Protein AF-0000000080644228 (afdb_homodimer)

Secondary structure (DSSP, 8-state):
-EE--HHHHHHHHHTT-EEEEEE-S--HHHHHHHHHHHHTT-EEEE--HHHHHHHHT-S--SSEEEEEP-PPPPPHHHHHHHHHHHHHHHHT-S-EEEEEESS---HHHHHHHHHHHHHTT-SEEEEESSSS--S-HHHHHHTTTGGGGS-EEEES-HHHHHHHHHHTTPEEEEEEEEEEETTTS----SEEEEEE-BTTTBS-HHHHHHSSEEEE-----SSS---HHHHHHHHHHHHHHHTT--/-EE--HHHHHHHHHTT-EEEEEE-S--HHHHHHHHHHHHTT-EEEE--HHHHHHHHT-S--SSEEEEEP-PPPPPHHHHHHHHHHHHHHHHT-S-EEEEEESS---HHHHHHHHHHHHHTT-SEEEEESSSS--S-HHHHHHTTTGGGGS-EEEES-HHHHHHHHHHTTPEEEEEEEEEEETTTS----SEEEEEE-BTTTBS-HHHHHHSSEEEE-----SSS---HHHHHHHHHHHHHHHTT--

Nearest PDB structures (foldseek):
  1gz0-assembly4_D  TM=7.032E-01  e=1.147E-21  Escherichia coli
  1gz0-assembly4_E  TM=9.476E-01  e=3.213E-15  Escherichia coli
  3nk7-assembly1_A  TM=8.278E-01  e=9.508E-16  Streptomyces actuosus
  5l0z-assembly1_B  TM=7.763E-01  e=2.548E-15  Sinorhizobium meliloti 1021
  3nk6-assembly1_B  TM=8.181E-01  e=5.837E-14  Streptomyces actuosus

Solvent-accessible surface area (backbone atoms only — not comparable to full-atom values): 26176 Å² total; per-residue (Å²): 97,78,46,51,48,66,51,27,46,50,44,32,44,77,66,69,36,50,52,40,36,39,37,41,48,90,45,76,65,45,50,53,48,49,53,52,31,53,76,66,68,35,48,74,44,80,47,51,59,69,56,49,25,60,74,66,72,45,76,87,48,86,31,40,34,32,31,43,59,87,73,82,81,82,56,70,71,58,40,54,53,49,49,53,53,49,55,60,56,47,64,76,40,80,62,43,45,32,40,36,38,46,34,45,53,52,34,59,44,49,9,37,36,32,19,42,35,28,29,66,63,46,65,33,38,37,36,35,67,62,63,33,43,64,93,43,68,60,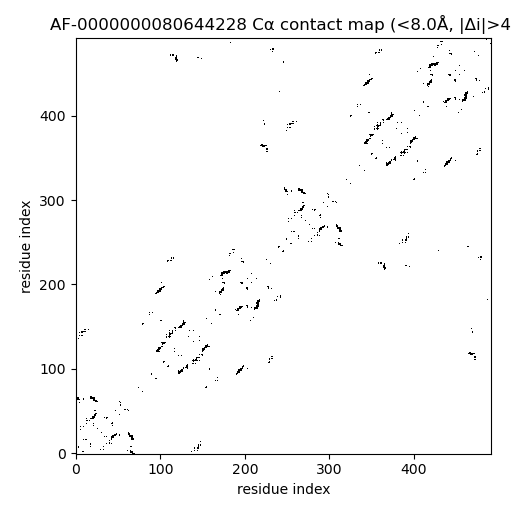16,33,49,48,14,47,24,24,49,78,74,44,50,72,45,65,37,89,48,70,62,62,48,51,54,55,40,44,75,66,62,33,48,36,37,29,50,35,92,84,29,45,45,57,90,76,54,88,63,80,74,45,29,35,33,41,35,44,31,17,91,85,76,37,51,53,66,69,54,57,69,73,33,77,39,49,28,21,79,73,65,75,35,90,63,94,68,67,55,61,35,28,49,49,40,34,52,52,49,53,53,32,54,64,60,69,70,103,96,77,46,51,50,65,51,26,46,49,45,32,44,76,67,69,35,50,53,39,37,38,36,41,46,90,46,76,64,46,50,52,48,48,53,52,31,53,77,65,67,34,49,74,43,81,46,52,59,68,57,50,27,61,76,66,72,43,79,87,47,86,32,40,36,30,31,44,59,88,74,82,80,80,55,69,71,58,40,52,53,48,50,54,53,49,53,59,56,47,65,76,40,81,63,41,44,32,41,37,38,47,33,44,52,51,34,60,45,50,9,37,38,34,20,42,35,28,28,65,63,45,66,35,38,37,37,34,67,63,66,32,44,64,95,44,69,60,16,33,50,48,14,48,25,24,48,80,75,43,49,71,46,66,36,88,48,69,63,62,48,50,53,54,39,45,75,67,63,34,46,37,37,29,50,34,90,86,29,46,46,55,91,76,55,88,63,80,74,46,29,36,32,41,35,43,32,17,90,83,75,37,49,53,66,69,53,58,69,72,34,77,39,51,27,22,79,74,64,74,36,90,61,94,68,66,54,63,36,28,48,51,38,34,52,53,50,53,53,31,53,64,61,68,68,102

pLDDT: mean 94.62, std 5.36, range [66.0, 98.94]

Structure (mmCIF, N/CA/C/O backbone):
data_AF-0000000080644228-model_v1
#
loop_
_entity.id
_entity.type
_entity.pdbx_description
1 polymer 'RNA methyltransferase, TrmH family, group 3'
#
loop_
_atom_site.group_PDB
_atom_site.id
_atom_site.type_symbol
_atom_site.label_atom_id
_atom_site.label_alt_id
_atom_site.label_comp_id
_atom_site.label_asym_id
_atom_site.label_entity_id
_atom_site.label_seq_id
_atom_site.pdbx_PDB_ins_code
_atom_site.Cartn_x
_atom_site.Cartn_y
_atom_site.Cartn_z
_atom_site.occupancy
_atom_site.B_iso_or_equiv
_atom_site.auth_seq_id
_atom_site.auth_comp_id
_atom_site.auth_asym_id
_atom_site.auth_atom_id
_atom_site.pdbx_PDB_model_num
ATOM 1 N N . MET A 1 1 ? -21.453 15.117 8.484 1 86.31 1 MET A N 1
ATOM 2 C CA . MET A 1 1 ? -20.984 13.844 7.949 1 86.31 1 MET A CA 1
ATOM 3 C C . MET A 1 1 ? -20.547 12.906 9.07 1 86.31 1 MET A C 1
ATOM 5 O O . MET A 1 1 ? -20.078 13.359 10.125 1 86.31 1 MET A O 1
ATOM 9 N N . TYR A 1 2 ? -20.812 11.5 8.859 1 93.31 2 TYR A N 1
ATOM 10 C CA . TYR A 1 2 ? -20.531 10.531 9.906 1 93.31 2 TYR A CA 1
ATOM 11 C C . TYR A 1 2 ? -19.391 9.609 9.492 1 93.31 2 TYR A C 1
ATOM 13 O O . TYR A 1 2 ? -19.297 9.203 8.336 1 93.31 2 TYR A O 1
ATOM 21 N N . ILE A 1 3 ? -18.547 9.375 10.523 1 94.38 3 ILE A N 1
ATOM 22 C CA . ILE A 1 3 ? -17.516 8.375 10.289 1 94.38 3 ILE A CA 1
ATOM 23 C C . ILE A 1 3 ? -17.609 7.273 11.344 1 94.38 3 ILE A C 1
ATOM 25 O O . ILE A 1 3 ? -18.062 7.512 12.461 1 94.38 3 ILE A O 1
ATOM 29 N N . THR A 1 4 ? -17.156 6.02 10.922 1 94.56 4 THR A N 1
ATOM 30 C CA . THR A 1 4 ? -17.391 4.875 11.805 1 94.56 4 THR A CA 1
ATOM 31 C C . THR A 1 4 ? -16.078 4.109 12.031 1 94.56 4 THR A C 1
ATOM 33 O O . THR A 1 4 ? -16.047 3.148 12.805 1 94.56 4 THR A O 1
ATOM 36 N N . HIS A 1 5 ? -15.039 4.52 11.359 1 92.88 5 HIS A N 1
ATOM 37 C CA . HIS A 1 5 ? -13.75 3.857 11.539 1 92.88 5 HIS A CA 1
ATOM 38 C C . HIS A 1 5 ? -13.062 4.328 12.812 1 92.88 5 HIS A C 1
ATOM 40 O O . HIS A 1 5 ? -12.867 5.527 13.016 1 92.88 5 HIS A O 1
ATOM 46 N N . ALA A 1 6 ? -12.656 3.398 13.648 1 93.5 6 ALA A N 1
ATOM 47 C CA . ALA A 1 6 ? -12.219 3.691 15.016 1 93.5 6 ALA A CA 1
ATOM 48 C C . ALA A 1 6 ? -11.039 4.652 15.016 1 93.5 6 ALA A C 1
ATOM 50 O O . ALA A 1 6 ? -11.078 5.695 15.672 1 93.5 6 ALA A O 1
ATOM 51 N N . ASN A 1 7 ? -10.047 4.375 14.258 1 93.5 7 ASN A N 1
ATOM 52 C CA . ASN A 1 7 ? -8.852 5.219 14.281 1 93.5 7 ASN A CA 1
ATOM 53 C C . ASN A 1 7 ? -9.133 6.602 13.703 1 93.5 7 ASN A C 1
ATOM 55 O O . ASN A 1 7 ? -8.586 7.598 14.172 1 93.5 7 ASN A O 1
ATOM 59 N N . SER A 1 8 ? -9.938 6.617 12.727 1 94.5 8 SER A N 1
ATOM 60 C CA . SER A 1 8 ? -10.344 7.906 12.18 1 94.5 8 SER A CA 1
ATOM 61 C C . SER A 1 8 ? -11.07 8.75 13.219 1 94.5 8 SER A C 1
ATOM 63 O O . SER A 1 8 ? -10.859 9.961 13.297 1 94.5 8 SER A O 1
ATOM 65 N N . ILE A 1 9 ? -11.898 8.102 13.969 1 95.44 9 ILE A N 1
ATOM 66 C CA . ILE A 1 9 ? -12.656 8.781 15.008 1 95.44 9 ILE A CA 1
ATOM 67 C C . ILE A 1 9 ? -11.703 9.305 16.094 1 95.44 9 ILE A C 1
ATOM 69 O O . ILE A 1 9 ? -11.75 10.484 16.453 1 95.44 9 ILE A O 1
ATOM 73 N N . ILE A 1 10 ? -10.844 8.453 16.5 1 95.5 10 ILE A N 1
ATOM 74 C CA . ILE A 1 10 ? -9.891 8.797 17.547 1 95.5 10 ILE A CA 1
ATOM 75 C C . ILE A 1 10 ? -9.055 10 17.109 1 95.5 10 ILE A C 1
ATOM 77 O O . ILE A 1 10 ? -8.961 10.992 17.844 1 95.5 10 ILE A O 1
ATOM 81 N N . GLU A 1 11 ? -8.516 9.938 15.914 1 94.81 11 GLU A N 1
ATOM 82 C CA . GLU A 1 11 ? -7.66 11.016 15.43 1 94.81 11 GLU A CA 1
ATOM 83 C C . GLU A 1 11 ? -8.469 12.289 15.18 1 94.81 11 GLU A C 1
ATOM 85 O O . GLU A 1 11 ? -7.961 13.398 15.383 1 94.81 11 GLU A O 1
ATOM 90 N N . SER A 1 12 ? -9.688 12.141 14.75 1 94.44 12 SER A N 1
ATOM 91 C CA . SER A 1 12 ? -10.547 13.305 14.547 1 94.44 12 SER A CA 1
ATOM 92 C C . SER A 1 12 ? -10.844 14 15.875 1 94.44 12 SER A C 1
ATOM 94 O O . SER A 1 12 ? -10.844 15.227 15.945 1 94.44 12 SER A O 1
ATOM 96 N N . ILE A 1 13 ? -11.062 13.242 16.875 1 95 13 ILE A N 1
ATOM 97 C CA . ILE A 1 13 ? -11.32 13.797 18.188 1 95 13 ILE A CA 1
ATOM 98 C C . ILE A 1 13 ? -10.078 14.523 18.703 1 95 13 ILE A C 1
ATOM 100 O O . ILE A 1 13 ? -10.164 15.656 19.172 1 95 13 ILE A O 1
ATOM 104 N N . LYS A 1 14 ? -8.969 13.875 18.531 1 93.94 14 LYS A N 1
ATOM 105 C CA . LYS A 1 14 ? -7.711 14.469 18.969 1 93.94 14 LYS A CA 1
ATOM 106 C C . LYS A 1 14 ? -7.457 15.797 18.266 1 93.94 14 LYS A C 1
ATOM 108 O O . LYS A 1 14 ? -6.844 16.703 18.844 1 93.94 14 LYS A O 1
ATOM 113 N N . ASN A 1 15 ? -7.957 15.914 17.094 1 91.88 15 ASN A N 1
ATOM 114 C CA . ASN A 1 15 ? -7.711 17.109 16.297 1 91.88 15 ASN A CA 1
ATOM 115 C C . ASN A 1 15 ? -8.883 18.094 16.375 1 91.88 15 ASN A C 1
ATOM 117 O O . ASN A 1 15 ? -9.016 18.969 15.523 1 91.88 15 ASN A O 1
ATOM 121 N N . ASN A 1 16 ? -9.805 17.828 17.266 1 90.19 16 ASN A N 1
ATOM 122 C CA . ASN A 1 16 ? -10.93 18.719 17.562 1 90.19 16 ASN A CA 1
ATOM 123 C C . ASN A 1 16 ? -11.859 18.859 16.359 1 90.19 16 ASN A C 1
ATOM 125 O O . ASN A 1 16 ? -12.32 19.969 16.062 1 90.19 16 ASN A O 1
ATOM 129 N N . LYS A 1 17 ? -12.055 17.828 15.703 1 89.69 17 LYS A N 1
ATOM 130 C CA . LYS A 1 17 ? -12.906 17.875 14.523 1 89.69 17 LYS A CA 1
ATOM 131 C C . LYS A 1 17 ? -14.25 17.188 14.773 1 89.69 17 LYS A C 1
ATOM 133 O O . LYS A 1 17 ? -15.141 17.219 13.93 1 89.69 17 LYS A O 1
ATOM 138 N N . GLY A 1 18 ? -14.406 16.609 15.859 1 90.44 18 GLY A N 1
ATOM 139 C CA . GLY A 1 18 ? -15.633 15.906 16.172 1 90.44 18 GLY A CA 1
ATOM 140 C C . GLY A 1 18 ? -16.656 16.766 16.875 1 90.44 18 GLY A C 1
ATOM 141 O O . GLY A 1 18 ? -16.312 17.578 17.734 1 90.44 18 GLY A O 1
ATOM 142 N N . PHE A 1 19 ? -17.891 16.531 16.469 1 89.44 19 PHE A N 1
ATOM 143 C CA . PHE A 1 19 ? -19 17.281 17.047 1 89.44 19 PHE A CA 1
ATOM 144 C C . PHE A 1 19 ? -19.766 16.422 18.047 1 89.44 19 PHE A C 1
ATOM 146 O O . PHE A 1 19 ? -19.969 16.828 19.188 1 89.44 19 PHE A O 1
ATOM 153 N N . GLU A 1 20 ? -20.266 15.328 17.562 1 95.81 20 GLU A N 1
ATOM 154 C CA . GLU A 1 20 ? -21.078 14.391 18.359 1 95.81 20 GLU A CA 1
ATOM 155 C C . GLU A 1 20 ? -20.594 12.953 18.141 1 95.81 20 GLU A C 1
ATOM 157 O O . GLU A 1 20 ? -20.359 12.531 17.016 1 95.81 20 GLU A O 1
ATOM 162 N N . LEU A 1 21 ? -20.438 12.312 19.297 1 97.19 21 LEU A N 1
ATOM 163 C CA . LEU A 1 21 ? -20.078 10.898 19.281 1 97.19 21 LEU A CA 1
ATOM 164 C C . LEU A 1 21 ? -21.266 10.023 19.625 1 97.19 21 LEU A C 1
ATOM 166 O O . LEU A 1 21 ? -21.859 10.18 20.703 1 97.19 21 LEU A O 1
ATOM 170 N N . TYR A 1 22 ? -21.641 9.148 18.719 1 97.56 22 TYR A N 1
ATOM 171 C CA . TYR A 1 22 ? -22.719 8.203 18.953 1 97.56 22 TYR A CA 1
ATOM 172 C C . TYR A 1 22 ? -22.172 6.848 19.375 1 97.56 22 TYR A C 1
ATOM 174 O O . TYR A 1 22 ? -21.25 6.32 18.766 1 97.56 22 TYR A O 1
ATOM 182 N N . ILE A 1 23 ? -22.75 6.258 20.438 1 97.31 23 ILE A N 1
ATOM 183 C CA . ILE A 1 23 ? -22.344 4.949 20.938 1 97.31 23 ILE A CA 1
ATOM 184 C C . ILE A 1 23 ? -23.578 4.055 21.109 1 97.31 23 ILE A C 1
ATOM 186 O O . ILE A 1 23 ? -24.547 4.453 21.75 1 97.31 23 ILE A O 1
ATOM 190 N N . SER A 1 24 ? -23.516 2.898 20.5 1 96.44 24 SER A N 1
ATOM 191 C CA . SER A 1 24 ? -24.656 1.989 20.625 1 96.44 24 SER A CA 1
ATOM 192 C C . SER A 1 24 ? -24.25 0.688 21.312 1 96.44 24 SER A C 1
ATOM 194 O O . SER A 1 24 ? -25.109 -0.076 21.75 1 96.44 24 SER A O 1
ATOM 196 N N . LYS A 1 25 ? -22.969 0.378 21.344 1 94.75 25 LYS A N 1
ATOM 197 C CA . LYS A 1 25 ? -22.469 -0.835 21.984 1 94.75 25 LYS A CA 1
ATOM 198 C C . LYS A 1 25 ? -21.297 -0.522 22.906 1 94.75 25 LYS A C 1
ATOM 200 O O . LYS A 1 25 ? -20.531 0.415 22.656 1 94.75 25 LYS A O 1
ATOM 205 N N . LYS A 1 26 ? -21.188 -1.37 23.922 1 91.19 26 LYS A N 1
ATOM 206 C CA . LYS A 1 26 ? -20.047 -1.256 24.844 1 91.19 26 LYS A CA 1
ATOM 207 C C . LYS A 1 26 ? -18.953 -2.254 24.469 1 91.19 26 LYS A C 1
ATOM 209 O O . LYS A 1 26 ? -19.234 -3.43 24.234 1 91.19 26 LYS A O 1
ATOM 214 N N . SER A 1 27 ? -17.828 -1.734 24.266 1 91.69 27 SER A N 1
ATOM 215 C CA . SER A 1 27 ? -16.625 -2.527 24.016 1 91.69 27 SER A CA 1
ATOM 216 C C . SER A 1 27 ? -15.375 -1.821 24.516 1 91.69 27 SER A C 1
ATOM 218 O O . SER A 1 27 ? -15.438 -0.674 24.969 1 91.69 27 SER A O 1
ATOM 220 N N . SER A 1 28 ? -14.281 -2.557 24.531 1 91 28 SER A N 1
ATOM 221 C CA . SER A 1 28 ? -13.023 -1.927 24.922 1 91 28 SER A CA 1
ATOM 222 C C . SER A 1 28 ? -12.719 -0.715 24.047 1 91 28 SER A C 1
ATOM 224 O O . SER A 1 28 ? -12.305 0.331 24.547 1 91 28 SER A O 1
ATOM 226 N N . LYS A 1 29 ? -13.039 -0.805 22.828 1 91.06 29 LYS A N 1
ATOM 227 C CA . LYS A 1 29 ? -12.758 0.271 21.875 1 91.06 29 LYS A CA 1
ATOM 228 C C . LYS A 1 29 ? -13.672 1.468 22.109 1 91.06 29 LYS A C 1
ATOM 230 O O . LYS A 1 29 ? -13.227 2.615 22.094 1 91.06 29 LYS A O 1
ATOM 235 N N . THR A 1 30 ? -14.945 1.134 22.375 1 94.25 30 THR A N 1
ATOM 236 C CA . THR A 1 30 ? -15.875 2.223 22.641 1 94.25 30 THR A CA 1
ATOM 237 C C . THR A 1 30 ? -15.508 2.963 23.922 1 94.25 30 THR A C 1
ATOM 239 O O . THR A 1 30 ? -15.68 4.18 24.016 1 94.25 30 THR A O 1
ATOM 242 N N . LYS A 1 31 ? -15.008 2.248 24.828 1 95.06 31 LYS A N 1
ATOM 243 C CA . LYS A 1 31 ? -14.578 2.881 26.078 1 95.06 31 LYS A CA 1
ATOM 244 C C . LYS A 1 31 ? -13.43 3.852 25.828 1 95.06 31 LYS A C 1
ATOM 246 O O . LYS A 1 31 ? -13.414 4.953 26.391 1 95.06 31 LYS A O 1
ATOM 251 N N . GLU A 1 32 ? -12.547 3.408 25.062 1 94.38 32 GLU A N 1
ATOM 252 C CA . GLU A 1 32 ? -11.414 4.25 24.719 1 94.38 32 GLU A CA 1
ATOM 253 C C . GLU A 1 32 ? -11.867 5.523 24 1 94.38 32 GLU A C 1
ATOM 255 O O . GLU A 1 32 ? -11.438 6.621 24.359 1 94.38 32 GLU A O 1
ATOM 260 N N . ILE A 1 33 ? -12.711 5.367 23.094 1 96.12 33 ILE A N 1
ATOM 261 C CA . ILE A 1 33 ? -13.203 6.48 22.297 1 96.12 33 ILE A CA 1
ATOM 262 C C . ILE A 1 33 ? -14 7.441 23.172 1 96.12 33 ILE A C 1
ATOM 264 O O . ILE A 1 33 ? -13.859 8.664 23.047 1 96.12 33 ILE A O 1
ATOM 268 N N . GLU A 1 34 ? -14.758 6.867 24 1 96.12 34 GLU A N 1
ATOM 269 C CA . GLU A 1 34 ? -15.57 7.664 24.906 1 96.12 34 GLU A CA 1
ATOM 270 C C . GLU A 1 34 ? -14.695 8.5 25.844 1 96.12 34 GLU A C 1
ATOM 272 O O . GLU A 1 34 ? -14.984 9.672 26.078 1 96.12 34 GLU A O 1
ATOM 277 N N . ARG A 1 35 ? -13.758 7.875 26.391 1 96.5 35 ARG A N 1
ATOM 278 C CA . ARG A 1 35 ? -12.836 8.578 27.266 1 96.5 35 ARG A CA 1
ATOM 279 C C . ARG A 1 35 ? -12.203 9.766 26.562 1 96.5 35 ARG A C 1
ATOM 281 O O . ARG A 1 35 ? -12.133 10.867 27.125 1 96.5 35 ARG A O 1
ATOM 288 N N . LEU A 1 36 ? -11.797 9.539 25.391 1 95.69 36 LEU A N 1
ATOM 289 C CA . LEU A 1 36 ? -11.18 10.594 24.594 1 95.69 36 LEU A CA 1
ATOM 290 C C . LEU A 1 36 ? -12.172 11.719 24.312 1 95.69 36 LEU A C 1
ATOM 292 O O . LEU A 1 36 ? -11.812 12.898 24.391 1 95.69 36 LEU A O 1
ATOM 296 N N . ALA A 1 37 ? -13.289 11.336 23.953 1 96.31 37 ALA A N 1
ATOM 297 C CA . ALA A 1 37 ? -14.336 12.312 23.672 1 96.31 37 ALA A CA 1
ATOM 298 C C . ALA A 1 37 ? -14.625 13.195 24.875 1 96.31 37 ALA A C 1
ATOM 300 O O . ALA A 1 37 ? -14.82 14.406 24.75 1 96.31 37 ALA A O 1
ATOM 301 N N . LYS A 1 38 ? -14.648 12.609 26 1 95.75 38 LYS A N 1
ATOM 302 C CA . LYS A 1 38 ? -14.883 13.352 27.234 1 95.75 38 LYS A CA 1
ATOM 303 C C . LYS A 1 38 ? -13.773 14.359 27.484 1 95.75 38 LYS A C 1
ATOM 305 O O . LYS A 1 38 ? -14.039 15.508 27.859 1 95.75 38 LYS A O 1
ATOM 310 N N . THR A 1 39 ? -12.602 13.891 27.312 1 95.06 39 THR A N 1
ATOM 311 C CA . THR A 1 39 ? -11.453 14.758 27.531 1 95.06 39 THR A CA 1
ATOM 312 C C . THR A 1 39 ? -11.5 15.977 26.609 1 95.06 39 THR A C 1
ATOM 314 O O . THR A 1 39 ? -11.008 17.047 26.969 1 95.06 39 THR A O 1
ATOM 317 N N . GLN A 1 40 ? -12.102 15.836 25.469 1 94 40 GLN A N 1
ATOM 318 C CA . GLN A 1 40 ? -12.141 16.906 24.484 1 94 40 GLN A CA 1
ATOM 319 C C . GLN A 1 40 ? -13.5 17.609 24.484 1 94 40 GLN A C 1
ATOM 321 O O . GLN A 1 40 ? -13.797 18.406 23.594 1 94 40 GLN A O 1
ATOM 326 N N . ASN A 1 41 ? -14.352 17.219 25.391 1 93.81 41 ASN A N 1
ATOM 327 C CA . ASN A 1 41 ? -15.656 17.828 25.609 1 93.81 41 ASN A CA 1
ATOM 328 C C . ASN A 1 41 ? -16.562 17.625 24.391 1 93.81 41 ASN A C 1
ATOM 330 O O . ASN A 1 41 ? -17.25 18.562 23.969 1 93.81 41 ASN A O 1
ATOM 334 N N . ILE A 1 42 ? -16.469 16.516 23.812 1 95.12 42 ILE A N 1
ATOM 335 C CA . ILE A 1 42 ? -17.375 16.156 22.719 1 95.12 42 ILE A CA 1
ATOM 336 C C . ILE A 1 42 ? -18.656 15.547 23.297 1 95.12 42 ILE A C 1
ATOM 338 O O . ILE A 1 42 ? -18.609 14.719 24.203 1 95.12 42 ILE A O 1
ATOM 342 N N . LYS A 1 43 ? -19.781 16.016 22.766 1 95.69 43 LYS A N 1
ATOM 343 C CA . LYS A 1 43 ? -21.062 15.477 23.203 1 95.69 43 LYS A CA 1
ATOM 344 C C . LYS A 1 43 ? -21.172 13.992 22.875 1 95.69 43 LYS A C 1
ATOM 346 O O . LYS A 1 43 ? -20.922 13.578 21.75 1 95.69 43 LYS A O 1
ATOM 351 N N . ILE A 1 44 ? -21.578 13.195 23.875 1 97.06 44 ILE A N 1
ATOM 352 C CA . ILE A 1 44 ? -21.734 11.758 23.688 1 97.06 44 ILE A CA 1
ATOM 353 C C . ILE A 1 44 ? -23.219 11.391 23.734 1 97.06 44 ILE A C 1
ATOM 355 O O . ILE A 1 44 ? -23.938 11.766 24.656 1 97.06 44 ILE A O 1
ATOM 359 N N . ILE A 1 45 ? -23.641 10.742 22.734 1 97.25 45 ILE A N 1
ATOM 360 C CA . ILE A 1 45 ? -25.031 10.336 22.625 1 97.25 45 ILE A CA 1
ATOM 361 C C . ILE A 1 45 ? -25.125 8.812 22.625 1 97.25 45 ILE A C 1
ATOM 363 O O . ILE A 1 45 ? -24.578 8.156 21.734 1 97.25 45 ILE A O 1
ATOM 367 N N . ARG A 1 46 ? -25.797 8.242 23.594 1 96.81 46 ARG A N 1
ATOM 368 C CA . ARG A 1 46 ? -26.031 6.805 23.641 1 96.81 46 ARG A CA 1
ATOM 369 C C . ARG A 1 46 ? -27.344 6.434 22.984 1 96.81 46 ARG A C 1
ATOM 371 O O . ARG A 1 46 ? -28.391 7.02 23.297 1 96.81 46 ARG A O 1
ATOM 378 N N . ILE A 1 47 ? -27.281 5.496 22.094 1 97 47 ILE A N 1
ATOM 379 C CA . ILE A 1 47 ? -28.484 5.125 21.344 1 97 47 ILE A CA 1
ATOM 380 C C . ILE A 1 47 ? -28.469 3.623 21.078 1 97 47 ILE A C 1
ATOM 382 O O . ILE A 1 47 ? -27.453 2.951 21.297 1 97 47 ILE A O 1
ATOM 386 N N . SER A 1 48 ? -29.625 3.08 20.609 1 96.75 48 SER A N 1
ATOM 387 C CA . SER A 1 48 ? -29.688 1.665 20.25 1 96.75 48 SER A CA 1
ATOM 388 C C . SER A 1 48 ? -29 1.392 18.922 1 96.75 48 SER A C 1
ATOM 390 O O . SER A 1 48 ? -28.812 2.303 18.109 1 96.75 48 SER A O 1
ATOM 392 N N . THR A 1 49 ? -28.594 0.155 18.688 1 96.69 49 THR A N 1
ATOM 393 C CA . THR A 1 49 ? -27.969 -0.24 17.422 1 96.69 49 THR A CA 1
ATOM 394 C C . THR A 1 49 ? -28.906 0.02 16.25 1 96.69 49 THR A C 1
ATOM 396 O O . THR A 1 49 ? -28.484 0.47 15.188 1 96.69 49 THR A O 1
ATOM 399 N N . ASN A 1 50 ? -30.156 -0.234 16.484 1 96.69 50 ASN A N 1
ATOM 400 C CA . ASN A 1 50 ? -31.156 -0.001 15.453 1 96.69 50 ASN A CA 1
ATOM 401 C C . ASN A 1 50 ? -31.234 1.476 15.078 1 96.69 50 ASN A C 1
ATOM 403 O O . ASN A 1 50 ? -31.375 1.813 13.898 1 96.69 50 ASN A O 1
ATOM 407 N N . GLU A 1 51 ? -31.25 2.305 16.031 1 96.44 51 GLU A N 1
ATOM 408 C CA . GLU A 1 51 ? -31.281 3.744 15.781 1 96.44 51 GLU A CA 1
ATOM 409 C C . GLU A 1 51 ? -30.031 4.191 15.023 1 96.44 51 GLU A C 1
ATOM 411 O O . GLU A 1 51 ? -30.125 5 14.094 1 96.44 51 GLU A O 1
ATOM 416 N N . LEU A 1 52 ? -28.906 3.711 15.43 1 96.56 52 LEU A N 1
ATOM 417 C CA . LEU A 1 52 ? -27.656 4.062 14.766 1 96.56 52 LEU A CA 1
ATOM 418 C C . LEU A 1 52 ? -27.656 3.588 13.32 1 96.56 52 LEU A C 1
ATOM 420 O O . LEU A 1 52 ? -27.188 4.297 12.43 1 96.56 52 LEU A O 1
ATOM 424 N N . ASP A 1 53 ? -28.156 2.436 13.055 1 96.38 53 ASP A N 1
ATOM 425 C CA . ASP A 1 53 ? -28.312 1.909 11.703 1 96.38 53 ASP A CA 1
ATOM 426 C C . ASP A 1 53 ? -29.094 2.881 10.82 1 96.38 53 ASP A C 1
ATOM 428 O O . ASP A 1 53 ? -28.734 3.094 9.656 1 96.38 53 ASP A O 1
ATOM 432 N N . LYS A 1 54 ? -30.094 3.418 11.414 1 95.56 54 LYS A N 1
ATOM 433 C CA . LYS A 1 54 ? -30.969 4.332 10.688 1 95.56 54 LYS A CA 1
ATOM 434 C C . LYS A 1 54 ? -30.25 5.637 10.359 1 95.56 54 LYS A C 1
ATOM 436 O O . LYS A 1 54 ? -30.375 6.156 9.242 1 95.56 54 LYS A O 1
ATOM 441 N N . ILE A 1 55 ? -29.594 6.098 11.336 1 93.81 55 ILE A N 1
ATOM 442 C CA . ILE A 1 55 ? -28.859 7.352 11.172 1 93.81 55 ILE A CA 1
ATOM 443 C C . ILE A 1 55 ? -27.812 7.203 10.062 1 93.81 55 ILE A C 1
ATOM 445 O O . ILE A 1 55 ? -27.672 8.086 9.219 1 93.81 55 ILE A O 1
ATOM 449 N N . LEU A 1 56 ? -27.109 6.102 10.023 1 93.56 56 LEU A N 1
ATOM 450 C CA . LEU A 1 56 ? -25.984 5.898 9.125 1 93.56 56 LEU A CA 1
ATOM 451 C C . LEU A 1 56 ? -26.438 5.277 7.809 1 93.56 56 LEU A C 1
ATOM 453 O O . LEU A 1 56 ? -25.672 5.262 6.836 1 93.56 56 LEU A O 1
ATOM 457 N N . LYS A 1 57 ? -27.672 4.707 7.824 1 92.81 57 LYS A N 1
ATOM 458 C CA . LYS A 1 57 ? -28.172 3.951 6.684 1 92.81 57 LYS A CA 1
ATOM 459 C C . LYS A 1 57 ? -27.234 2.811 6.316 1 92.81 57 LYS A C 1
ATOM 461 O O . LYS A 1 57 ? -26.969 2.574 5.137 1 92.81 57 LYS A O 1
ATOM 466 N N . SER A 1 58 ? -26.625 2.301 7.312 1 89.94 58 SER A N 1
ATOM 467 C CA . SER A 1 58 ? -25.688 1.193 7.191 1 89.94 58 SER A CA 1
ATOM 468 C C . SER A 1 58 ? -25.594 0.4 8.492 1 89.94 58 SER A C 1
ATOM 470 O O . SER A 1 58 ? -25.797 0.948 9.57 1 89.94 58 SER A O 1
ATOM 472 N N . LYS A 1 59 ? -25.312 -0.832 8.328 1 90.38 59 LYS A N 1
ATOM 473 C CA . LYS A 1 59 ? -25.141 -1.684 9.5 1 90.38 59 LYS A CA 1
ATOM 474 C C . LYS A 1 59 ? -23.656 -1.913 9.805 1 90.38 59 LYS A C 1
ATOM 476 O O . LYS A 1 59 ? -23.328 -2.566 10.797 1 90.38 59 LYS A O 1
ATOM 481 N N . ASP A 1 60 ? -22.891 -1.348 9 1 86.69 60 ASP A N 1
ATOM 482 C CA . ASP A 1 60 ? -21.453 -1.593 9.125 1 86.69 60 ASP A CA 1
ATOM 483 C C . ASP A 1 60 ? -20.797 -0.559 10.047 1 86.69 60 ASP A C 1
ATOM 485 O O . ASP A 1 60 ? -20.031 0.287 9.586 1 86.69 60 ASP A O 1
ATOM 489 N N . HIS A 1 61 ? -21.328 -0.732 11.18 1 90.06 61 HIS A N 1
ATOM 490 C CA . HIS A 1 61 ? -20.75 0.094 12.234 1 90.06 61 HIS A CA 1
ATOM 491 C C . HIS A 1 61 ? -20.391 -0.744 13.453 1 90.06 61 HIS A C 1
ATOM 493 O O . HIS A 1 61 ? -20.797 -1.905 13.555 1 90.06 61 HIS A O 1
ATOM 499 N N . ARG A 1 62 ? -19.422 -0.653 14.125 1 89.31 62 ARG A N 1
ATOM 500 C CA . ARG A 1 62 ? -18.938 -1.408 15.273 1 89.31 62 ARG A CA 1
A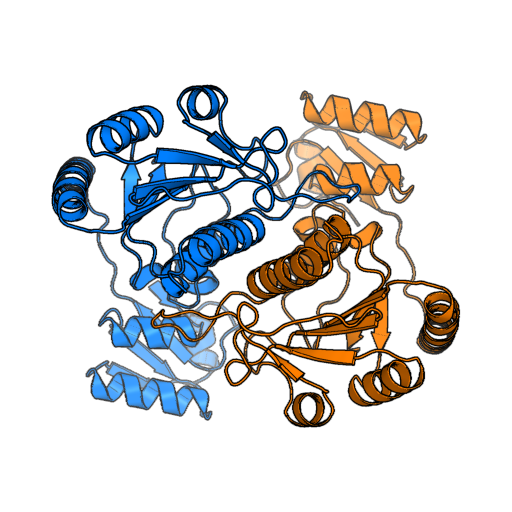TOM 501 C C . ARG A 1 62 ? -19.453 -0.812 16.578 1 89.31 62 ARG A C 1
ATOM 503 O O . ARG A 1 62 ? -18.75 -0.836 17.594 1 89.31 62 ARG A O 1
ATOM 510 N N . GLY A 1 63 ? -20.672 -0.084 16.453 1 94.31 63 GLY A N 1
ATOM 511 C CA . GLY A 1 63 ? -21.312 0.428 17.656 1 94.31 63 GLY A CA 1
ATOM 512 C C . GLY A 1 63 ? -20.938 1.868 17.953 1 94.31 63 GLY A C 1
ATOM 513 O O . GLY A 1 63 ? -21.188 2.363 19.062 1 94.31 63 GLY A O 1
ATOM 514 N N . PHE A 1 64 ? -20.281 2.482 17.078 1 96.25 64 PHE A N 1
ATOM 515 C CA . PHE A 1 64 ? -19.953 3.885 17.312 1 96.25 64 PHE A CA 1
ATOM 516 C C . PHE A 1 64 ? -19.875 4.652 15.992 1 96.25 64 PHE A C 1
ATOM 518 O O . PHE A 1 64 ? -19.641 4.059 14.938 1 96.25 64 PHE A O 1
ATOM 525 N N . ALA A 1 65 ? -20.094 5.938 16.078 1 97.25 65 ALA A N 1
ATOM 526 C CA . ALA A 1 65 ? -19.984 6.875 14.969 1 97.25 65 ALA A CA 1
ATOM 527 C C . ALA A 1 65 ? -19.688 8.289 15.461 1 97.25 65 ALA A C 1
ATOM 529 O O . ALA A 1 65 ? -20.141 8.68 16.547 1 97.25 65 ALA A O 1
ATOM 530 N N . LEU A 1 66 ? -18.938 8.977 14.703 1 96.88 66 LEU A N 1
ATOM 531 C CA . LEU A 1 66 ? -18.641 10.367 15.016 1 96.88 66 LEU A CA 1
ATOM 532 C C . LEU A 1 66 ? -19.172 11.297 13.93 1 96.88 66 LEU A C 1
ATOM 534 O O . LEU A 1 66 ? -18.953 11.055 12.734 1 96.88 66 LEU A O 1
ATOM 538 N N . LYS A 1 67 ? -19.891 12.242 14.305 1 95.5 67 LYS A N 1
ATOM 539 C CA . LYS A 1 67 ? -20.281 13.32 13.398 1 95.5 67 LYS A CA 1
ATOM 540 C C . LYS A 1 67 ? -19.188 14.383 13.305 1 95.5 67 LYS A C 1
ATOM 542 O O . LYS A 1 67 ? -18.734 14.906 14.328 1 95.5 67 LYS A O 1
ATOM 547 N N . LEU A 1 68 ? -18.781 14.602 12.102 1 92.5 68 LEU A N 1
ATOM 548 C CA . LEU A 1 68 ? -17.656 15.516 11.906 1 92.5 68 LEU A CA 1
ATOM 549 C C . LEU A 1 68 ? -18.156 16.938 11.633 1 92.5 68 LEU A C 1
ATOM 551 O O . LEU A 1 68 ? -19.266 17.125 11.125 1 92.5 68 LEU A O 1
ATOM 555 N N . LYS A 1 69 ? -17.156 17.812 11.953 1 82.94 69 LYS A N 1
ATOM 556 C CA . LYS A 1 69 ? -17.359 19.219 11.609 1 82.94 69 LYS A CA 1
ATOM 557 C C . LYS A 1 69 ? -17.062 19.469 10.133 1 82.94 69 LYS A C 1
ATOM 559 O O . LYS A 1 69 ? -16.094 18.938 9.594 1 82.94 69 LYS A O 1
ATOM 564 N N . LEU A 1 70 ? -17.938 20.031 9.375 1 71.81 70 LEU A N 1
ATOM 565 C CA . LEU A 1 70 ? -17.688 20.375 7.98 1 71.81 70 LEU A CA 1
ATOM 566 C C . LEU A 1 70 ? -16.625 21.453 7.863 1 71.81 70 LEU A C 1
ATOM 568 O O . LEU A 1 70 ? -16.688 22.484 8.547 1 71.81 70 LEU A O 1
ATOM 572 N N . GLU A 1 71 ? -15.484 21.031 7.383 1 69.81 71 GLU A N 1
ATOM 573 C CA . GLU A 1 71 ? -14.492 22.078 7.145 1 69.81 71 GLU A CA 1
ATOM 574 C C . GLU A 1 71 ? -14.586 22.609 5.715 1 69.81 71 GLU A C 1
ATOM 576 O O . GLU A 1 71 ? -14.867 21.844 4.785 1 69.81 71 GLU A O 1
ATOM 581 N N . LYS A 1 72 ? -14.453 23.938 5.621 1 67.12 72 LYS A N 1
ATOM 582 C CA . LYS A 1 72 ? -14.461 24.578 4.309 1 67.12 72 LYS A CA 1
ATOM 583 C C . LYS A 1 72 ? -13.094 24.453 3.631 1 67.12 72 LYS A C 1
ATOM 585 O O . LYS A 1 72 ? -12.062 24.5 4.297 1 67.12 72 LYS A O 1
ATOM 590 N N . ASN A 1 73 ? -13.094 24 2.375 1 66.38 73 ASN A N 1
ATOM 591 C CA . ASN A 1 73 ? -11.867 23.969 1.576 1 66.38 73 ASN A CA 1
ATOM 592 C C . ASN A 1 73 ? -11.281 25.359 1.397 1 66.38 73 ASN A C 1
ATOM 594 O O . ASN A 1 73 ? -12.016 26.344 1.308 1 66.38 73 ASN A O 1
ATOM 598 N N . LYS A 1 74 ? -9.93 25.469 1.498 1 73 74 LYS A N 1
ATOM 599 C CA . LYS A 1 74 ? -9.25 26.734 1.211 1 73 74 LYS A CA 1
ATOM 600 C C . LYS A 1 74 ? -9.336 27.078 -0.273 1 73 74 LYS A C 1
ATOM 602 O O . LYS A 1 74 ? -9.375 26.188 -1.123 1 73 74 LYS A O 1
ATOM 607 N N . ASN A 1 75 ? -9.352 28.328 -0.621 1 76.94 75 ASN A N 1
ATOM 608 C CA . ASN A 1 75 ? -9.383 28.75 -2.018 1 76.94 75 ASN A CA 1
ATOM 609 C C . ASN A 1 75 ? -7.996 28.719 -2.648 1 76.94 75 ASN A C 1
ATOM 611 O O . ASN A 1 75 ? -7 28.516 -1.952 1 76.94 75 ASN A O 1
ATOM 615 N N . GLU A 1 76 ? -7.953 28.797 -3.926 1 75.88 76 GLU A N 1
ATOM 616 C CA . GLU A 1 76 ? -6.742 28.641 -4.73 1 75.88 76 GLU A CA 1
ATOM 617 C C . GLU A 1 76 ? -5.695 29.688 -4.352 1 75.88 76 GLU A C 1
ATOM 619 O O . GLU A 1 76 ? -4.504 29.375 -4.266 1 75.88 76 GLU A O 1
ATOM 624 N N . LYS A 1 77 ? -6.062 30.984 -4.227 1 77.44 77 LYS A N 1
ATOM 625 C CA . LYS A 1 77 ? -5.137 32.062 -3.891 1 77.44 77 LYS A CA 1
ATOM 626 C C . LYS A 1 77 ? -4.457 31.797 -2.549 1 77.44 77 LYS A C 1
ATOM 628 O O . LYS A 1 77 ? -3.252 32.031 -2.406 1 77.44 77 LYS A O 1
ATOM 633 N N . THR A 1 78 ? -5.148 31.344 -1.729 1 81.88 78 THR A N 1
ATOM 634 C CA . THR A 1 78 ? -4.613 31.016 -0.411 1 81.88 78 THR A CA 1
ATOM 635 C C . THR A 1 78 ? -3.625 29.859 -0.496 1 81.88 78 THR A C 1
ATOM 637 O O . THR A 1 78 ? -2.582 29.875 0.161 1 81.88 78 THR A O 1
ATOM 640 N N . GLN A 1 79 ? -3.924 28.953 -1.384 1 83.56 79 GLN A N 1
ATOM 641 C CA . GLN A 1 79 ? -3.053 27.797 -1.54 1 83.56 79 GLN A CA 1
ATOM 642 C C . GLN A 1 79 ? -1.702 28.188 -2.127 1 83.56 79 GLN A C 1
ATOM 644 O O . GLN A 1 79 ? -0.663 27.672 -1.716 1 83.56 79 GLN A O 1
ATOM 649 N N . THR A 1 80 ? -1.771 29.047 -3.068 1 81.75 80 THR A N 1
ATOM 650 C CA . THR A 1 80 ? -0.535 29.5 -3.688 1 81.75 80 THR A CA 1
ATOM 651 C C . THR A 1 80 ? 0.342 30.234 -2.666 1 81.75 80 THR A C 1
ATOM 653 O O . THR A 1 80 ? 1.552 30 -2.609 1 81.75 80 THR A O 1
ATOM 656 N N . LYS A 1 81 ? -0.238 31.125 -1.938 1 86.38 81 LYS A N 1
ATOM 657 C CA . LYS A 1 81 ? 0.499 31.844 -0.91 1 86.38 81 LYS A CA 1
ATOM 658 C C . LYS A 1 81 ? 1.062 30.891 0.141 1 86.38 81 LYS A C 1
ATOM 660 O O . LYS A 1 81 ? 2.195 31.062 0.596 1 86.38 81 LYS A O 1
ATOM 665 N N . ASP A 1 82 ? 0.291 29.984 0.452 1 88.88 82 ASP A N 1
ATOM 666 C CA . ASP A 1 82 ? 0.723 28.969 1.421 1 88.88 82 ASP A CA 1
ATOM 667 C C . ASP A 1 82 ? 1.942 28.203 0.912 1 88.88 82 ASP A C 1
ATOM 669 O O . ASP A 1 82 ? 2.883 27.953 1.667 1 88.88 82 ASP A O 1
ATOM 673 N N . PHE A 1 83 ? 1.906 27.922 -0.378 1 91 83 PHE A N 1
ATOM 674 C CA . PHE A 1 83 ? 3.008 27.172 -0.978 1 91 83 PHE A CA 1
ATOM 675 C C . PHE A 1 83 ? 4.297 27.984 -0.929 1 91 83 PHE A C 1
ATOM 677 O O . PHE A 1 83 ? 5.348 27.469 -0.534 1 91 83 PHE A O 1
ATOM 684 N N . GLU A 1 84 ? 4.203 29.203 -1.272 1 89.44 84 GLU A N 1
ATOM 685 C CA . GLU A 1 84 ? 5.371 30.078 -1.274 1 89.44 84 GLU A CA 1
ATOM 686 C C . GLU A 1 84 ? 5.938 30.25 0.133 1 89.44 84 GLU A C 1
ATOM 688 O O . GLU A 1 84 ? 7.156 30.234 0.323 1 89.44 84 GLU A O 1
ATOM 693 N N . ASN A 1 85 ? 5.059 30.438 1.036 1 92.44 85 ASN A N 1
ATOM 694 C CA . ASN A 1 85 ? 5.48 30.578 2.426 1 92.44 85 ASN A CA 1
ATOM 695 C C . ASN A 1 85 ? 6.18 29.312 2.93 1 92.44 85 ASN A C 1
ATOM 697 O O . ASN A 1 85 ? 7.184 29.406 3.643 1 92.44 85 ASN A O 1
ATOM 701 N N . LEU A 1 86 ? 5.66 28.203 2.562 1 93.44 86 LEU A N 1
ATOM 702 C CA . LEU A 1 86 ? 6.262 26.938 2.969 1 93.44 86 LEU A CA 1
ATOM 703 C C . LEU A 1 86 ? 7.648 26.766 2.363 1 93.44 86 LEU A C 1
ATOM 705 O O . LEU A 1 86 ? 8.57 26.297 3.035 1 93.44 86 LEU A O 1
ATOM 709 N N . LEU A 1 87 ? 7.754 27.156 1.157 1 93.44 87 LEU A N 1
ATOM 710 C CA . LEU A 1 87 ? 9.047 27.047 0.49 1 93.44 87 LEU A CA 1
ATOM 711 C C . LEU A 1 87 ? 10.094 27.891 1.209 1 93.44 87 LEU A C 1
ATOM 713 O O . LEU A 1 87 ? 11.25 27.469 1.334 1 93.44 87 LEU A O 1
ATOM 717 N N . GLU A 1 88 ? 9.672 29.016 1.678 1 93.5 88 GLU A N 1
ATOM 718 C CA . GLU A 1 88 ? 10.586 29.891 2.414 1 93.5 88 GLU A CA 1
ATOM 719 C C . GLU A 1 88 ? 11.031 29.234 3.723 1 93.5 88 GLU A C 1
ATOM 721 O O . GLU A 1 88 ? 12.188 29.359 4.129 1 93.5 88 GLU A O 1
ATOM 726 N N . THR A 1 89 ? 10.141 28.531 4.289 1 94.44 89 THR A N 1
ATOM 727 C CA . THR A 1 89 ? 10.461 27.844 5.543 1 94.44 89 THR A CA 1
ATOM 728 C C . THR A 1 89 ? 11.43 26.703 5.297 1 94.44 89 THR A C 1
ATOM 730 O O . THR A 1 89 ? 12.281 26.406 6.141 1 94.44 89 THR A O 1
ATOM 733 N N . PHE A 1 90 ? 11.344 26.062 4.176 1 94.5 90 PHE A N 1
ATOM 734 C CA . PHE A 1 90 ? 12.195 24.922 3.852 1 94.5 90 PHE A CA 1
ATOM 735 C C . PHE A 1 90 ? 13.633 25.359 3.619 1 94.5 90 PHE A C 1
ATOM 737 O O . PHE A 1 90 ? 14.562 24.562 3.77 1 94.5 90 PHE A O 1
ATOM 744 N N . LYS A 1 91 ? 13.781 26.625 3.264 1 91.44 91 LYS A N 1
ATOM 745 C CA . LYS A 1 91 ? 15.125 27.156 3.045 1 91.44 91 LYS A CA 1
ATOM 746 C C . LYS A 1 91 ? 15.969 27.062 4.309 1 91.44 91 LYS A C 1
ATOM 748 O O . LYS A 1 91 ? 17.188 26.844 4.234 1 91.44 91 LYS A O 1
ATOM 753 N N . LYS A 1 92 ? 15.367 27.125 5.375 1 92.25 92 LYS A N 1
ATOM 754 C CA . LYS A 1 92 ? 16.078 27.141 6.652 1 92.25 92 LYS A CA 1
ATOM 755 C C . LYS A 1 92 ? 16.281 25.719 7.188 1 92.25 92 LYS A C 1
ATOM 757 O O . LYS A 1 92 ? 17.031 25.516 8.133 1 92.25 92 LYS A O 1
ATOM 762 N N . LYS A 1 93 ? 15.648 24.812 6.531 1 94.62 93 LYS A N 1
ATOM 763 C CA . LYS A 1 93 ? 15.758 23.422 6.965 1 94.62 93 LYS A CA 1
ATOM 764 C C . LYS A 1 93 ? 16.984 22.75 6.359 1 94.62 93 LYS A C 1
ATOM 766 O O . LYS A 1 93 ? 17.297 22.969 5.184 1 94.62 93 LYS A O 1
ATOM 771 N N . GLU A 1 94 ? 17.703 21.984 7.215 1 95.06 94 GLU A N 1
ATOM 772 C CA . GLU A 1 94 ? 18.828 21.219 6.699 1 95.06 94 GLU A CA 1
ATOM 773 C C . GLU A 1 94 ? 18.375 20.172 5.68 1 95.06 94 GLU A C 1
ATOM 775 O O . GLU A 1 94 ? 18.984 20.016 4.625 1 95.06 94 GLU A O 1
ATOM 780 N N . HIS A 1 95 ? 17.312 19.469 6.082 1 97.56 95 HIS A N 1
ATOM 781 C CA . HIS A 1 95 ? 16.719 18.469 5.211 1 97.56 95 HIS A CA 1
ATOM 782 C C . HIS A 1 95 ? 15.234 18.766 4.973 1 97.56 95 HIS A C 1
ATOM 784 O O . HIS A 1 95 ? 14.531 19.203 5.887 1 97.56 95 HIS A O 1
ATOM 790 N N . ALA A 1 96 ? 14.789 18.641 3.744 1 98.31 96 ALA A N 1
ATOM 791 C CA . ALA A 1 96 ? 13.375 18.75 3.398 1 98.31 96 ALA A CA 1
ATOM 792 C C . ALA A 1 96 ? 12.977 17.703 2.373 1 98.31 96 ALA A C 1
ATOM 794 O O . ALA A 1 96 ? 13.727 17.422 1.437 1 98.31 96 ALA A O 1
ATOM 795 N N . PHE A 1 97 ? 11.883 17.016 2.6 1 98.69 97 PHE A N 1
ATOM 796 C CA . PHE A 1 97 ? 11.383 15.961 1.736 1 98.69 97 PHE A CA 1
ATOM 797 C C . PHE A 1 97 ? 9.93 16.219 1.348 1 98.69 97 PHE A C 1
ATOM 799 O O . PHE A 1 97 ? 9.039 16.188 2.197 1 98.69 97 PHE A O 1
ATOM 806 N N . ILE A 1 98 ? 9.695 16.469 0.045 1 98.69 98 ILE A N 1
ATOM 807 C CA . ILE A 1 98 ? 8.375 16.797 -0.485 1 98.69 98 ILE A CA 1
ATOM 808 C C . ILE A 1 98 ? 7.914 15.695 -1.432 1 98.69 98 ILE A C 1
ATOM 810 O O . ILE A 1 98 ? 8.703 15.18 -2.223 1 98.69 98 ILE A O 1
ATOM 814 N N . LEU A 1 99 ? 6.656 15.367 -1.325 1 98.81 99 LEU A N 1
ATOM 815 C CA . LEU A 1 99 ? 6.043 14.375 -2.205 1 98.81 99 LEU A CA 1
ATOM 816 C C . LEU A 1 99 ? 5.105 15.047 -3.203 1 98.81 99 LEU A C 1
ATOM 818 O O . LEU A 1 99 ? 4.207 15.797 -2.811 1 98.81 99 LEU A O 1
ATOM 822 N N . LEU A 1 100 ? 5.336 14.859 -4.473 1 98.75 100 LEU A N 1
ATOM 823 C CA . LEU A 1 100 ? 4.453 15.328 -5.535 1 98.75 100 LEU A CA 1
ATOM 824 C C . LEU A 1 100 ? 3.676 14.164 -6.145 1 98.75 100 LEU A C 1
ATOM 826 O O . LEU A 1 100 ? 4.273 13.211 -6.656 1 98.75 100 LEU A O 1
ATOM 830 N N . LEU A 1 101 ? 2.385 14.266 -6.109 1 98.5 101 LEU A N 1
ATOM 831 C CA . LEU A 1 101 ? 1.522 13.227 -6.656 1 98.5 101 LEU A CA 1
ATOM 832 C C . LEU A 1 101 ? 0.891 13.68 -7.973 1 98.5 101 LEU A C 1
ATOM 834 O O . LEU A 1 101 ? 0.008 14.539 -7.977 1 98.5 101 LEU A O 1
ATOM 838 N N . ASP A 1 102 ? 1.359 13.07 -9.039 1 97.94 102 ASP A N 1
ATOM 839 C CA . ASP A 1 102 ? 0.897 13.406 -10.383 1 97.94 102 ASP A CA 1
ATOM 840 C C . ASP A 1 102 ? -0.362 12.625 -10.742 1 97.94 102 ASP A C 1
ATOM 842 O O . ASP A 1 102 ? -0.282 11.562 -11.367 1 97.94 102 ASP A O 1
ATOM 846 N N . GLU A 1 103 ? -1.468 13.164 -10.344 1 97.38 103 GLU A N 1
ATOM 847 C CA . GLU A 1 103 ? -2.789 12.68 -10.734 1 97.38 103 GLU A CA 1
ATOM 848 C C . GLU A 1 103 ? -3.066 11.297 -10.141 1 97.38 103 GLU A C 1
ATOM 850 O O . GLU A 1 103 ? -3.441 10.375 -10.867 1 97.38 103 GLU A O 1
ATOM 855 N N . ILE A 1 104 ? -2.924 11.117 -8.844 1 97.75 104 ILE A N 1
ATOM 856 C CA . ILE A 1 104 ? -3.391 9.945 -8.109 1 97.75 104 ILE A CA 1
ATOM 857 C C . ILE A 1 104 ? -4.902 10.031 -7.902 1 97.75 104 ILE A C 1
ATOM 859 O O . ILE A 1 104 ? -5.379 10.875 -7.141 1 97.75 104 ILE A O 1
ATOM 863 N N . GLU A 1 105 ? -5.652 9.117 -8.469 1 96.62 105 GLU A N 1
ATOM 864 C CA . GLU A 1 105 ? -7.098 9.289 -8.555 1 96.62 105 GLU A CA 1
ATOM 865 C C . GLU A 1 105 ? -7.816 8.422 -7.52 1 96.62 105 GLU A C 1
ATOM 867 O O . GLU A 1 105 ? -8.914 8.758 -7.07 1 96.62 105 GLU A O 1
ATOM 872 N N . ASP A 1 106 ? -7.277 7.301 -7.168 1 96 106 ASP A N 1
ATOM 873 C CA . ASP A 1 106 ? -7.922 6.363 -6.254 1 96 106 ASP A CA 1
ATOM 874 C C . ASP A 1 106 ? -7.797 6.836 -4.809 1 96 106 ASP A C 1
ATOM 876 O O . ASP A 1 106 ? -6.691 6.914 -4.266 1 96 106 ASP A O 1
ATOM 880 N N . PRO A 1 107 ? -8.906 7.082 -4.168 1 96.69 107 PRO A N 1
ATOM 881 C CA . PRO A 1 107 ? -8.852 7.57 -2.789 1 96.69 107 PRO A CA 1
ATOM 882 C C . PRO A 1 107 ? -8.203 6.566 -1.835 1 96.69 107 PRO A C 1
ATOM 884 O O . PRO A 1 107 ? -7.629 6.961 -0.818 1 96.69 107 PRO A O 1
ATOM 887 N N . GLN A 1 108 ? -8.289 5.242 -2.115 1 96.19 108 GLN A N 1
ATOM 888 C CA . GLN A 1 108 ? -7.629 4.238 -1.289 1 96.19 108 GLN A CA 1
ATOM 889 C C . GLN A 1 108 ? -6.113 4.398 -1.328 1 96.19 108 GLN A C 1
ATOM 891 O O . GLN A 1 108 ? -5.453 4.391 -0.286 1 96.19 108 GLN A O 1
ATOM 896 N N . ASN A 1 109 ? -5.633 4.586 -2.543 1 97.81 109 ASN A N 1
ATOM 897 C CA . ASN A 1 109 ? -4.203 4.824 -2.705 1 97.81 109 ASN A CA 1
ATOM 898 C C . ASN A 1 109 ? -3.773 6.137 -2.061 1 97.81 109 ASN A C 1
ATOM 900 O O . ASN A 1 109 ? -2.76 6.191 -1.362 1 97.81 109 ASN A O 1
ATOM 904 N N . PHE A 1 110 ? -4.562 7.141 -2.312 1 98.56 110 PHE A N 1
ATOM 905 C CA . PHE A 1 110 ? -4.234 8.453 -1.777 1 98.56 110 PHE A CA 1
ATOM 906 C C . PHE A 1 110 ? -4.184 8.422 -0.254 1 98.56 110 PHE A C 1
ATOM 908 O O . PHE A 1 110 ? -3.23 8.922 0.35 1 98.56 110 PHE A O 1
ATOM 915 N N . GLY A 1 111 ? -5.156 7.816 0.37 1 98.19 111 GLY A N 1
ATOM 916 C CA . GLY A 1 111 ? -5.156 7.68 1.818 1 98.19 111 GLY A CA 1
ATOM 917 C C . GLY A 1 111 ? -3.953 6.926 2.348 1 98.19 111 GLY A C 1
ATOM 918 O O . GLY A 1 111 ? -3.32 7.352 3.314 1 98.19 111 GLY A O 1
ATOM 919 N N . ALA A 1 112 ? -3.615 5.809 1.703 1 98.25 112 ALA A N 1
ATOM 920 C CA . ALA A 1 112 ? -2.457 5.016 2.113 1 98.25 112 ALA A CA 1
ATOM 921 C C . ALA A 1 112 ? -1.166 5.82 1.969 1 98.25 112 ALA A C 1
ATOM 923 O O . ALA A 1 112 ? -0.272 5.723 2.812 1 98.25 112 ALA A O 1
ATOM 924 N N . ILE A 1 113 ? -1.064 6.605 0.931 1 98.81 113 ILE A N 1
ATOM 925 C CA . ILE A 1 113 ? 0.109 7.438 0.688 1 98.81 113 ILE A CA 1
ATOM 926 C C . ILE A 1 113 ? 0.228 8.492 1.783 1 98.81 113 ILE A C 1
ATOM 928 O O . ILE A 1 113 ? 1.318 8.734 2.307 1 98.81 113 ILE A O 1
ATOM 932 N N . LEU A 1 114 ? -0.908 9.117 2.137 1 98.56 114 LEU A N 1
ATOM 933 C CA . LEU A 1 114 ? -0.89 10.117 3.195 1 98.56 114 LEU A CA 1
ATOM 934 C C . LEU A 1 114 ? -0.491 9.5 4.527 1 98.56 114 LEU A C 1
ATOM 936 O O . LEU A 1 114 ? 0.208 10.125 5.328 1 98.56 114 LEU A O 1
ATOM 940 N N . ARG A 1 115 ? -0.959 8.281 4.762 1 98.56 115 ARG A N 1
ATOM 941 C CA . ARG A 1 115 ? -0.548 7.555 5.957 1 98.56 115 ARG A CA 1
ATOM 942 C C . ARG A 1 115 ? 0.962 7.34 5.977 1 98.56 115 ARG A C 1
ATOM 944 O O . ARG A 1 115 ? 1.612 7.559 7 1 98.56 115 ARG A O 1
ATOM 951 N N . THR A 1 116 ? 1.478 6.965 4.875 1 98.81 116 THR A N 1
ATOM 952 C CA . THR A 1 116 ? 2.918 6.785 4.73 1 98.81 116 THR A CA 1
ATOM 953 C C . THR A 1 116 ? 3.652 8.109 4.934 1 98.81 116 THR A C 1
ATOM 955 O O . THR A 1 116 ? 4.668 8.156 5.629 1 98.81 116 THR A O 1
ATOM 958 N N . ALA A 1 117 ? 3.117 9.148 4.32 1 98.81 117 ALA A N 1
ATOM 959 C CA . ALA A 1 117 ? 3.721 10.477 4.445 1 98.81 117 ALA A CA 1
ATOM 960 C C . ALA A 1 117 ? 3.785 10.914 5.902 1 98.81 117 ALA A C 1
ATOM 962 O O . ALA A 1 117 ? 4.801 11.461 6.348 1 98.81 117 ALA A O 1
ATOM 963 N N . GLU A 1 118 ? 2.684 10.695 6.602 1 98.62 118 GLU A N 1
ATOM 964 C CA . GLU A 1 118 ? 2.639 11.031 8.023 1 98.62 118 GLU A CA 1
ATOM 965 C C . GLU A 1 118 ? 3.65 10.211 8.812 1 98.62 118 GLU A C 1
ATOM 967 O O . GLU A 1 118 ? 4.406 10.766 9.617 1 98.62 118 GLU A O 1
ATOM 972 N N . GLN A 1 119 ? 3.754 8.953 8.57 1 98.38 119 GLN A N 1
ATOM 973 C CA . GLN A 1 119 ? 4.594 8.031 9.328 1 98.38 119 GLN A CA 1
ATOM 974 C C . GLN A 1 119 ? 6.074 8.32 9.094 1 98.38 119 GLN A C 1
ATOM 976 O O . GLN A 1 119 ? 6.906 8.078 9.977 1 98.38 119 GLN A O 1
ATOM 981 N N . PHE A 1 120 ? 6.406 8.867 7.941 1 98.62 120 PHE A N 1
ATOM 982 C CA . PHE A 1 120 ? 7.805 9.133 7.625 1 98.62 120 PHE A CA 1
ATOM 983 C C . PHE A 1 120 ? 8.102 10.625 7.719 1 98.62 120 PHE A C 1
ATOM 985 O O . PHE A 1 120 ? 9.164 11.086 7.289 1 98.62 120 PHE A O 1
ATOM 992 N N . SER A 1 121 ? 7.18 11.438 8.203 1 97.94 121 SER A N 1
ATOM 993 C CA . SER A 1 121 ? 7.348 12.867 8.453 1 97.94 121 SER A CA 1
ATOM 994 C C . SER A 1 121 ? 7.723 13.609 7.172 1 97.94 121 SER A C 1
ATOM 996 O O . SER A 1 121 ? 8.664 14.398 7.16 1 97.94 121 SER A O 1
ATOM 998 N N . ILE A 1 122 ? 7.043 13.32 6.141 1 98.56 122 ILE A N 1
ATOM 999 C CA . ILE A 1 122 ? 7.184 14.078 4.902 1 98.56 122 ILE A CA 1
ATOM 1000 C C . ILE A 1 122 ? 6.742 15.516 5.125 1 98.56 122 ILE A C 1
ATOM 1002 O O . ILE A 1 122 ? 5.719 15.766 5.77 1 98.56 122 ILE A O 1
ATOM 1006 N N . ASP A 1 123 ? 7.477 16.453 4.617 1 98.19 123 ASP A N 1
ATOM 1007 C CA . ASP A 1 123 ? 7.289 17.859 4.965 1 98.19 123 ASP A 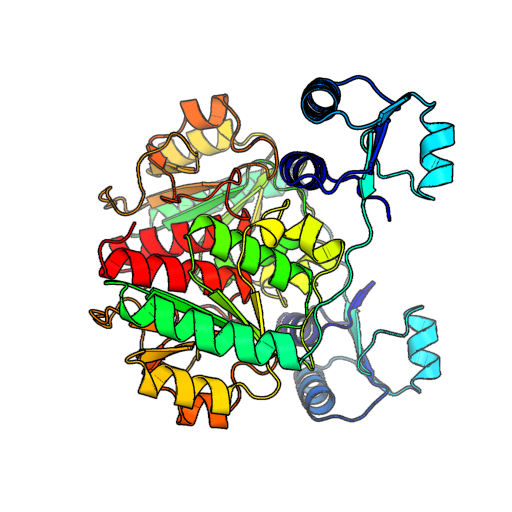CA 1
ATOM 1008 C C . ASP A 1 123 ? 6.055 18.438 4.273 1 98.19 123 ASP A C 1
ATOM 1010 O O . ASP A 1 123 ? 5.41 19.344 4.801 1 98.19 123 ASP A O 1
ATOM 1014 N N . LEU A 1 124 ? 5.754 17.953 3.086 1 98.31 124 LEU A N 1
ATOM 1015 C CA . LEU A 1 124 ? 4.652 18.469 2.283 1 98.31 124 LEU A CA 1
ATOM 1016 C C . LEU A 1 124 ? 4.234 17.453 1.219 1 98.31 124 LEU A C 1
ATOM 1018 O O . LEU A 1 124 ? 5.086 16.828 0.578 1 98.31 124 LEU A O 1
ATOM 1022 N N . VAL A 1 125 ? 2.945 17.312 1.06 1 98.38 125 VAL A N 1
ATOM 1023 C CA . VAL A 1 125 ? 2.395 16.547 -0.054 1 98.38 125 VAL A CA 1
ATOM 1024 C C . VAL A 1 125 ? 1.67 17.484 -1.019 1 98.38 125 VAL A C 1
ATOM 1026 O O . VAL A 1 125 ? 0.793 18.234 -0.61 1 98.38 125 VAL A O 1
ATOM 1029 N N . VAL A 1 126 ? 2.055 17.406 -2.287 1 97.69 126 VAL A N 1
ATOM 1030 C CA . VAL A 1 126 ? 1.463 18.25 -3.322 1 97.69 126 VAL A CA 1
ATOM 1031 C C . VAL A 1 126 ? 0.629 17.391 -4.273 1 97.69 126 VAL A C 1
ATOM 1033 O O . VAL A 1 126 ? 1.101 16.359 -4.77 1 97.69 126 VAL A O 1
ATOM 1036 N N . THR A 1 127 ? -0.57 17.797 -4.473 1 96.69 127 THR A N 1
ATOM 1037 C CA . THR A 1 127 ? -1.455 17.109 -5.414 1 96.69 127 THR A CA 1
ATOM 1038 C C . THR A 1 127 ? -1.922 18.062 -6.508 1 96.69 127 THR A C 1
ATOM 1040 O O . THR A 1 127 ? -1.698 19.281 -6.418 1 96.69 127 THR A O 1
ATOM 1043 N N . THR A 1 128 ? -2.553 17.484 -7.531 1 95.19 128 THR A N 1
ATOM 1044 C CA . THR A 1 128 ? -3.072 18.297 -8.625 1 95.19 128 THR A CA 1
ATOM 1045 C C . THR A 1 128 ? -4.555 18.594 -8.422 1 95.19 128 THR A C 1
ATOM 1047 O O . THR A 1 128 ? -5.273 17.812 -7.801 1 95.19 128 THR A O 1
ATOM 1050 N N . GLN A 1 129 ? -4.953 19.688 -8.977 1 92.38 129 GLN A N 1
ATOM 1051 C CA . GLN A 1 129 ? -6.355 20.078 -8.891 1 92.38 129 GLN A CA 1
ATOM 1052 C C . GLN A 1 129 ? -7.246 19.109 -9.664 1 92.38 129 GLN A C 1
ATOM 1054 O O . GLN A 1 129 ? -8.336 18.766 -9.211 1 92.38 129 GLN A O 1
ATOM 1059 N N . LYS A 1 130 ? -6.762 18.75 -10.781 1 92.12 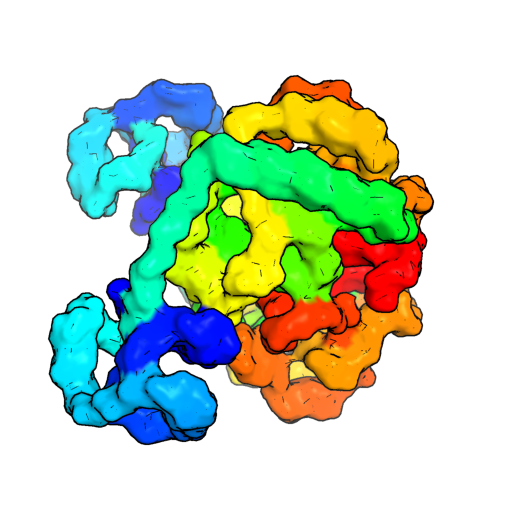130 LYS A N 1
ATOM 1060 C CA . LYS A 1 130 ? -7.535 17.875 -11.648 1 92.12 130 LYS A CA 1
ATOM 1061 C C . LYS A 1 130 ? -7.031 16.438 -11.562 1 92.12 130 LYS A C 1
ATOM 1063 O O . LYS A 1 130 ? -5.84 16.203 -11.359 1 92.12 130 LYS A O 1
ATOM 1068 N N . ARG A 1 131 ? -7.957 15.477 -11.688 1 93.38 131 ARG A N 1
ATOM 1069 C CA . ARG A 1 131 ? -7.648 14.055 -11.789 1 93.38 131 ARG A CA 1
ATOM 1070 C C . ARG A 1 131 ? -6.898 13.562 -10.555 1 93.38 131 ARG A C 1
ATOM 1072 O O . ARG A 1 131 ? -5.879 12.883 -10.672 1 93.38 131 ARG A O 1
ATOM 1079 N N . SER A 1 132 ? -7.285 14.07 -9.438 1 94.81 132 SER A N 1
ATOM 1080 C CA . SER A 1 132 ? -6.719 13.672 -8.156 1 94.81 132 SER A CA 1
ATOM 1081 C C . SER A 1 132 ? -7.816 13.383 -7.137 1 94.81 132 SER A C 1
ATOM 1083 O O . SER A 1 132 ? -8.844 14.062 -7.117 1 94.81 132 SER A O 1
ATOM 1085 N N . ALA A 1 133 ? -7.531 12.359 -6.383 1 94.12 133 ALA A N 1
ATOM 1086 C CA . ALA A 1 133 ? -8.461 12.078 -5.297 1 94.12 133 ALA A CA 1
ATOM 1087 C C . ALA A 1 133 ? -8.602 13.273 -4.359 1 94.12 133 ALA A C 1
ATOM 1089 O O . ALA A 1 133 ? -7.609 13.945 -4.051 1 94.12 133 ALA A O 1
ATOM 1090 N N . LYS A 1 134 ? -9.789 13.523 -3.949 1 90.06 134 LYS A N 1
ATOM 1091 C CA . LYS A 1 134 ? -10.039 14.586 -2.979 1 90.06 134 LYS A CA 1
ATOM 1092 C C . LYS A 1 134 ? -9.922 14.062 -1.55 1 90.06 134 LYS A C 1
ATOM 1094 O O . LYS A 1 134 ? -10 12.852 -1.319 1 90.06 134 LYS A O 1
ATOM 1099 N N . ASP A 1 135 ? -9.672 14.977 -0.679 1 88 135 ASP A N 1
ATOM 1100 C CA . ASP A 1 135 ? -9.594 14.641 0.74 1 88 135 ASP A CA 1
ATOM 1101 C C . ASP A 1 135 ? -10.984 14.438 1.332 1 88 135 ASP A C 1
ATOM 1103 O O . ASP A 1 135 ? -11.516 15.328 2.002 1 88 135 ASP A O 1
ATOM 1107 N N . ASN A 1 136 ? -11.484 13.258 1.169 1 90 136 ASN A N 1
ATOM 1108 C CA . ASN A 1 136 ? -12.844 12.938 1.596 1 90 136 ASN A CA 1
ATOM 1109 C C . ASN A 1 136 ? -12.852 11.883 2.697 1 90 136 ASN A C 1
ATOM 1111 O O . ASN A 1 136 ? -11.812 11.586 3.289 1 90 136 ASN A O 1
ATOM 1115 N N . LEU A 1 137 ? -13.977 11.312 2.975 1 89.62 137 LEU A N 1
ATOM 1116 C CA . LEU A 1 137 ? -14.148 10.359 4.066 1 89.62 137 LEU A CA 1
ATOM 1117 C C . LEU A 1 137 ? -13.383 9.07 3.791 1 89.62 137 LEU A C 1
ATOM 1119 O O . LEU A 1 137 ? -12.875 8.438 4.715 1 89.62 137 LEU A O 1
ATOM 1123 N N . THR A 1 138 ? -13.375 8.766 2.551 1 92.25 138 THR A N 1
ATOM 1124 C CA . THR A 1 138 ? -12.625 7.57 2.174 1 92.25 138 THR A CA 1
ATOM 1125 C C . THR A 1 138 ? -11.141 7.734 2.496 1 92.25 138 THR A C 1
ATOM 1127 O O . THR A 1 138 ? -10.516 6.836 3.064 1 92.25 138 THR A O 1
ATOM 1130 N N . VAL A 1 139 ? -10.641 8.906 2.164 1 95.94 139 VAL A N 1
ATOM 1131 C CA . VAL A 1 139 ? -9.234 9.195 2.424 1 95.94 139 VAL A CA 1
ATOM 1132 C C . VAL A 1 139 ? -8.984 9.242 3.93 1 95.94 139 VAL A C 1
ATOM 1134 O O . VAL A 1 139 ? -7.98 8.711 4.41 1 95.94 139 VAL A O 1
ATOM 1137 N N . LEU A 1 140 ? -9.875 9.836 4.664 1 94.5 140 LEU A N 1
ATOM 1138 C CA . LEU A 1 140 ? -9.766 9.852 6.117 1 94.5 140 LEU A CA 1
ATOM 1139 C C . LEU A 1 140 ? -9.711 8.438 6.68 1 94.5 140 LEU A C 1
ATOM 1141 O O . LEU A 1 140 ? -8.875 8.125 7.527 1 94.5 140 LEU A O 1
ATOM 1145 N N . ARG A 1 141 ? -10.516 7.586 6.156 1 93.94 141 ARG A N 1
ATOM 1146 C CA . ARG A 1 141 ? -10.594 6.199 6.609 1 93.94 141 ARG A CA 1
ATOM 1147 C C . ARG A 1 141 ? -9.344 5.422 6.203 1 93.94 141 ARG A C 1
ATOM 1149 O O . ARG A 1 141 ? -8.703 4.781 7.039 1 93.94 141 ARG A O 1
ATOM 1156 N N . THR A 1 142 ? -8.969 5.539 4.938 1 94.88 142 THR A N 1
ATOM 1157 C CA . THR A 1 142 ? -7.891 4.707 4.41 1 94.88 142 THR A CA 1
ATOM 1158 C C . THR A 1 142 ? -6.531 5.203 4.902 1 94.88 142 THR A C 1
ATOM 1160 O O . THR A 1 142 ? -5.547 4.465 4.863 1 94.88 142 THR A O 1
ATOM 1163 N N . SER A 1 143 ? -6.465 6.41 5.375 1 97.19 143 SER A N 1
ATOM 1164 C CA . SER A 1 143 ? -5.25 6.914 6.008 1 97.19 143 SER A CA 1
ATOM 1165 C C . SER A 1 143 ? -5.242 6.617 7.504 1 97.19 143 SER A C 1
ATOM 1167 O O . SER A 1 143 ? -4.277 6.938 8.203 1 97.19 143 SER A O 1
ATOM 1169 N N . SER A 1 144 ? -6.379 6.051 7.996 1 95.44 144 SER A N 1
ATOM 1170 C CA . SER A 1 144 ? -6.559 5.793 9.422 1 95.44 144 SER A CA 1
ATOM 1171 C C . SER A 1 144 ? -6.469 7.082 10.234 1 95.44 144 SER A C 1
ATOM 1173 O O . SER A 1 144 ? -5.934 7.09 11.344 1 95.44 144 SER A O 1
ATOM 1175 N N . GLY A 1 145 ? -6.848 8.219 9.602 1 95.25 145 GLY A N 1
ATOM 1176 C CA . GLY A 1 145 ? -6.855 9.516 10.266 1 95.25 145 GLY A CA 1
ATOM 1177 C C . GLY A 1 145 ? -5.57 10.297 10.055 1 95.25 145 GLY A C 1
ATOM 1178 O O . GLY A 1 145 ? -5.504 11.484 10.375 1 95.25 145 GLY A O 1
ATOM 1179 N N . ALA A 1 146 ? -4.574 9.664 9.453 1 96.94 146 ALA A N 1
ATOM 1180 C CA . ALA A 1 146 ? -3.262 10.281 9.266 1 96.94 146 ALA A CA 1
ATOM 1181 C C . ALA A 1 146 ? -3.355 11.508 8.367 1 96.94 146 ALA A C 1
ATOM 1183 O O . ALA A 1 146 ? -2.566 12.445 8.508 1 96.94 146 ALA A O 1
ATOM 1184 N N . SER A 1 147 ? -4.336 11.523 7.488 1 96.44 147 SER A N 1
ATOM 1185 C CA . SER A 1 147 ? -4.508 12.609 6.531 1 96.44 147 SER A CA 1
ATOM 1186 C C . SER A 1 147 ? -4.652 13.953 7.242 1 96.44 147 SER A C 1
ATOM 1188 O O . SER A 1 147 ? -4.336 15 6.668 1 96.44 147 SER A O 1
ATOM 1190 N N . GLN A 1 148 ? -5.039 13.953 8.516 1 94.12 148 GLN A N 1
ATOM 1191 C CA . GLN A 1 148 ? -5.293 15.164 9.281 1 94.12 148 GLN A CA 1
ATOM 1192 C C . GLN A 1 148 ? -3.988 15.789 9.773 1 94.12 148 GLN A C 1
ATOM 1194 O O . GLN A 1 148 ? -3.967 16.953 10.18 1 94.12 148 GLN A O 1
ATOM 1199 N N . TYR A 1 149 ? -2.918 15.023 9.703 1 96.62 149 TYR A N 1
ATOM 1200 C CA . TYR A 1 149 ? -1.641 15.484 10.234 1 96.62 149 TYR A CA 1
ATOM 1201 C C . TYR A 1 149 ? -0.684 15.859 9.109 1 96.62 149 TYR A C 1
ATOM 1203 O O . TYR A 1 149 ? 0.402 16.391 9.359 1 96.62 149 TYR A O 1
ATOM 1211 N N . VAL A 1 150 ? -1.052 15.633 7.883 1 96.88 150 VAL A N 1
ATOM 1212 C CA . VAL A 1 150 ? -0.171 15.836 6.738 1 96.88 150 VAL A CA 1
ATOM 1213 C C . VAL A 1 150 ? -0.419 17.219 6.141 1 96.88 150 VAL A C 1
ATOM 1215 O O . VAL A 1 150 ? -1.565 17.594 5.887 1 96.88 150 VAL A O 1
ATOM 1218 N N . LYS A 1 151 ? 0.646 18.031 5.965 1 95.69 151 LYS A N 1
ATOM 1219 C CA . LYS A 1 151 ? 0.523 19.266 5.203 1 95.69 151 LYS A CA 1
ATOM 1220 C C . LYS A 1 151 ? 0.339 18.984 3.715 1 95.69 151 LYS A C 1
ATOM 1222 O O . LYS A 1 151 ? 1.144 18.281 3.107 1 95.69 151 LYS A O 1
ATOM 1227 N N . LYS A 1 152 ? -0.746 19.547 3.221 1 95.5 152 LYS A N 1
ATOM 1228 C CA . LYS A 1 152 ? -1.081 19.281 1.822 1 95.5 152 LYS A CA 1
ATOM 1229 C C . LYS A 1 152 ? -1.347 20.594 1.076 1 95.5 152 LYS A C 1
ATOM 1231 O O . LYS A 1 152 ? -1.888 21.547 1.646 1 95.5 152 LYS A O 1
ATOM 1236 N N . ILE A 1 153 ? -1.034 20.578 -0.176 1 94.75 153 ILE A N 1
ATOM 1237 C CA . ILE A 1 153 ? -1.401 21.672 -1.06 1 94.75 153 ILE A CA 1
ATOM 1238 C C . ILE A 1 153 ? -1.796 21.125 -2.43 1 94.75 153 ILE A C 1
ATOM 1240 O O . ILE A 1 153 ? -1.267 20.109 -2.873 1 94.75 153 ILE A O 1
ATOM 1244 N N . THR A 1 154 ? -2.691 21.766 -3.014 1 94.5 154 THR A N 1
ATOM 1245 C CA . THR A 1 154 ? -3.127 21.438 -4.363 1 94.5 154 THR A CA 1
ATOM 1246 C C . THR A 1 154 ? -2.666 22.5 -5.363 1 94.5 154 THR A C 1
ATOM 1248 O O . THR A 1 154 ? -2.787 23.688 -5.102 1 94.5 154 THR A O 1
ATOM 1251 N N . VAL A 1 155 ? -2.17 22 -6.469 1 93.81 155 VAL A N 1
ATOM 1252 C CA . VAL A 1 155 ? -1.66 22.938 -7.473 1 93.81 155 VAL A CA 1
ATOM 1253 C C . VAL A 1 155 ? -2.34 22.672 -8.812 1 93.81 155 VAL A C 1
ATOM 1255 O O . VAL A 1 155 ? -2.92 21.594 -9.023 1 93.81 155 VAL A O 1
ATOM 1258 N N . THR A 1 156 ? -2.232 23.609 -9.672 1 91.31 156 THR A N 1
ATOM 1259 C CA . THR A 1 156 ? -2.822 23.469 -11 1 91.31 156 THR A CA 1
ATOM 1260 C C . THR A 1 156 ? -1.849 22.797 -11.961 1 91.31 156 THR A C 1
ATOM 1262 O O . THR A 1 156 ? -2.266 22.078 -12.867 1 91.31 156 THR A O 1
ATOM 1265 N N . ASN A 1 157 ? -0.536 23.094 -11.734 1 92.19 157 ASN A N 1
ATOM 1266 C CA . ASN A 1 157 ? 0.489 22.609 -12.648 1 92.19 157 ASN A CA 1
ATOM 1267 C C . ASN A 1 157 ? 1.729 22.125 -11.906 1 92.19 157 ASN A C 1
ATOM 1269 O O . ASN A 1 157 ? 2.469 22.938 -11.336 1 92.19 157 ASN A O 1
ATOM 1273 N N . ILE A 1 158 ? 1.973 20.844 -12.102 1 95.12 158 ILE A N 1
ATOM 1274 C CA . ILE A 1 158 ? 3.084 20.234 -11.383 1 95.12 158 ILE A CA 1
ATOM 1275 C C . ILE A 1 158 ? 4.41 20.734 -11.953 1 95.12 158 ILE A C 1
ATOM 1277 O O . ILE A 1 158 ? 5.375 20.922 -11.211 1 95.12 158 ILE A O 1
ATOM 1281 N N . ASN A 1 159 ? 4.426 21 -13.25 1 96.12 159 ASN A N 1
ATOM 1282 C CA . ASN A 1 159 ? 5.664 21.469 -13.859 1 96.12 159 ASN A CA 1
ATOM 1283 C C . ASN A 1 159 ? 6.102 22.812 -13.281 1 96.12 159 ASN A C 1
ATOM 1285 O O . ASN A 1 159 ? 7.285 23.031 -13.023 1 96.12 159 ASN A O 1
ATOM 1289 N N . ASN A 1 160 ? 5.188 23.703 -13.117 1 95.56 160 ASN A N 1
ATOM 1290 C CA . ASN A 1 160 ? 5.5 24.984 -12.477 1 95.56 160 ASN A CA 1
ATOM 1291 C C . ASN A 1 160 ? 6.02 24.781 -11.055 1 95.56 160 ASN A C 1
ATOM 1293 O O . ASN A 1 160 ? 6.918 25.484 -10.609 1 95.56 160 ASN A O 1
ATOM 1297 N N . THR A 1 161 ? 5.43 23.812 -10.398 1 96.62 161 THR A N 1
ATOM 1298 C CA . THR A 1 161 ? 5.852 23.484 -9.047 1 96.62 161 THR A CA 1
ATOM 1299 C C . THR A 1 161 ? 7.293 22.984 -9.039 1 96.62 161 THR A C 1
ATOM 1301 O O . THR A 1 161 ? 8.086 23.375 -8.18 1 96.62 161 THR A O 1
ATOM 1304 N N . ILE A 1 162 ? 7.637 22.156 -9.992 1 98 162 ILE A N 1
ATOM 1305 C CA . ILE A 1 162 ? 8.984 21.625 -10.133 1 98 162 ILE A CA 1
ATOM 1306 C C . ILE A 1 162 ? 9.984 22.766 -10.281 1 98 162 ILE A C 1
ATOM 1308 O O . ILE A 1 162 ? 11.016 22.797 -9.594 1 98 162 ILE A O 1
ATOM 1312 N N . TYR A 1 163 ? 9.664 23.719 -11.109 1 97.06 163 TYR A N 1
ATOM 1313 C CA . TYR A 1 163 ? 10.539 24.859 -11.336 1 97.06 163 TYR A CA 1
ATOM 1314 C C . TYR A 1 163 ? 10.766 25.641 -10.047 1 97.06 163 TYR A C 1
ATOM 1316 O O . TYR A 1 163 ? 11.898 26.016 -9.727 1 97.06 163 TYR A O 1
ATOM 1324 N N . SER A 1 164 ? 9.688 25.891 -9.367 1 96.19 164 SER A N 1
ATOM 1325 C CA . SER A 1 164 ? 9.773 26.625 -8.102 1 96.19 164 SER A CA 1
ATOM 1326 C C . SER A 1 164 ? 10.633 25.859 -7.094 1 96.19 164 SER A C 1
ATOM 1328 O O . SER A 1 164 ? 11.453 26.469 -6.398 1 96.19 164 SER A O 1
ATOM 1330 N N . LEU A 1 165 ? 10.453 24.578 -7.012 1 97.81 165 LEU A N 1
ATOM 1331 C CA . LEU A 1 165 ? 11.203 23.75 -6.078 1 97.81 165 LEU A CA 1
ATOM 1332 C C . LEU A 1 165 ? 12.695 23.766 -6.41 1 97.81 165 LEU A C 1
ATOM 1334 O O . LEU A 1 165 ? 13.531 23.906 -5.516 1 97.81 165 LEU A O 1
ATOM 1338 N N . LYS A 1 166 ? 13 23.672 -7.684 1 97.56 166 LYS A N 1
ATOM 1339 C CA . LYS A 1 166 ? 14.391 23.703 -8.109 1 97.56 166 LYS A CA 1
ATOM 1340 C C . LYS A 1 166 ? 15.047 25.047 -7.742 1 97.56 166 LYS A C 1
ATOM 1342 O O . LYS A 1 166 ? 16.188 25.078 -7.277 1 97.56 166 LYS A O 1
ATOM 1347 N N . LYS A 1 167 ? 14.297 26.094 -7.895 1 95.75 167 LYS A N 1
ATOM 1348 C CA . LYS A 1 167 ? 14.781 27.422 -7.531 1 95.75 167 LYS A CA 1
ATOM 1349 C C . LYS A 1 167 ? 15.094 27.5 -6.039 1 95.75 167 LYS A C 1
ATOM 1351 O O . LYS A 1 167 ? 15.914 28.312 -5.613 1 95.75 167 LYS A O 1
ATOM 1356 N N . HIS A 1 168 ? 14.484 26.672 -5.285 1 96.31 168 HIS A N 1
ATOM 1357 C CA . HIS A 1 168 ? 14.672 26.703 -3.838 1 96.31 168 HIS A CA 1
ATOM 1358 C C . HIS A 1 168 ? 15.586 25.578 -3.379 1 96.31 168 HIS A C 1
ATOM 1360 O O . HIS A 1 168 ? 15.547 25.172 -2.213 1 96.31 168 HIS A O 1
ATOM 1366 N N . GLY A 1 169 ? 16.312 24.891 -4.312 1 96.62 169 GLY A N 1
ATOM 1367 C CA . GLY A 1 169 ? 17.391 24 -3.967 1 96.62 169 GLY A CA 1
ATOM 1368 C C . GLY A 1 169 ? 16.984 22.547 -3.9 1 96.62 169 GLY A C 1
ATOM 1369 O O . GLY A 1 169 ? 17.734 21.688 -3.436 1 96.62 169 GLY A O 1
ATOM 1370 N N . PHE A 1 170 ? 15.773 22.203 -4.375 1 98.38 170 PHE A N 1
ATOM 1371 C CA . PHE A 1 170 ? 15.312 20.828 -4.332 1 98.38 170 PHE A CA 1
ATOM 1372 C C . PHE A 1 170 ? 15.812 20.047 -5.547 1 98.38 170 PHE A C 1
ATOM 1374 O O . PHE A 1 170 ? 15.836 20.578 -6.66 1 98.38 170 PHE A O 1
ATOM 1381 N N . TRP A 1 171 ? 16.188 18.844 -5.328 1 98.69 171 TRP A N 1
ATOM 1382 C CA . TRP A 1 171 ? 16.438 17.875 -6.391 1 98.69 171 TRP A CA 1
ATOM 1383 C C . TRP A 1 171 ? 15.188 17.031 -6.637 1 98.69 171 TRP A C 1
ATOM 1385 O O . TRP A 1 171 ? 14.578 16.516 -5.691 1 98.69 171 TRP A O 1
ATOM 1395 N N . ILE A 1 172 ? 14.844 16.875 -7.879 1 98.88 172 ILE A N 1
ATOM 1396 C CA . ILE A 1 172 ? 13.586 16.25 -8.266 1 98.88 172 ILE A CA 1
ATOM 1397 C C . ILE A 1 172 ? 13.828 14.805 -8.695 1 98.88 172 ILE A C 1
ATOM 1399 O O . ILE A 1 172 ? 14.516 14.555 -9.688 1 98.88 172 ILE A O 1
ATOM 1403 N N . TYR A 1 173 ? 13.281 13.859 -7.988 1 98.81 173 TYR A N 1
ATOM 1404 C CA . TYR A 1 173 ? 13.297 12.438 -8.312 1 98.81 173 TYR A CA 1
ATOM 1405 C C . TYR A 1 173 ? 11.914 11.977 -8.773 1 98.81 173 TYR A C 1
ATOM 1407 O O . TYR A 1 173 ? 10.922 12.18 -8.078 1 98.81 173 TYR A O 1
ATOM 1415 N N . ALA A 1 174 ? 11.828 11.367 -9.93 1 98.81 174 ALA A N 1
ATOM 1416 C CA . ALA A 1 174 ? 10.555 10.852 -10.43 1 98.81 174 ALA A CA 1
ATOM 1417 C C . ALA A 1 174 ? 10.594 9.328 -10.555 1 98.81 174 ALA A C 1
ATOM 1419 O O . ALA A 1 174 ? 11.547 8.766 -11.086 1 98.81 174 ALA A O 1
ATOM 1420 N N . GLY A 1 175 ? 9.578 8.672 -10.016 1 97.94 175 GLY A N 1
ATOM 1421 C CA . GLY A 1 175 ? 9.453 7.23 -10.203 1 97.94 175 GLY A CA 1
ATOM 1422 C C . GLY A 1 175 ? 9.062 6.848 -11.617 1 97.94 175 GLY A C 1
ATOM 1423 O O . GLY A 1 175 ? 8.047 7.32 -12.141 1 97.94 175 GLY A O 1
ATOM 1424 N N . ASP A 1 176 ? 9.828 6.004 -12.203 1 96.81 176 ASP A N 1
ATOM 1425 C CA . ASP A 1 176 ? 9.562 5.535 -13.562 1 96.81 176 ASP A CA 1
ATOM 1426 C C . ASP A 1 176 ? 10.242 4.191 -13.82 1 96.81 176 ASP A C 1
ATOM 1428 O O . ASP A 1 176 ? 11.375 3.973 -13.398 1 96.81 176 ASP A O 1
ATOM 1432 N N . ILE A 1 177 ? 9.523 3.326 -14.547 1 92.75 177 ILE A N 1
ATOM 1433 C CA . ILE A 1 177 ? 10.023 1.979 -14.805 1 92.75 177 ILE A CA 1
ATOM 1434 C C . ILE A 1 177 ? 11.328 2.049 -15.586 1 92.75 177 ILE A C 1
ATOM 1436 O O . ILE A 1 177 ? 12.148 1.127 -15.523 1 92.75 177 ILE A O 1
ATOM 1440 N N . LYS A 1 178 ? 11.57 3.115 -16.25 1 94.38 178 LYS A N 1
ATOM 1441 C CA . LYS A 1 178 ? 12.781 3.27 -17.047 1 94.38 178 LYS A CA 1
ATOM 1442 C C . LYS A 1 178 ? 13.898 3.924 -16.25 1 94.38 178 LYS A C 1
ATOM 1444 O O . LYS A 1 178 ? 14.992 4.145 -16.766 1 94.38 178 LYS A O 1
ATOM 1449 N N . GLY A 1 179 ? 13.664 4.262 -15.023 1 97.38 179 GLY A N 1
ATOM 1450 C CA . GLY A 1 179 ? 14.656 4.93 -14.195 1 97.38 179 GLY A CA 1
ATOM 1451 C C . GLY A 1 179 ? 15.734 3.996 -13.688 1 97.38 179 GLY A C 1
ATOM 1452 O O . GLY A 1 179 ? 15.766 2.816 -14.047 1 97.38 179 GLY A O 1
ATOM 1453 N N . GLN A 1 180 ? 16.656 4.562 -12.898 1 98.12 180 GLN A N 1
ATOM 1454 C CA . GLN A 1 180 ? 17.719 3.801 -12.266 1 98.12 180 GLN A CA 1
ATOM 1455 C C . GLN A 1 180 ? 17.234 3.102 -11 1 98.12 180 GLN A C 1
ATOM 1457 O O . GLN A 1 180 ? 16.391 3.637 -10.281 1 98.12 180 GLN A O 1
ATOM 1462 N N . ASP A 1 181 ? 17.828 1.892 -10.766 1 98.44 181 ASP A N 1
ATOM 1463 C CA . ASP A 1 181 ? 17.484 1.167 -9.547 1 98.44 181 ASP A CA 1
ATOM 1464 C C . ASP A 1 181 ? 17.812 1.992 -8.305 1 98.44 181 ASP A C 1
ATOM 1466 O O . ASP A 1 181 ? 18.953 2.398 -8.109 1 98.44 181 ASP A O 1
ATOM 1470 N N . ILE A 1 182 ? 16.797 2.188 -7.473 1 98.44 182 ILE A N 1
ATOM 1471 C CA . ILE A 1 182 ? 16.906 3.086 -6.328 1 98.44 182 ILE A CA 1
ATOM 1472 C C . ILE A 1 182 ? 17.969 2.561 -5.359 1 98.44 182 ILE A C 1
ATOM 1474 O O . ILE A 1 182 ? 18.641 3.34 -4.68 1 98.44 182 ILE A O 1
ATOM 1478 N N . ASN A 1 183 ? 18.141 1.244 -5.328 1 97.19 183 ASN A N 1
ATOM 1479 C CA . ASN A 1 183 ? 19.094 0.654 -4.395 1 97.19 183 ASN A CA 1
ATOM 1480 C C . ASN A 1 183 ? 20.516 0.719 -4.934 1 97.19 183 ASN A C 1
ATOM 1482 O O . ASN A 1 183 ? 21.469 0.371 -4.23 1 97.19 183 ASN A O 1
ATOM 1486 N N . LYS A 1 184 ? 20.703 1.186 -6.125 1 97.44 184 LYS A N 1
ATOM 1487 C CA . LYS A 1 184 ? 22.016 1.213 -6.746 1 97.44 184 LYS A CA 1
ATOM 1488 C C . LYS A 1 184 ? 22.5 2.646 -6.957 1 97.44 184 LYS A C 1
ATOM 1490 O O . LYS A 1 184 ? 23.641 2.873 -7.344 1 97.44 184 LYS A O 1
ATOM 1495 N N . ILE A 1 185 ? 21.641 3.588 -6.711 1 96.94 185 ILE A N 1
ATOM 1496 C CA . ILE A 1 185 ? 22.062 4.984 -6.832 1 96.94 185 ILE A CA 1
ATOM 1497 C C . ILE A 1 185 ? 22.375 5.551 -5.453 1 96.94 185 ILE A C 1
ATOM 1499 O O . ILE A 1 185 ? 21.766 5.16 -4.457 1 96.94 185 ILE A O 1
ATOM 1503 N N . LYS A 1 186 ? 23.297 6.414 -5.465 1 97.31 186 LYS A N 1
ATOM 1504 C CA . LYS A 1 186 ? 23.641 7.09 -4.219 1 97.31 186 LYS A CA 1
ATOM 1505 C C . LYS A 1 186 ? 22.906 8.422 -4.094 1 97.31 186 LYS A C 1
ATOM 1507 O O . LYS A 1 186 ? 23.047 9.297 -4.953 1 97.31 186 LYS A O 1
ATOM 1512 N N . ILE A 1 187 ? 22.141 8.578 -3.066 1 97.81 187 ILE A N 1
ATOM 1513 C CA . ILE A 1 187 ? 21.375 9.797 -2.814 1 97.81 187 ILE A CA 1
ATOM 1514 C C . ILE A 1 187 ? 21.969 10.539 -1.613 1 97.81 187 ILE A C 1
ATOM 1516 O O . ILE A 1 187 ? 22 10 -0.503 1 97.81 187 ILE A O 1
ATOM 1520 N N . ASN A 1 188 ? 22.453 11.727 -1.837 1 97.19 188 ASN A N 1
ATOM 1521 C CA . ASN A 1 188 ? 23.047 12.555 -0.787 1 97.19 188 ASN A CA 1
ATOM 1522 C C . ASN A 1 188 ? 22.391 13.938 -0.737 1 97.19 188 ASN A C 1
ATOM 1524 O O . ASN A 1 188 ? 22.797 14.789 0.056 1 97.19 188 ASN A O 1
ATOM 1528 N N . ASP A 1 189 ? 21.375 14.172 -1.54 1 96.94 189 ASP A N 1
ATOM 1529 C CA . ASP A 1 189 ? 20.703 15.469 -1.615 1 96.94 189 ASP A CA 1
ATOM 1530 C C . ASP A 1 189 ? 19.938 15.758 -0.336 1 96.94 189 ASP A C 1
ATOM 1532 O O . ASP A 1 189 ? 19.203 14.906 0.163 1 96.94 189 ASP A O 1
ATOM 1536 N N . LYS A 1 190 ? 20.062 16.938 0.095 1 96.06 190 LYS A N 1
ATOM 1537 C CA . LYS A 1 190 ? 19.453 17.312 1.374 1 96.06 190 LYS A CA 1
ATOM 1538 C C . LYS A 1 190 ? 18 17.734 1.197 1 96.06 190 LYS A C 1
ATOM 1540 O O . LYS A 1 190 ? 17.188 17.578 2.111 1 96.06 190 LYS A O 1
ATOM 1545 N N . LYS A 1 191 ? 17.688 18.375 0.102 1 98.19 191 LYS A N 1
ATOM 1546 C CA . LYS A 1 191 ? 16.328 18.781 -0.24 1 98.19 191 LYS A CA 1
ATOM 1547 C C . LYS A 1 191 ? 15.805 17.969 -1.425 1 98.19 191 LYS A C 1
ATOM 1549 O O . LYS A 1 191 ? 16.297 18.109 -2.543 1 98.19 191 LYS A O 1
ATOM 1554 N N . ILE A 1 192 ? 14.766 17.172 -1.191 1 98.69 192 ILE A N 1
ATOM 1555 C CA . ILE A 1 192 ? 14.32 16.188 -2.174 1 98.69 192 ILE A CA 1
ATOM 1556 C C . ILE A 1 192 ? 12.82 16.359 -2.436 1 98.69 192 ILE A C 1
ATOM 1558 O O . ILE A 1 192 ? 12.047 16.578 -1.505 1 98.69 192 ILE A O 1
ATOM 1562 N N . ALA A 1 193 ? 12.461 16.344 -3.662 1 98.81 193 ALA A N 1
ATOM 1563 C CA . ALA A 1 193 ? 11.078 16.156 -4.09 1 98.81 193 ALA A CA 1
ATOM 1564 C C . ALA A 1 193 ? 10.906 14.852 -4.855 1 98.81 193 ALA A C 1
ATOM 1566 O O . ALA A 1 193 ? 11.617 14.602 -5.836 1 98.81 193 ALA A O 1
ATOM 1567 N N . LEU A 1 194 ? 10.078 13.992 -4.391 1 98.94 194 LEU A N 1
ATOM 1568 C CA . LEU A 1 194 ? 9.789 12.711 -5.023 1 98.94 194 LEU A CA 1
ATOM 1569 C C . LEU A 1 194 ? 8.438 12.75 -5.734 1 98.94 194 LEU A C 1
ATOM 1571 O O . LEU A 1 194 ? 7.426 13.109 -5.129 1 98.94 194 LEU A O 1
ATOM 1575 N N . ILE A 1 195 ? 8.43 12.414 -6.984 1 98.88 195 ILE A N 1
ATOM 1576 C CA . ILE A 1 195 ? 7.207 12.445 -7.785 1 98.88 195 ILE A CA 1
ATOM 1577 C C . ILE A 1 195 ? 6.734 11.023 -8.062 1 98.88 195 ILE A C 1
ATOM 1579 O O . ILE A 1 195 ? 7.512 10.18 -8.516 1 98.88 195 ILE A O 1
ATOM 1583 N N . LEU A 1 196 ? 5.508 10.711 -7.75 1 98.56 196 LEU A N 1
ATOM 1584 C CA . LEU A 1 196 ? 4.828 9.477 -8.133 1 98.56 196 LEU A CA 1
ATOM 1585 C C . LEU A 1 196 ? 3.691 9.758 -9.109 1 98.56 196 LEU A C 1
ATOM 1587 O O . LEU A 1 196 ? 3.014 10.781 -9 1 98.56 196 LEU A O 1
ATOM 1591 N N . GLY A 1 197 ? 3.525 8.875 -10 1 96.81 197 GLY A N 1
ATOM 1592 C CA . GLY A 1 197 ? 2.6 9.125 -11.094 1 96.81 197 GLY A CA 1
ATOM 1593 C C . GLY A 1 197 ? 1.295 8.367 -10.961 1 96.81 197 GLY A C 1
ATOM 1594 O O . GLY A 1 197 ? 1.108 7.609 -10 1 96.81 197 GLY A O 1
ATOM 1595 N N . ASN A 1 198 ? 0.471 8.57 -11.969 1 94 198 ASN A N 1
ATOM 1596 C CA . ASN A 1 198 ? -0.864 7.992 -12.07 1 94 198 ASN A CA 1
ATOM 1597 C C . ASN A 1 198 ? -0.814 6.469 -12.094 1 94 198 ASN A C 1
ATOM 1599 O O . ASN A 1 198 ? 0.109 5.883 -12.656 1 94 198 ASN A O 1
ATOM 1603 N N . GLU A 1 199 ? -1.825 5.77 -11.523 1 90.38 199 GLU A N 1
ATOM 1604 C CA . GLU A 1 199 ? -1.915 4.32 -11.391 1 90.38 199 GLU A CA 1
ATOM 1605 C C . GLU A 1 199 ? -1.952 3.641 -12.75 1 90.38 199 GLU A C 1
ATOM 1607 O O . GLU A 1 199 ? -1.531 2.49 -12.891 1 90.38 199 GLU A O 1
ATOM 1612 N N . GLY A 1 200 ? -2.373 4.309 -13.773 1 86.31 200 GLY A N 1
ATOM 1613 C CA . GLY A 1 200 ? -2.465 3.752 -15.117 1 86.31 200 GLY A CA 1
ATOM 1614 C C . GLY A 1 200 ? -1.379 4.262 -16.047 1 86.31 200 GLY A C 1
ATOM 1615 O O . GLY A 1 200 ? -0.611 3.473 -16.609 1 86.31 200 GLY A O 1
ATOM 1616 N N . LYS A 1 201 ? -1.129 5.535 -16 1 89.94 201 LYS A N 1
ATOM 1617 C CA . LYS A 1 201 ? -0.297 6.191 -17.016 1 89.94 201 LYS A CA 1
ATOM 1618 C C . LYS A 1 201 ? 1.104 6.465 -16.469 1 89.94 201 LYS A C 1
ATOM 1620 O O . LYS A 1 201 ? 2.031 6.727 -17.234 1 89.94 201 LYS A O 1
ATOM 1625 N N . GLY A 1 202 ? 1.25 6.383 -15.195 1 94.62 202 GLY A N 1
ATOM 1626 C CA . GLY A 1 202 ? 2.516 6.777 -14.602 1 94.62 202 GLY A CA 1
ATOM 1627 C C . GLY A 1 202 ? 2.736 8.281 -14.609 1 94.62 202 GLY A C 1
ATOM 1628 O O . GLY A 1 202 ? 1.776 9.055 -14.57 1 94.62 202 GLY A O 1
ATOM 1629 N N . VAL A 1 203 ? 3.963 8.648 -14.523 1 96.31 203 VAL A N 1
ATOM 1630 C CA . VAL A 1 203 ? 4.328 10.062 -14.516 1 96.31 203 VAL A CA 1
ATOM 1631 C C . VAL A 1 203 ? 4.27 10.617 -15.938 1 96.31 203 VAL A C 1
ATOM 1633 O O . VAL A 1 203 ? 4.738 9.977 -16.875 1 96.31 203 VAL A O 1
ATOM 1636 N N . HIS A 1 204 ? 3.719 11.758 -16.047 1 96.12 204 HIS A N 1
ATOM 1637 C CA . HIS A 1 204 ? 3.602 12.383 -17.359 1 96.12 204 HIS A CA 1
ATOM 1638 C C . HIS A 1 204 ? 4.977 12.656 -17.953 1 96.12 204 HIS A C 1
ATOM 1640 O O . HIS A 1 204 ? 5.93 12.953 -17.234 1 96.12 204 HIS A O 1
ATOM 1646 N N . LYS A 1 205 ? 5 12.695 -19.234 1 96.31 205 LYS A N 1
ATOM 1647 C CA . LYS A 1 205 ? 6.25 12.805 -19.984 1 96.31 205 LYS A CA 1
ATOM 1648 C C . LYS A 1 205 ? 6.98 14.102 -19.641 1 96.31 205 LYS A C 1
ATOM 1650 O O . LYS A 1 205 ? 8.172 14.086 -19.344 1 96.31 205 LYS A O 1
ATOM 1655 N N . LEU A 1 206 ? 6.281 15.211 -19.703 1 97.19 206 LEU A N 1
ATOM 1656 C CA . LEU A 1 206 ? 6.898 16.5 -19.453 1 97.19 206 LEU A CA 1
ATOM 1657 C C . LEU A 1 206 ? 7.48 16.578 -18.047 1 97.19 206 LEU A C 1
ATOM 1659 O O . LEU A 1 206 ? 8.531 17.188 -17.828 1 97.19 206 LEU A O 1
ATOM 1663 N N . ILE A 1 207 ? 6.805 16 -17.109 1 97.81 207 ILE A N 1
ATOM 1664 C CA . ILE A 1 207 ? 7.258 15.969 -15.727 1 97.81 207 ILE A CA 1
ATOM 1665 C C . ILE A 1 207 ? 8.555 15.156 -15.625 1 97.81 207 ILE A C 1
ATOM 1667 O O . ILE A 1 207 ? 9.492 15.562 -14.938 1 97.81 207 ILE A O 1
ATOM 1671 N N . LYS A 1 208 ? 8.586 14.023 -16.328 1 97.94 208 LYS A N 1
ATOM 1672 C CA . LYS A 1 208 ? 9.805 13.219 -16.375 1 97.94 208 LYS A CA 1
ATOM 1673 C C . LYS A 1 208 ? 10.969 14.008 -16.953 1 97.94 208 LYS A C 1
ATOM 1675 O O . LYS A 1 208 ? 12.07 13.992 -16.391 1 97.94 208 LYS A O 1
ATOM 1680 N N . GLU A 1 209 ? 10.688 14.711 -17.969 1 97.94 209 GLU A N 1
ATOM 1681 C CA . GLU A 1 209 ? 11.711 15.492 -18.656 1 97.94 209 GLU A CA 1
ATOM 1682 C C . GLU A 1 209 ? 12.234 16.625 -17.766 1 97.94 209 GLU A C 1
ATOM 1684 O O . GLU A 1 209 ? 13.406 16.984 -17.859 1 97.94 209 GLU A O 1
ATOM 1689 N N . ASN A 1 210 ? 11.406 17.156 -16.969 1 98.12 210 ASN A N 1
ATOM 1690 C CA . ASN A 1 210 ? 11.781 18.281 -16.109 1 98.12 210 ASN A CA 1
ATOM 1691 C C . ASN A 1 210 ? 12.359 17.812 -14.781 1 98.12 210 ASN A C 1
ATOM 1693 O O . ASN A 1 210 ? 12.805 18.625 -13.969 1 98.12 210 ASN A O 1
ATOM 1697 N N . SER A 1 211 ? 12.375 16.516 -14.539 1 98.5 211 SER A N 1
ATOM 1698 C CA . SER A 1 211 ? 12.938 15.961 -13.312 1 98.5 211 SER A CA 1
ATOM 1699 C C . SER A 1 211 ? 14.453 15.812 -13.414 1 98.5 211 SER A C 1
ATOM 1701 O O . SER A 1 211 ? 15 15.773 -14.516 1 98.5 211 SER A O 1
ATOM 1703 N N . ASP A 1 212 ? 15.148 15.797 -12.297 1 98.56 212 ASP A N 1
ATOM 1704 C CA . ASP A 1 212 ? 16.594 15.656 -12.281 1 98.56 212 ASP A CA 1
ATOM 1705 C C . ASP A 1 212 ? 17.016 14.188 -12.406 1 98.56 212 ASP A C 1
ATOM 1707 O O . ASP A 1 212 ? 18.031 13.875 -13.008 1 98.56 212 ASP A O 1
ATOM 1711 N N . PHE A 1 213 ? 16.234 13.242 -11.82 1 98.44 213 PHE A N 1
ATOM 1712 C CA . PHE A 1 213 ? 16.531 11.812 -11.828 1 98.44 213 PHE A CA 1
ATOM 1713 C C . PHE A 1 213 ? 15.266 10.992 -12.031 1 98.44 213 PHE A C 1
ATOM 1715 O O . PHE A 1 213 ? 14.211 11.328 -11.492 1 98.44 213 PHE A O 1
ATOM 1722 N N . LEU A 1 214 ? 15.391 9.984 -12.844 1 98.5 214 LEU A N 1
ATOM 1723 C CA . LEU A 1 214 ? 14.391 8.922 -12.891 1 98.5 214 LEU A CA 1
ATOM 1724 C C . LEU A 1 214 ? 14.836 7.711 -12.078 1 98.5 214 LEU A C 1
ATOM 1726 O O . LEU A 1 214 ? 15.969 7.238 -12.234 1 98.5 214 LEU A O 1
ATOM 1730 N N . ILE A 1 215 ? 13.984 7.258 -11.172 1 98.56 215 ILE A N 1
ATOM 1731 C CA . ILE A 1 215 ? 14.352 6.145 -10.305 1 98.56 215 ILE A CA 1
ATOM 1732 C C . ILE A 1 215 ? 13.273 5.062 -10.359 1 98.56 215 ILE A C 1
ATOM 1734 O O . ILE A 1 215 ? 12.117 5.348 -10.672 1 98.56 215 ILE A O 1
ATOM 1738 N N . ARG A 1 216 ? 13.641 3.863 -10.125 1 98.06 216 ARG A N 1
ATOM 1739 C CA . ARG A 1 216 ? 12.703 2.75 -10.102 1 98.06 216 ARG A CA 1
ATOM 1740 C C . ARG A 1 216 ? 13.031 1.778 -8.969 1 98.06 216 ARG A C 1
ATOM 1742 O O . ARG A 1 216 ? 14.133 1.8 -8.43 1 98.06 216 ARG A O 1
ATOM 1749 N N . ILE A 1 217 ? 12.062 1.053 -8.523 1 98.56 217 ILE A N 1
ATOM 1750 C CA . ILE A 1 217 ? 12.242 -0.105 -7.652 1 98.56 217 ILE A CA 1
ATOM 1751 C C . ILE A 1 217 ? 12.516 -1.347 -8.492 1 98.56 217 ILE A C 1
ATOM 1753 O O . ILE A 1 217 ? 11.719 -1.704 -9.367 1 98.56 217 ILE A O 1
ATOM 1757 N N . PRO A 1 218 ? 13.641 -1.954 -8.32 1 97.88 218 PRO A N 1
ATOM 1758 C CA . PRO A 1 218 ? 13.898 -3.148 -9.125 1 97.88 218 PRO A CA 1
ATOM 1759 C C . PRO A 1 218 ? 12.938 -4.293 -8.805 1 97.88 218 PRO A C 1
ATOM 1761 O O . PRO A 1 218 ? 12.875 -4.746 -7.66 1 97.88 218 PRO A O 1
ATOM 1764 N N . THR A 1 219 ? 12.172 -4.734 -9.742 1 96.75 219 THR A N 1
ATOM 1765 C CA . THR A 1 219 ? 11.242 -5.852 -9.625 1 96.75 219 THR A CA 1
ATOM 1766 C C . THR A 1 219 ? 11.406 -6.82 -10.789 1 96.75 219 THR A C 1
ATOM 1768 O O . THR A 1 219 ? 12.117 -6.527 -11.75 1 96.75 219 THR A O 1
ATOM 1771 N N . SER A 1 220 ? 10.852 -8 -10.703 1 93.56 220 SER A N 1
ATOM 1772 C CA . SER A 1 220 ? 11.055 -9.008 -11.734 1 93.56 220 SER A CA 1
ATOM 1773 C C . SER A 1 220 ? 9.75 -9.75 -12.039 1 93.56 220 SER A C 1
ATOM 1775 O O . SER A 1 220 ? 9.773 -10.812 -12.664 1 93.56 220 SER A O 1
ATOM 1777 N N . GLY A 1 221 ? 8.633 -9.32 -11.734 1 93.06 221 GLY A N 1
ATOM 1778 C CA . GLY A 1 221 ? 7.375 -10.031 -11.93 1 93.06 221 GLY A CA 1
ATOM 1779 C C . GLY A 1 221 ? 6.828 -9.906 -13.336 1 93.06 221 GLY A C 1
ATOM 1780 O O . GLY A 1 221 ? 7.48 -9.336 -14.211 1 93.06 221 GLY A O 1
ATOM 1781 N N . LYS A 1 222 ? 5.746 -10.539 -13.562 1 92.56 222 LYS A N 1
ATOM 1782 C CA . LYS A 1 222 ? 5.105 -10.594 -14.875 1 92.56 222 LYS A CA 1
ATOM 1783 C C . LYS A 1 222 ? 4.207 -9.383 -15.102 1 92.56 222 LYS A C 1
ATOM 1785 O O . LYS A 1 222 ? 4.023 -8.938 -16.234 1 92.56 222 LYS A O 1
ATOM 1790 N N . ILE A 1 223 ? 3.764 -8.906 -14.016 1 91.44 223 ILE A N 1
ATOM 1791 C CA . ILE A 1 223 ? 2.863 -7.766 -14.172 1 91.44 223 ILE A CA 1
ATOM 1792 C C . ILE A 1 223 ? 3.676 -6.48 -14.312 1 91.44 223 ILE A C 1
ATOM 1794 O O . ILE A 1 223 ? 4.902 -6.496 -14.18 1 91.44 223 ILE A O 1
ATOM 1798 N N . ASP A 1 224 ? 2.979 -5.355 -14.477 1 85.31 224 ASP A N 1
ATOM 1799 C CA . ASP A 1 224 ? 3.631 -4.137 -14.953 1 85.31 224 ASP A CA 1
ATOM 1800 C C . ASP A 1 224 ? 4.312 -3.396 -13.805 1 85.31 224 ASP A C 1
ATOM 1802 O O . ASP A 1 224 ? 5.328 -2.729 -14.008 1 85.31 224 ASP A O 1
ATOM 1806 N N . SER A 1 225 ? 3.682 -3.43 -12.672 1 93.81 225 SER A N 1
ATOM 1807 C CA . SER A 1 225 ? 4.234 -2.561 -11.641 1 93.81 225 SER A CA 1
ATOM 1808 C C . SER A 1 225 ? 3.645 -2.881 -10.273 1 93.81 225 SER A C 1
ATOM 1810 O O . SER A 1 225 ? 2.73 -3.701 -10.164 1 93.81 225 SER A O 1
ATOM 1812 N N . LEU A 1 226 ? 4.234 -2.273 -9.25 1 97.56 226 LEU A N 1
ATOM 1813 C CA . LEU A 1 226 ? 3.717 -2.297 -7.887 1 97.56 226 LEU A CA 1
ATOM 1814 C C . LEU A 1 226 ? 2.541 -1.337 -7.738 1 97.56 226 LEU A C 1
ATOM 1816 O O . LEU A 1 226 ? 2.309 -0.492 -8.602 1 97.56 226 LEU A O 1
ATOM 1820 N N . ASN A 1 227 ? 1.719 -1.563 -6.727 1 97.44 227 ASN A N 1
ATOM 1821 C CA . ASN A 1 227 ? 0.75 -0.556 -6.309 1 97.44 227 ASN A CA 1
ATOM 1822 C C . ASN A 1 227 ? 1.431 0.763 -5.953 1 97.44 227 ASN A C 1
ATOM 1824 O O . ASN A 1 227 ? 2.475 0.77 -5.297 1 97.44 227 ASN A O 1
ATOM 1828 N N . VAL A 1 228 ? 0.872 1.853 -6.312 1 98.31 228 VAL A N 1
ATOM 1829 C CA . VAL A 1 228 ? 1.536 3.146 -6.199 1 98.31 228 VAL A CA 1
ATOM 1830 C C . VAL A 1 228 ? 1.784 3.473 -4.73 1 98.31 228 VAL A C 1
ATOM 1832 O O . VAL A 1 228 ? 2.793 4.094 -4.387 1 98.31 228 VAL A O 1
ATOM 1835 N N . SER A 1 229 ? 0.841 3.111 -3.803 1 98.69 229 SER A N 1
ATOM 1836 C CA . SER A 1 229 ? 1.069 3.391 -2.389 1 98.69 229 SER A CA 1
ATOM 1837 C C . SER A 1 229 ? 2.232 2.568 -1.842 1 98.69 229 SER A C 1
ATOM 1839 O O . SER A 1 229 ? 2.998 3.047 -1.004 1 98.69 229 SER A O 1
ATOM 1841 N N . VAL A 1 230 ? 2.381 1.306 -2.348 1 98.81 230 VAL A N 1
ATOM 1842 C CA . VAL A 1 230 ? 3.498 0.45 -1.962 1 98.81 230 VAL A CA 1
ATOM 1843 C C . VAL A 1 230 ? 4.805 1.032 -2.498 1 98.81 230 VAL A C 1
ATOM 1845 O O . VAL A 1 230 ? 5.789 1.137 -1.767 1 98.81 230 VAL A O 1
ATOM 1848 N N . SER A 1 231 ? 4.785 1.467 -3.779 1 98.81 231 SER A N 1
ATOM 1849 C CA . SER A 1 231 ? 5.957 2.096 -4.379 1 98.81 231 SER A CA 1
ATOM 1850 C C . SER A 1 231 ? 6.395 3.32 -3.582 1 98.81 231 SER A C 1
ATOM 1852 O O . SER A 1 231 ? 7.59 3.518 -3.346 1 98.81 231 SER A O 1
ATOM 1854 N N . THR A 1 232 ? 5.406 4.117 -3.197 1 98.88 232 THR A N 1
ATOM 1855 C CA . THR A 1 232 ? 5.684 5.32 -2.422 1 98.88 232 THR A CA 1
ATOM 1856 C C . THR A 1 232 ? 6.41 4.973 -1.126 1 98.88 232 THR A C 1
ATOM 1858 O O . THR A 1 232 ? 7.434 5.582 -0.8 1 98.88 232 THR A O 1
ATOM 1861 N N . GLY A 1 233 ? 5.906 3.955 -0.427 1 98.88 233 GLY A N 1
ATOM 1862 C CA . GLY A 1 233 ? 6.516 3.537 0.825 1 98.88 233 GLY A CA 1
ATOM 1863 C C . GLY A 1 233 ? 7.945 3.057 0.662 1 98.88 233 GLY A C 1
ATOM 1864 O O . GLY A 1 233 ? 8.828 3.443 1.433 1 98.88 233 GLY A O 1
ATOM 1865 N N . ILE A 1 234 ? 8.211 2.246 -0.368 1 98.94 234 ILE A N 1
ATOM 1866 C CA . ILE A 1 234 ? 9.531 1.677 -0.604 1 98.94 234 ILE A CA 1
ATOM 1867 C C . ILE A 1 234 ? 10.516 2.791 -0.941 1 98.94 234 ILE A C 1
ATOM 1869 O O . ILE A 1 234 ? 11.617 2.844 -0.383 1 98.94 234 ILE A O 1
ATOM 1873 N N . LEU A 1 235 ? 10.125 3.689 -1.813 1 98.88 235 LEU A N 1
ATOM 1874 C CA . LEU A 1 235 ? 11.023 4.742 -2.273 1 98.88 235 LEU A CA 1
ATOM 1875 C C . LEU A 1 235 ? 11.352 5.711 -1.142 1 98.88 235 LEU A C 1
ATOM 1877 O O . LEU A 1 235 ? 12.516 6.082 -0.956 1 98.88 235 LEU A O 1
ATOM 1881 N N . ILE A 1 236 ? 10.336 6.113 -0.362 1 98.88 236 ILE A N 1
ATOM 1882 C CA . ILE A 1 236 ? 10.562 7.004 0.77 1 98.88 236 ILE A CA 1
ATOM 1883 C C . ILE A 1 236 ? 11.508 6.336 1.769 1 98.88 236 ILE A C 1
ATOM 1885 O O . ILE A 1 236 ? 12.477 6.953 2.219 1 98.88 236 ILE A O 1
ATOM 1889 N N . PHE A 1 237 ? 11.289 5.078 2.094 1 98.88 237 PHE A N 1
ATOM 1890 C CA . PHE A 1 237 ? 12.102 4.336 3.049 1 98.88 237 PHE A CA 1
ATOM 1891 C C . PHE A 1 237 ? 13.555 4.285 2.594 1 98.88 237 PHE A C 1
ATOM 1893 O O . PHE A 1 237 ? 14.469 4.586 3.367 1 98.88 237 PHE A O 1
ATOM 1900 N N . GLU A 1 238 ? 13.742 3.895 1.325 1 98.81 238 GLU A N 1
ATOM 1901 C CA . GLU A 1 238 ? 15.094 3.742 0.8 1 98.81 238 GLU A CA 1
ATOM 1902 C C . GLU A 1 238 ? 15.836 5.074 0.782 1 98.81 238 GLU A C 1
ATOM 1904 O O . GLU A 1 238 ? 17.016 5.145 1.151 1 98.81 238 GLU A O 1
ATOM 1909 N N . ILE A 1 239 ? 15.156 6.152 0.378 1 98.69 239 ILE A N 1
ATOM 1910 C CA . ILE A 1 239 ? 15.773 7.473 0.331 1 98.69 239 ILE A CA 1
ATOM 1911 C C . ILE A 1 239 ? 16.172 7.91 1.74 1 98.69 239 ILE A C 1
ATOM 1913 O O . ILE A 1 239 ? 17.297 8.336 1.97 1 98.69 239 ILE A O 1
ATOM 1917 N N . LYS A 1 240 ? 15.25 7.766 2.682 1 98.44 240 LYS A N 1
ATOM 1918 C CA . LYS A 1 240 ? 15.539 8.18 4.051 1 98.44 240 LYS A CA 1
ATOM 1919 C C . LYS A 1 240 ? 16.625 7.305 4.676 1 98.44 240 LYS A C 1
ATOM 1921 O O . LYS A 1 240 ? 17.438 7.789 5.465 1 98.44 240 LYS A O 1
ATOM 1926 N N . ARG A 1 241 ? 16.594 6.02 4.359 1 98.06 241 ARG A N 1
ATOM 1927 C CA . ARG A 1 241 ? 17.641 5.133 4.84 1 98.06 241 ARG A CA 1
ATOM 1928 C C . ARG A 1 241 ? 19.016 5.609 4.375 1 98.06 241 ARG A C 1
ATOM 1930 O O . ARG A 1 241 ? 19.953 5.703 5.176 1 98.06 241 ARG A O 1
ATOM 1937 N N . GLN A 1 242 ? 19.141 5.953 3.109 1 98 242 GLN A N 1
ATOM 1938 C CA . GLN A 1 242 ? 20.406 6.379 2.537 1 98 242 GLN A CA 1
ATOM 1939 C C . GLN A 1 242 ? 20.875 7.695 3.152 1 98 242 GLN A C 1
ATOM 1941 O O . GLN A 1 242 ? 22.078 7.93 3.297 1 98 242 GLN A O 1
ATOM 1946 N N . LEU A 1 243 ? 19.953 8.508 3.564 1 97.81 243 LEU A N 1
ATOM 1947 C CA . LEU A 1 243 ? 20.281 9.82 4.109 1 97.81 243 LEU A CA 1
ATOM 1948 C C . LEU A 1 243 ? 20.438 9.766 5.625 1 97.81 243 LEU A C 1
ATOM 1950 O O . LEU A 1 243 ? 20.641 10.789 6.273 1 97.81 243 LEU A O 1
ATOM 1954 N N . ASN A 1 244 ? 20.281 8.57 6.246 1 96.88 244 ASN A N 1
ATOM 1955 C CA . ASN A 1 244 ? 20.344 8.359 7.688 1 96.88 244 ASN A CA 1
ATOM 1956 C C . ASN A 1 244 ? 19.312 9.219 8.422 1 96.88 244 ASN A C 1
ATOM 1958 O O . ASN A 1 244 ? 19.656 9.883 9.406 1 96.88 244 ASN A O 1
ATOM 1962 N N . LEU A 1 245 ? 18.125 9.234 7.875 1 97.06 245 LEU A N 1
ATOM 1963 C CA . LEU A 1 245 ? 17.078 10.062 8.445 1 97.06 245 LEU A CA 1
ATOM 1964 C C . LEU A 1 245 ? 15.969 9.195 9.047 1 97.06 245 LEU A C 1
ATOM 1966 O O . LEU A 1 245 ? 14.852 9.672 9.266 1 97.06 245 LEU A O 1
ATOM 1970 N N . LEU A 1 246 ? 16.266 7.895 9.25 1 95.88 246 LEU A N 1
ATOM 1971 C CA . LEU A 1 246 ? 15.289 7 9.852 1 95.88 246 LEU A CA 1
ATOM 1972 C C . LEU A 1 246 ? 15.508 6.887 11.352 1 95.88 246 LEU A C 1
ATOM 1974 O O . LEU A 1 246 ? 16.625 7.059 11.836 1 95.88 246 LEU A O 1
ATOM 1978 N N . MET B 1 1 ? -18.781 -15.336 -13.883 1 86.38 1 MET B N 1
ATOM 1979 C CA . MET B 1 1 ? -18.469 -14.055 -13.258 1 86.38 1 MET B CA 1
ATOM 1980 C C . MET B 1 1 ? -17.766 -13.125 -14.242 1 86.38 1 MET B C 1
ATOM 1982 O O . MET B 1 1 ? -17.062 -13.586 -15.141 1 86.38 1 MET B O 1
ATOM 1986 N N . TYR B 1 2 ? -18.062 -11.727 -14.109 1 93.31 2 TYR B N 1
ATOM 1987 C CA . TYR B 1 2 ? -17.516 -10.766 -15.055 1 93.31 2 TYR B CA 1
ATOM 1988 C C . TYR B 1 2 ? -16.5 -9.844 -14.375 1 93.31 2 TYR B C 1
ATOM 1990 O O . TYR B 1 2 ? -16.703 -9.438 -13.227 1 93.31 2 TYR B O 1
ATOM 1998 N N . ILE B 1 3 ? -15.445 -9.617 -15.164 1 94.38 3 ILE B N 1
ATOM 1999 C CA . ILE B 1 3 ? -14.492 -8.625 -14.68 1 94.38 3 ILE B CA 1
ATOM 2000 C C . ILE B 1 3 ? -14.32 -7.523 -15.727 1 94.38 3 ILE B C 1
ATOM 2002 O O . ILE B 1 3 ? -14.492 -7.762 -16.922 1 94.38 3 ILE B O 1
ATOM 2006 N N . THR B 1 4 ? -13.984 -6.27 -15.219 1 94.62 4 THR B N 1
ATOM 2007 C CA . THR B 1 4 ? -13.977 -5.129 -16.125 1 94.62 4 THR B CA 1
ATOM 2008 C C . THR B 1 4 ? -12.656 -4.371 -16.031 1 94.62 4 THR B C 1
ATOM 2010 O O . THR B 1 4 ? -12.422 -3.422 -16.781 1 94.62 4 THR B O 1
ATOM 2013 N N . HIS B 1 5 ? -11.805 -4.781 -15.117 1 93.06 5 HIS B N 1
ATOM 2014 C CA . HIS B 1 5 ? -10.516 -4.129 -14.969 1 93.06 5 HIS B CA 1
ATOM 2015 C C . HIS B 1 5 ? -9.531 -4.605 -16.031 1 93.06 5 HIS B C 1
ATOM 2017 O O . HIS B 1 5 ? -9.297 -5.809 -16.172 1 93.06 5 HIS B O 1
ATOM 2023 N N . ALA B 1 6 ? -8.922 -3.68 -16.75 1 93.56 6 ALA B N 1
ATOM 2024 C CA . ALA B 1 6 ? -8.164 -3.984 -17.969 1 93.56 6 ALA B CA 1
ATOM 2025 C C . ALA B 1 6 ? -7.02 -4.953 -17.672 1 93.56 6 ALA B C 1
ATOM 2027 O O . ALA B 1 6 ? -6.902 -6 -18.312 1 93.56 6 ALA B O 1
ATOM 2028 N N . ASN B 1 7 ? -6.25 -4.676 -16.688 1 93.56 7 ASN B N 1
ATOM 2029 C CA . ASN B 1 7 ? -5.098 -5.527 -16.406 1 93.56 7 ASN B CA 1
ATOM 2030 C C . ASN B 1 7 ? -5.523 -6.906 -15.914 1 93.56 7 ASN B C 1
ATOM 2032 O O . ASN B 1 7 ? -4.879 -7.906 -16.234 1 93.56 7 ASN B O 1
ATOM 2036 N N . SER B 1 8 ? -6.543 -6.922 -15.172 1 94.56 8 SER B N 1
ATOM 2037 C CA . SER B 1 8 ? -7.078 -8.203 -14.734 1 94.56 8 SER B CA 1
ATOM 2038 C C . SER B 1 8 ? -7.531 -9.047 -15.922 1 94.56 8 SER B C 1
ATOM 2040 O O . SER B 1 8 ? -7.316 -10.258 -15.945 1 94.56 8 SER B O 1
ATOM 2042 N N . ILE B 1 9 ? -8.141 -8.391 -16.859 1 95.5 9 ILE B N 1
ATOM 2043 C CA . ILE B 1 9 ? -8.633 -9.07 -18.062 1 95.5 9 ILE B CA 1
ATOM 2044 C C . ILE B 1 9 ? -7.449 -9.602 -18.859 1 95.5 9 ILE B C 1
ATOM 2046 O O . ILE B 1 9 ? -7.414 -10.781 -19.219 1 95.5 9 ILE B O 1
ATOM 2050 N N . ILE B 1 10 ? -6.496 -8.766 -19.047 1 95.56 10 ILE B N 1
ATOM 2051 C CA . ILE B 1 10 ? -5.32 -9.117 -19.828 1 95.56 10 ILE B CA 1
ATOM 2052 C C . ILE B 1 10 ? -4.625 -10.32 -19.203 1 95.56 10 ILE B C 1
ATOM 2054 O O . ILE B 1 10 ? -4.355 -11.312 -19.891 1 95.56 10 ILE B O 1
ATOM 2058 N N . GLU B 1 11 ? -4.391 -10.258 -17.906 1 94.94 11 GLU B N 1
ATOM 2059 C CA . GLU B 1 11 ? -3.689 -11.344 -17.234 1 94.94 11 GLU B CA 1
ATOM 2060 C C . GLU B 1 11 ? -4.539 -12.609 -17.203 1 94.94 11 GLU B C 1
ATOM 2062 O O . GLU B 1 11 ? -4.008 -13.719 -17.266 1 94.94 11 GLU B O 1
ATOM 2067 N N . SER B 1 12 ? -5.828 -12.445 -17.078 1 94.5 12 SER B N 1
ATOM 2068 C CA . SER B 1 12 ? -6.715 -13.602 -17.094 1 94.5 12 SER B CA 1
ATOM 2069 C C . SER B 1 12 ? -6.691 -14.297 -18.453 1 94.5 12 SER B C 1
ATOM 2071 O O . SER B 1 12 ? -6.684 -15.531 -18.531 1 94.5 12 SER B O 1
ATOM 2073 N N . ILE B 1 13 ? -6.656 -13.547 -19.484 1 95.06 13 ILE B N 1
ATOM 2074 C CA . ILE B 1 13 ? -6.586 -14.102 -20.828 1 95.06 13 ILE B CA 1
ATOM 2075 C C . ILE B 1 13 ? -5.262 -14.836 -21.016 1 95.06 13 ILE B C 1
ATOM 2077 O O . ILE B 1 13 ? -5.234 -15.977 -21.484 1 95.06 13 ILE B O 1
ATOM 2081 N N . LYS B 1 14 ? -4.219 -14.188 -20.562 1 94.06 14 LYS B N 1
ATOM 2082 C CA . LYS B 1 14 ? -2.893 -14.789 -20.688 1 94.06 14 LYS B CA 1
ATOM 2083 C C . LYS B 1 14 ? -2.824 -16.125 -19.953 1 94.06 14 LYS B C 1
ATOM 2085 O O . LYS B 1 14 ? -2.094 -17.031 -20.359 1 94.06 14 LYS B O 1
ATOM 2090 N N . ASN B 1 15 ? -3.598 -16.25 -18.938 1 91.94 15 ASN 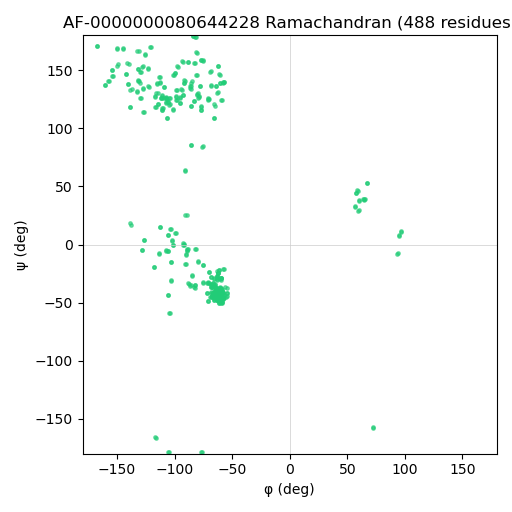B N 1
ATOM 2091 C CA . ASN B 1 15 ? -3.557 -17.438 -18.094 1 91.94 15 ASN B CA 1
ATOM 2092 C C . ASN B 1 15 ? -4.684 -18.406 -18.453 1 91.94 15 ASN B C 1
ATOM 2094 O O . ASN B 1 15 ? -5.02 -19.297 -17.656 1 91.94 15 ASN B O 1
ATOM 2098 N N . ASN B 1 16 ? -5.355 -18.141 -19.547 1 90.25 16 ASN B N 1
ATOM 2099 C CA . ASN B 1 16 ? -6.383 -19.016 -20.109 1 90.25 16 ASN B CA 1
ATOM 2100 C C . ASN B 1 16 ? -7.574 -19.156 -19.172 1 90.25 16 ASN B C 1
ATOM 2102 O O . ASN B 1 16 ? -8.094 -20.266 -18.984 1 90.25 16 ASN B O 1
ATOM 2106 N N . LYS B 1 17 ? -7.922 -18.109 -18.578 1 89.75 17 LYS B N 1
ATOM 2107 C CA . LYS B 1 17 ? -9.039 -18.156 -17.641 1 89.75 17 LYS B CA 1
ATOM 2108 C C . LYS B 1 17 ? -10.273 -17.469 -18.203 1 89.75 17 LYS B C 1
ATOM 2110 O O . LYS B 1 17 ? -11.344 -17.484 -17.609 1 89.75 17 LYS B O 1
ATOM 2115 N N . GLY B 1 18 ? -10.141 -16.891 -19.312 1 90.38 18 GLY B N 1
ATOM 2116 C CA . GLY B 1 18 ? -11.25 -16.172 -19.906 1 90.38 18 GLY B CA 1
ATOM 2117 C C . GLY B 1 18 ? -12.086 -17.047 -20.844 1 90.38 18 GLY B C 1
ATOM 2118 O O . GLY B 1 18 ? -11.539 -17.859 -21.594 1 90.38 18 GLY B O 1
ATOM 2119 N N . PHE B 1 19 ? -13.352 -16.797 -20.75 1 89.5 19 PHE B N 1
ATOM 2120 C CA . PHE B 1 19 ? -14.289 -17.547 -21.578 1 89.5 19 PHE B CA 1
ATOM 2121 C C . PHE B 1 19 ? -14.797 -16.688 -22.734 1 89.5 19 PHE B C 1
ATOM 2123 O O . PHE B 1 19 ? -14.727 -17.094 -23.891 1 89.5 19 PHE B O 1
ATOM 2130 N N . GLU B 1 20 ? -15.406 -15.586 -22.391 1 95.75 20 GLU B N 1
ATOM 2131 C CA . GLU B 1 20 ? -15.992 -14.648 -23.359 1 95.75 20 GLU B CA 1
ATOM 2132 C C . GLU B 1 20 ? -15.578 -13.211 -23.031 1 95.75 20 GLU B C 1
ATOM 2134 O O . GLU B 1 20 ? -15.625 -12.781 -21.891 1 95.75 20 GLU B O 1
ATOM 2139 N N . LEU B 1 21 ? -15.117 -12.578 -24.125 1 97.19 21 LEU B N 1
ATOM 2140 C CA . LEU B 1 21 ? -14.766 -11.164 -24.016 1 97.19 21 LEU B CA 1
ATOM 2141 C C . LEU B 1 21 ? -15.836 -10.289 -24.656 1 97.19 21 LEU B C 1
ATOM 2143 O O . LEU B 1 21 ? -16.141 -10.445 -25.844 1 97.19 21 LEU B O 1
ATOM 2147 N N . TYR B 1 22 ? -16.406 -9.398 -23.859 1 97.56 22 TYR B N 1
ATOM 2148 C CA . TYR B 1 22 ? -17.391 -8.445 -24.359 1 97.56 22 TYR B CA 1
ATOM 2149 C C . TYR B 1 22 ? -16.75 -7.094 -24.625 1 97.56 22 TYR B C 1
ATOM 2151 O O . TYR B 1 22 ? -16 -6.57 -23.797 1 97.56 22 TYR B O 1
ATOM 2159 N N . ILE B 1 23 ? -17.047 -6.508 -25.812 1 97.31 23 ILE B N 1
ATOM 2160 C CA . ILE B 1 23 ? -16.516 -5.203 -26.188 1 97.31 23 ILE B CA 1
ATOM 2161 C C . ILE B 1 23 ? -17.656 -4.301 -26.656 1 97.31 23 ILE B C 1
ATOM 2163 O O . ILE B 1 23 ? -18.453 -4.691 -27.516 1 97.31 23 ILE B O 1
ATOM 2167 N N . SER B 1 24 ? -17.75 -3.145 -26.047 1 96.38 24 SER B N 1
ATOM 2168 C CA . SER B 1 24 ? -18.812 -2.229 -26.438 1 96.38 24 SER B CA 1
ATOM 2169 C C . SER B 1 24 ? -18.25 -0.93 -27 1 96.38 24 SER B C 1
ATOM 2171 O O . SER B 1 24 ? -18.969 -0.166 -27.656 1 96.38 24 SER B O 1
ATOM 2173 N N . LYS B 1 25 ? -17 -0.621 -26.719 1 94.62 25 LYS B N 1
ATOM 2174 C CA . LYS B 1 25 ? -16.344 0.588 -27.203 1 94.62 25 LYS B CA 1
ATOM 2175 C C . LYS B 1 25 ? -14.977 0.267 -27.812 1 94.62 25 LYS B C 1
ATOM 2177 O O . LYS B 1 25 ? -14.312 -0.676 -27.375 1 94.62 25 LYS B O 1
ATOM 2182 N N . LYS B 1 26 ? -14.617 1.114 -28.766 1 91.06 26 LYS B N 1
ATOM 2183 C CA . LYS B 1 26 ? -13.297 0.99 -29.375 1 91.06 26 LYS B CA 1
ATOM 2184 C C . LYS B 1 26 ? -12.312 1.981 -28.75 1 91.06 26 LYS B C 1
ATOM 2186 O O . LYS B 1 26 ? -12.641 3.158 -28.578 1 91.06 26 LYS B O 1
ATOM 2191 N N . SER B 1 27 ? -11.281 1.458 -28.281 1 91.5 27 SER B N 1
ATOM 2192 C CA . SER B 1 27 ? -10.18 2.244 -27.734 1 91.5 27 SER B CA 1
ATOM 2193 C C . SER B 1 27 ? -8.844 1.53 -27.922 1 91.5 27 SER B C 1
ATOM 2195 O O . SER B 1 27 ? -8.805 0.386 -28.375 1 91.5 27 SER B O 1
ATOM 2197 N N . SER B 1 28 ? -7.773 2.264 -27.688 1 90.94 28 SER B N 1
ATOM 2198 C CA . SER B 1 28 ? -6.465 1.627 -27.75 1 90.94 28 SER B CA 1
ATOM 2199 C C . SER B 1 28 ? -6.391 0.413 -26.828 1 90.94 28 SER B C 1
ATOM 2201 O O . SER B 1 28 ? -5.871 -0.637 -27.219 1 90.94 28 SER B O 1
ATOM 2203 N N . LYS B 1 29 ? -6.992 0.494 -25.719 1 91 29 LYS B N 1
ATOM 2204 C CA . LYS B 1 29 ? -6.961 -0.583 -24.734 1 91 29 LYS B CA 1
ATOM 2205 C C . LYS B 1 29 ? -7.797 -1.774 -25.188 1 91 29 LYS B C 1
ATOM 2207 O O . LYS B 1 29 ? -7.375 -2.924 -25.062 1 91 29 LYS B O 1
ATOM 2212 N N . THR B 1 30 ? -8.953 -1.426 -25.75 1 94.19 30 THR B N 1
ATOM 2213 C CA . THR B 1 30 ? -9.805 -2.506 -26.234 1 94.19 30 THR B CA 1
ATOM 2214 C C . THR B 1 30 ? -9.141 -3.252 -27.391 1 94.19 30 THR B C 1
ATOM 2216 O O . THR B 1 30 ? -9.297 -4.465 -27.516 1 94.19 30 THR B O 1
ATOM 2219 N N . LYS B 1 31 ? -8.438 -2.545 -28.156 1 95 31 LYS B N 1
ATOM 2220 C CA . LYS B 1 31 ? -7.723 -3.184 -29.25 1 95 31 LYS B CA 1
ATOM 2221 C C . LYS B 1 31 ? -6.672 -4.16 -28.734 1 95 31 LYS B C 1
ATOM 2223 O O . LYS B 1 31 ? -6.527 -5.266 -29.266 1 95 31 LYS B O 1
ATOM 2228 N N . GLU B 1 32 ? -5.992 -3.717 -27.781 1 94.44 32 GLU B N 1
ATOM 2229 C CA . GLU B 1 32 ? -4.984 -4.566 -27.156 1 94.44 32 GLU B CA 1
ATOM 2230 C C . GLU B 1 32 ? -5.613 -5.832 -26.578 1 94.44 32 GLU B C 1
ATOM 2232 O O . GLU B 1 32 ? -5.117 -6.938 -26.812 1 94.44 32 GLU B O 1
ATOM 2237 N N . ILE B 1 33 ? -6.656 -5.68 -25.906 1 96.12 33 ILE B N 1
ATOM 2238 C CA . ILE B 1 33 ? -7.34 -6.789 -25.25 1 96.12 33 ILE B CA 1
ATOM 2239 C C . ILE B 1 33 ? -7.906 -7.742 -26.297 1 96.12 33 ILE B C 1
ATOM 2241 O O . ILE B 1 33 ? -7.809 -8.961 -26.156 1 96.12 33 ILE B O 1
ATOM 2245 N N . GLU B 1 34 ? -8.438 -7.156 -27.281 1 96.12 34 GLU B N 1
ATOM 2246 C CA . GLU B 1 34 ? -9.008 -7.949 -28.359 1 96.12 34 GLU B CA 1
ATOM 2247 C C . GLU B 1 34 ? -7.934 -8.797 -29.047 1 96.12 34 GLU B C 1
ATOM 2249 O O . GLU B 1 34 ? -8.164 -9.969 -29.359 1 96.12 34 GLU B O 1
ATOM 2254 N N . ARG B 1 35 ? -6.879 -8.18 -29.359 1 96.5 35 ARG B N 1
ATOM 2255 C CA . ARG B 1 35 ? -5.773 -8.891 -29.984 1 96.5 35 ARG B CA 1
ATOM 2256 C C . ARG B 1 35 ? -5.34 -10.086 -29.141 1 96.5 35 ARG B C 1
ATOM 2258 O O . ARG B 1 35 ? -5.148 -11.188 -29.672 1 96.5 35 ARG B O 1
ATOM 2265 N N . LEU B 1 36 ? -5.242 -9.859 -27.906 1 95.75 36 LEU B N 1
ATOM 2266 C CA . LEU B 1 36 ? -4.84 -10.922 -26.984 1 95.75 36 LEU B CA 1
ATOM 2267 C C . LEU B 1 36 ? -5.883 -12.031 -26.953 1 95.75 36 LEU B C 1
ATOM 2269 O O . LEU B 1 36 ? -5.531 -13.219 -26.938 1 95.75 36 LEU B O 1
ATOM 2273 N N . ALA B 1 37 ? -7.055 -11.648 -26.891 1 96.31 37 ALA B N 1
ATOM 2274 C CA . ALA B 1 37 ? -8.148 -12.617 -26.859 1 96.31 37 ALA B CA 1
ATOM 2275 C C . ALA B 1 37 ? -8.133 -13.5 -28.109 1 96.31 37 ALA B C 1
ATOM 2277 O O . ALA B 1 37 ? -8.359 -14.711 -28.031 1 96.31 37 ALA B O 1
ATOM 2278 N N . LYS B 1 38 ? -7.875 -12.914 -29.188 1 95.75 38 LYS B N 1
ATOM 2279 C CA . LYS B 1 38 ? -7.801 -13.656 -30.453 1 95.75 38 LYS B CA 1
ATOM 2280 C C . LYS B 1 38 ? -6.66 -14.672 -30.422 1 95.75 38 LYS B C 1
ATOM 2282 O O . LYS B 1 38 ? -6.836 -15.82 -30.844 1 95.75 38 LYS B O 1
ATOM 2287 N N . THR B 1 39 ? -5.566 -14.203 -29.969 1 95.06 39 THR B N 1
ATOM 2288 C CA . THR B 1 39 ? -4.398 -15.078 -29.906 1 95.06 39 THR B CA 1
ATOM 2289 C C . THR B 1 39 ? -4.676 -16.281 -29.031 1 95.06 39 THR B C 1
ATOM 2291 O O . THR B 1 39 ? -4.109 -17.359 -29.25 1 95.06 39 THR B O 1
ATOM 2294 N N . GLN B 1 40 ? -5.547 -16.141 -28.062 1 94.06 40 GLN B N 1
ATOM 2295 C CA . GLN B 1 40 ? -5.832 -17.219 -27.109 1 94.06 40 GLN B CA 1
ATOM 2296 C C . GLN B 1 40 ? -7.145 -17.922 -27.453 1 94.06 40 GLN B C 1
ATOM 2298 O O . GLN B 1 40 ? -7.656 -18.703 -26.656 1 94.06 40 GLN B O 1
ATOM 2303 N N . ASN B 1 41 ? -7.754 -17.516 -28.531 1 93.75 41 ASN B N 1
ATOM 2304 C CA . ASN B 1 41 ? -8.977 -18.109 -29.062 1 93.75 41 ASN B CA 1
ATOM 2305 C C . ASN B 1 41 ? -10.148 -17.922 -28.109 1 93.75 41 ASN B C 1
ATOM 2307 O O . ASN B 1 41 ? -10.922 -18.844 -27.859 1 93.75 41 ASN B O 1
ATOM 2311 N N . ILE B 1 42 ? -10.203 -16.797 -27.531 1 95.19 42 ILE B N 1
ATOM 2312 C CA . ILE B 1 42 ? -11.344 -16.438 -26.703 1 95.19 42 ILE B CA 1
ATOM 2313 C C . ILE B 1 42 ? -12.445 -15.828 -27.562 1 95.19 42 ILE B C 1
ATOM 2315 O O . ILE B 1 42 ? -12.164 -15.008 -28.438 1 95.19 42 ILE B O 1
ATOM 2319 N N . LYS B 1 43 ? -13.656 -16.281 -27.312 1 95.69 43 LYS B N 1
ATOM 2320 C CA . LYS B 1 43 ? -14.789 -15.75 -28.062 1 95.69 43 LYS B CA 1
ATOM 2321 C C . LYS B 1 43 ? -14.977 -14.258 -27.781 1 95.69 43 LYS B C 1
ATOM 2323 O O . LYS B 1 43 ? -15.008 -13.836 -26.625 1 95.69 43 LYS B O 1
ATOM 2328 N N . ILE B 1 44 ? -15.102 -13.469 -28.844 1 97.06 44 ILE B N 1
ATOM 2329 C CA . ILE B 1 44 ? -15.297 -12.023 -28.703 1 97.06 44 ILE B CA 1
ATOM 2330 C C . ILE B 1 44 ? -16.719 -11.656 -29.109 1 97.06 44 ILE B C 1
ATOM 2332 O O . ILE B 1 44 ? -17.188 -12.023 -30.188 1 97.06 44 ILE B O 1
ATOM 2336 N N . ILE B 1 45 ? -17.375 -10.992 -28.25 1 97.31 45 ILE B N 1
ATOM 2337 C CA . ILE B 1 45 ? -18.75 -10.578 -28.484 1 97.31 45 ILE B CA 1
ATOM 2338 C C . ILE B 1 45 ? -18.828 -9.047 -28.5 1 97.31 45 ILE B C 1
ATOM 2340 O O . ILE B 1 45 ? -18.531 -8.398 -27.5 1 97.31 45 ILE B O 1
ATOM 2344 N N . ARG B 1 46 ? -19.234 -8.484 -29.625 1 96.75 46 ARG B N 1
ATOM 2345 C CA . ARG B 1 46 ? -19.422 -7.043 -29.734 1 96.75 46 ARG B CA 1
ATOM 2346 C C . ARG B 1 46 ? -20.875 -6.664 -29.422 1 96.75 46 ARG B C 1
ATOM 2348 O O . ARG B 1 46 ? -21.797 -7.246 -29.984 1 96.75 46 ARG B O 1
ATOM 2355 N N . ILE B 1 47 ? -21.031 -5.715 -28.531 1 97 47 ILE B N 1
ATOM 2356 C CA . ILE B 1 47 ? -22.375 -5.332 -28.109 1 97 47 ILE B CA 1
ATOM 2357 C C . ILE B 1 47 ? -22.422 -3.83 -27.844 1 97 47 ILE B C 1
ATOM 2359 O O . ILE B 1 47 ? -21.391 -3.166 -27.812 1 97 47 ILE B O 1
ATOM 2363 N N . SER B 1 48 ? -23.656 -3.279 -27.672 1 96.75 48 SER B N 1
ATOM 2364 C CA . SER B 1 48 ? -23.797 -1.863 -27.344 1 96.75 48 SER B CA 1
ATOM 2365 C C . SER B 1 48 ? -23.438 -1.591 -25.891 1 96.75 48 SER B C 1
ATOM 2367 O O . SER B 1 48 ? -23.469 -2.502 -25.062 1 96.75 48 SER B O 1
ATOM 2369 N N . THR B 1 49 ? -23.109 -0.36 -25.547 1 96.75 49 THR B N 1
ATOM 2370 C CA . THR B 1 49 ? -22.812 0.034 -24.172 1 96.75 49 THR B CA 1
ATOM 2371 C C . THR B 1 49 ? -24.016 -0.218 -23.266 1 96.75 49 THR B C 1
ATOM 2373 O O . THR B 1 49 ? -23.859 -0.668 -22.141 1 96.75 49 THR B O 1
ATOM 2376 N N . ASN B 1 50 ? -25.156 0.038 -23.812 1 96.69 50 ASN B N 1
ATOM 2377 C CA . ASN B 1 50 ? -26.375 -0.188 -23.062 1 96.69 50 ASN B CA 1
ATOM 2378 C C . ASN B 1 50 ? -26.562 -1.663 -22.719 1 96.69 50 ASN B C 1
ATOM 2380 O O . ASN B 1 50 ? -26.984 -1.998 -21.609 1 96.69 50 ASN B O 1
ATOM 2384 N N . GLU B 1 51 ? -26.359 -2.486 -23.641 1 96.38 51 GLU B N 1
ATOM 2385 C CA . GLU B 1 51 ? -26.438 -3.926 -23.406 1 96.38 51 GLU B CA 1
ATOM 2386 C C . GLU B 1 51 ? -25.422 -4.379 -22.359 1 96.38 51 GLU B C 1
ATOM 2388 O O . GLU B 1 51 ? -25.75 -5.188 -21.484 1 96.38 51 GLU B O 1
ATOM 2393 N N . LEU B 1 52 ? -24.234 -3.902 -22.484 1 96.62 52 LEU B N 1
ATOM 2394 C CA . LEU B 1 52 ? -23.188 -4.254 -21.531 1 96.62 52 LEU B CA 1
ATOM 2395 C C . LEU B 1 52 ? -23.547 -3.781 -20.125 1 96.62 52 LEU B C 1
ATOM 2397 O O . LEU B 1 52 ? -23.312 -4.496 -19.156 1 96.62 52 LEU B O 1
ATOM 2401 N N . ASP B 1 53 ? -24.094 -2.627 -20 1 96.31 53 ASP B N 1
ATOM 2402 C CA . ASP B 1 53 ? -24.578 -2.1 -18.719 1 96.31 53 ASP B CA 1
ATOM 2403 C C . ASP B 1 53 ? -25.562 -3.066 -18.062 1 96.31 53 ASP B C 1
ATOM 2405 O O . ASP B 1 53 ? -25.5 -3.281 -16.859 1 96.31 53 ASP B O 1
ATOM 2409 N N . LYS B 1 54 ? -26.391 -3.598 -18.891 1 95.62 54 LYS B N 1
ATOM 2410 C CA . LYS B 1 54 ? -27.422 -4.504 -18.406 1 95.62 54 LYS B CA 1
ATOM 2411 C C . LYS B 1 54 ? -26.812 -5.816 -17.906 1 95.62 54 LYS B C 1
ATOM 2413 O O . LYS B 1 54 ? -27.203 -6.328 -16.859 1 95.62 54 LYS B O 1
ATOM 2418 N N . ILE B 1 55 ? -25.938 -6.277 -18.688 1 93.81 55 ILE B N 1
ATOM 2419 C CA . ILE B 1 55 ? -25.281 -7.535 -18.344 1 93.81 55 ILE B CA 1
ATOM 2420 C C . ILE B 1 55 ? -24.547 -7.391 -17.016 1 93.81 55 ILE B C 1
ATOM 2422 O O . ILE B 1 55 ? -24.609 -8.273 -16.156 1 93.81 55 ILE B O 1
ATOM 2426 N N . LEU B 1 56 ? -23.859 -6.297 -16.797 1 93.56 56 LEU B N 1
ATOM 2427 C CA . LEU B 1 56 ? -22.984 -6.098 -15.656 1 93.56 56 LEU B CA 1
ATOM 2428 C C . LEU B 1 56 ? -23.75 -5.473 -14.492 1 93.56 56 LEU B C 1
ATOM 2430 O O . LEU B 1 56 ? -23.25 -5.457 -13.359 1 93.56 56 LEU B O 1
ATOM 2434 N N . LYS B 1 57 ? -24.938 -4.895 -14.812 1 92.81 57 LYS B N 1
ATOM 2435 C CA . LYS B 1 57 ? -25.703 -4.137 -13.836 1 92.81 57 LYS B CA 1
ATOM 2436 C C . LYS B 1 57 ? -24.875 -3 -13.242 1 92.81 57 LYS B C 1
ATOM 2438 O O . LYS B 1 57 ? -24.906 -2.766 -12.031 1 92.81 57 LYS B O 1
ATOM 2443 N N . SER B 1 58 ? -24.031 -2.49 -14.055 1 90 58 SER B N 1
ATOM 2444 C CA . SER B 1 58 ? -23.156 -1.387 -13.703 1 90 58 SER B CA 1
ATOM 2445 C C . SER B 1 58 ? -22.734 -0.596 -14.938 1 90 58 SER B C 1
ATOM 2447 O O . SER B 1 58 ? -22.672 -1.145 -16.047 1 90 58 SER B O 1
ATOM 2449 N N . LYS B 1 59 ? -22.5 0.636 -14.711 1 90.31 59 LYS B N 1
ATOM 2450 C CA . LYS B 1 59 ? -22.047 1.486 -15.805 1 90.31 59 LYS B CA 1
ATOM 2451 C C . LYS B 1 59 ? -20.531 1.708 -15.727 1 90.31 59 LYS B C 1
ATOM 2453 O O . LYS B 1 59 ? -19.953 2.361 -16.594 1 90.31 59 LYS B O 1
ATOM 2458 N N . ASP B 1 60 ? -19.984 1.138 -14.758 1 86.62 60 ASP B N 1
ATOM 2459 C CA . ASP B 1 60 ? -18.562 1.375 -14.523 1 86.62 60 ASP B CA 1
ATOM 2460 C C . ASP B 1 60 ? -17.719 0.337 -15.25 1 86.62 60 ASP B C 1
ATOM 2462 O O . ASP B 1 60 ? -17.094 -0.517 -14.617 1 86.62 60 ASP B O 1
ATOM 2466 N N . HIS B 1 61 ? -17.922 0.507 -16.484 1 90.19 61 HIS B N 1
ATOM 2467 C CA . HIS B 1 61 ? -17.109 -0.32 -17.359 1 90.19 61 HIS B CA 1
ATOM 2468 C C . HIS B 1 61 ? -16.453 0.517 -18.438 1 90.19 61 HIS B C 1
ATOM 2470 O O . HIS B 1 61 ? -16.797 1.686 -18.625 1 90.19 61 HIS B O 1
ATOM 2476 N N . ARG B 1 62 ? -15.367 0.406 -18.859 1 89.31 62 ARG B N 1
ATOM 2477 C CA . ARG B 1 62 ? -14.602 1.158 -19.859 1 89.31 62 ARG B CA 1
ATOM 2478 C C . ARG B 1 62 ? -14.781 0.565 -21.25 1 89.31 62 ARG B C 1
ATOM 2480 O O . ARG B 1 62 ? -13.859 0.592 -22.062 1 89.31 62 ARG B O 1
ATOM 2487 N N . GLY B 1 63 ? -16 -0.154 -21.422 1 94.31 63 GLY B N 1
ATOM 2488 C CA . GLY B 1 63 ? -16.312 -0.66 -22.734 1 94.31 63 GLY B CA 1
ATOM 2489 C C . GLY B 1 63 ? -15.891 -2.102 -22.953 1 94.31 63 GLY B C 1
ATOM 2490 O O . GLY B 1 63 ? -15.867 -2.592 -24.078 1 94.31 63 GLY B O 1
ATOM 2491 N N . PHE B 1 64 ? -15.469 -2.721 -21.938 1 96.25 64 PHE B N 1
ATOM 2492 C CA . PHE B 1 64 ? -15.102 -4.125 -22.094 1 96.25 64 PHE B CA 1
ATOM 2493 C C . PHE B 1 64 ? -15.336 -4.891 -20.797 1 96.25 64 PHE B C 1
ATOM 2495 O O . PHE B 1 64 ? -15.359 -4.301 -19.719 1 96.25 64 PHE B O 1
ATOM 2502 N N . ALA B 1 65 ? -15.562 -6.176 -20.938 1 97.25 65 ALA B N 1
ATOM 2503 C CA . ALA B 1 65 ? -15.734 -7.113 -19.828 1 97.25 65 ALA B CA 1
ATOM 2504 C C . ALA B 1 65 ? -15.328 -8.523 -20.234 1 97.25 65 ALA B C 1
ATOM 2506 O O . ALA B 1 65 ? -15.5 -8.914 -21.391 1 97.25 65 ALA B O 1
ATOM 2507 N N . LEU B 1 66 ? -14.789 -9.211 -19.328 1 96.88 66 LEU B N 1
ATOM 2508 C CA . LEU B 1 66 ? -14.422 -10.609 -19.547 1 96.88 66 LEU B CA 1
ATOM 2509 C C . LEU B 1 66 ? -15.203 -11.531 -18.625 1 96.88 66 LEU B C 1
ATOM 2511 O O . LEU B 1 66 ? -15.289 -11.289 -17.406 1 96.88 66 LEU B O 1
ATOM 2515 N N . LYS B 1 67 ? -15.82 -12.484 -19.156 1 95.5 67 LYS B N 1
ATOM 2516 C CA . LYS B 1 67 ? -16.422 -13.562 -18.375 1 95.5 67 LYS B CA 1
ATOM 2517 C C . LYS B 1 67 ? -15.398 -14.625 -18.016 1 95.5 67 LYS B C 1
ATOM 2519 O O . LYS B 1 67 ? -14.703 -15.148 -18.891 1 95.5 67 LYS B O 1
ATOM 2524 N N . LEU B 1 68 ? -15.297 -14.852 -16.75 1 92.56 68 LEU B N 1
ATOM 2525 C CA . LEU B 1 68 ? -14.273 -15.773 -16.281 1 92.56 68 LEU B CA 1
ATOM 2526 C C . LEU B 1 68 ? -14.828 -17.188 -16.156 1 92.56 68 LEU B C 1
ATOM 2528 O O . LEU B 1 68 ? -16.031 -17.375 -15.953 1 92.56 68 LEU B O 1
ATOM 2532 N N . LYS B 1 69 ? -13.781 -18.078 -16.219 1 83.06 69 LYS B N 1
ATOM 2533 C CA . LYS B 1 69 ? -14.078 -19.469 -15.953 1 83.06 69 LYS B CA 1
ATOM 2534 C C . LYS B 1 69 ? -14.156 -19.734 -14.453 1 83.06 69 LYS B C 1
ATOM 2536 O O . LYS B 1 69 ? -13.367 -19.203 -13.68 1 83.06 69 LYS B O 1
ATOM 2541 N N . LEU B 1 70 ? -15.18 -20.328 -13.961 1 71.62 70 LEU B N 1
ATOM 2542 C CA . LEU B 1 70 ? -15.305 -20.688 -12.547 1 71.62 70 LEU B CA 1
ATOM 2543 C C . LEU B 1 70 ? -14.273 -21.75 -12.164 1 71.62 70 LEU B C 1
ATOM 2545 O O . LEU B 1 70 ? -14.133 -22.766 -12.852 1 71.62 70 LEU B O 1
ATOM 2549 N N . GLU B 1 71 ? -13.312 -21.281 -11.398 1 69.69 71 GLU B N 1
ATOM 2550 C CA . GLU B 1 71 ? -12.391 -22.312 -10.922 1 69.69 71 GLU B CA 1
ATOM 2551 C C . GLU B 1 71 ? -12.844 -22.875 -9.57 1 69.69 71 GLU B C 1
ATOM 2553 O O . GLU B 1 71 ? -13.375 -22.125 -8.734 1 69.69 71 GLU B O 1
ATOM 2558 N N . LYS B 1 72 ? -12.711 -24.188 -9.453 1 66.69 72 LYS B N 1
ATOM 2559 C CA . LYS B 1 72 ? -13.039 -24.844 -8.195 1 66.69 72 LYS B CA 1
ATOM 2560 C C . LYS B 1 72 ? -11.898 -24.719 -7.191 1 66.69 72 LYS B C 1
ATOM 2562 O O . LYS B 1 72 ? -10.727 -24.75 -7.566 1 66.69 72 LYS B O 1
ATOM 2567 N N . ASN B 1 73 ? -12.234 -24.266 -5.969 1 66 73 ASN B N 1
ATOM 2568 C CA . ASN B 1 73 ? -11.25 -24.234 -4.887 1 66 73 ASN B CA 1
ATOM 2569 C C . ASN B 1 73 ? -10.719 -25.625 -4.574 1 66 73 ASN B C 1
ATOM 2571 O O . ASN B 1 73 ? -11.445 -26.609 -4.68 1 66 73 ASN B O 1
ATOM 2575 N N . LYS B 1 74 ? -9.375 -25.719 -4.328 1 72.69 74 LYS B N 1
ATOM 2576 C CA . LYS B 1 74 ? -8.789 -26.984 -3.885 1 72.69 74 LYS B CA 1
ATOM 2577 C C . LYS B 1 74 ? -9.234 -27.328 -2.467 1 72.69 74 LYS B C 1
ATOM 2579 O O . LYS B 1 74 ? -9.477 -26.438 -1.65 1 72.69 74 LYS B O 1
ATOM 2584 N N . ASN B 1 75 ? -9.352 -28.578 -2.143 1 76.44 75 ASN B N 1
ATOM 2585 C CA . ASN B 1 75 ? -9.727 -29 -0.798 1 76.44 75 ASN B CA 1
ATOM 2586 C C . ASN B 1 75 ? -8.539 -28.969 0.156 1 76.44 75 ASN B C 1
ATOM 2588 O O . ASN B 1 75 ? -7.398 -28.781 -0.273 1 76.44 75 ASN B O 1
ATOM 2592 N N . GLU B 1 76 ? -8.797 -29.031 1.401 1 75.38 76 GLU B N 1
ATOM 2593 C CA . GLU B 1 76 ? -7.824 -28.891 2.479 1 75.38 76 GLU B CA 1
ATOM 2594 C C . GLU B 1 76 ? -6.727 -29.953 2.369 1 75.38 76 GLU B C 1
ATOM 2596 O O . GLU B 1 76 ? -5.551 -29.641 2.584 1 75.38 76 GLU B O 1
ATOM 2601 N N . LYS B 1 77 ? -7.051 -31.25 2.162 1 76.62 77 LYS B N 1
ATOM 2602 C CA . LYS B 1 77 ? -6.082 -32.344 2.064 1 76.62 77 LYS B CA 1
ATOM 2603 C C . LYS B 1 77 ? -5.09 -32.094 0.933 1 76.62 77 LYS B C 1
ATOM 2605 O O . LYS B 1 77 ? -3.889 -32.312 1.091 1 76.62 77 LYS B O 1
ATOM 2610 N N . THR B 1 78 ? -5.555 -31.641 -0.029 1 81.38 78 THR B N 1
ATOM 2611 C CA . THR B 1 78 ? -4.711 -31.312 -1.176 1 81.38 78 THR B CA 1
ATOM 2612 C C . THR B 1 78 ? -3.766 -30.172 -0.848 1 81.38 78 THR B C 1
ATOM 2614 O O . THR B 1 78 ? -2.594 -30.188 -1.229 1 81.38 78 THR B O 1
ATOM 2617 N N . GLN B 1 79 ? -4.262 -29.25 -0.06 1 83.12 79 GLN B N 1
ATOM 2618 C CA . GLN B 1 79 ? -3.447 -28.109 0.306 1 83.12 79 GLN B CA 1
ATOM 2619 C C . GLN B 1 79 ? -2.285 -28.516 1.205 1 83.12 79 GLN B C 1
ATOM 2621 O O . GLN B 1 79 ? -1.172 -28 1.062 1 83.12 79 GLN B O 1
ATOM 2626 N N . THR B 1 80 ? -2.596 -29.359 2.102 1 81.56 80 THR B N 1
ATOM 2627 C CA . THR B 1 80 ? -1.553 -29.828 3.004 1 81.56 80 THR B CA 1
ATOM 2628 C C . THR B 1 80 ? -0.457 -30.562 2.229 1 81.56 80 THR B C 1
ATOM 2630 O O . THR B 1 80 ? 0.731 -30.344 2.473 1 81.56 80 THR B O 1
ATOM 2633 N N . LYS B 1 81 ? -0.847 -31.453 1.389 1 86.06 81 LYS B N 1
ATOM 2634 C CA . LYS B 1 81 ? 0.115 -32.188 0.573 1 86.06 81 LYS B CA 1
ATOM 2635 C C . LYS B 1 81 ? 0.926 -31.234 -0.308 1 86.06 81 LYS B C 1
ATOM 2637 O O . LYS B 1 81 ? 2.137 -31.406 -0.467 1 86.06 81 LYS B O 1
ATOM 2642 N N . ASP B 1 82 ? 0.27 -30.312 -0.807 1 88.69 82 ASP B N 1
ATOM 2643 C CA . ASP B 1 82 ? 0.933 -29.312 -1.639 1 88.69 82 ASP B CA 1
ATOM 2644 C C . ASP B 1 82 ? 1.994 -28.562 -0.845 1 88.69 82 ASP B C 1
ATOM 2646 O O . ASP B 1 82 ? 3.094 -28.312 -1.345 1 88.69 82 ASP B O 1
ATOM 2650 N N . PHE B 1 83 ? 1.641 -28.266 0.396 1 90.88 83 PHE B N 1
ATOM 2651 C CA . PHE B 1 83 ? 2.564 -27.531 1.248 1 90.88 83 PHE B CA 1
ATOM 2652 C C . PHE B 1 83 ? 3.822 -28.344 1.519 1 90.88 83 PHE B C 1
ATOM 2654 O O . PHE B 1 83 ? 4.938 -27.828 1.391 1 90.88 83 PHE B O 1
ATOM 2661 N N . GLU B 1 84 ? 3.639 -29.562 1.821 1 89.31 84 GLU B N 1
ATOM 2662 C CA . GLU B 1 84 ? 4.766 -30.438 2.109 1 89.31 84 GLU B CA 1
ATOM 2663 C C . GLU B 1 84 ? 5.66 -30.609 0.886 1 89.31 84 GLU B C 1
ATOM 2665 O O . GLU B 1 84 ? 6.887 -30.609 1.001 1 89.31 84 GLU B O 1
ATOM 2670 N N . ASN B 1 85 ? 5.031 -30.781 -0.199 1 92.38 85 ASN B N 1
ATOM 2671 C CA . ASN B 1 85 ? 5.785 -30.938 -1.441 1 92.38 85 ASN B CA 1
ATOM 2672 C C . ASN B 1 85 ? 6.594 -29.688 -1.758 1 92.38 85 ASN B C 1
ATOM 2674 O O . ASN B 1 85 ? 7.738 -29.781 -2.201 1 92.38 85 ASN B O 1
ATOM 2678 N N . LEU B 1 86 ? 6 -28.562 -1.528 1 93.44 86 LEU B N 1
ATOM 2679 C CA . LEU B 1 86 ? 6.688 -27.312 -1.773 1 93.44 86 LEU B CA 1
ATOM 2680 C C . LEU B 1 86 ? 7.887 -27.156 -0.845 1 93.44 86 LEU B C 1
ATOM 2682 O O . LEU B 1 86 ? 8.953 -26.688 -1.269 1 93.44 86 LEU B O 1
ATOM 2686 N N . LEU B 1 87 ? 7.691 -27.531 0.344 1 93.38 87 LEU B N 1
ATOM 2687 C CA . LEU B 1 87 ? 8.781 -27.438 1.309 1 93.38 87 LEU B CA 1
ATOM 2688 C C . LEU B 1 87 ? 9.969 -28.281 0.868 1 93.38 87 LEU B C 1
ATOM 2690 O O . LEU B 1 87 ? 11.125 -27.859 1.028 1 93.38 87 LEU B O 1
ATOM 2694 N N . GLU B 1 88 ? 9.672 -29.406 0.307 1 93.44 88 GLU B N 1
ATOM 2695 C CA . GLU B 1 88 ? 10.742 -30.281 -0.184 1 93.44 88 GLU B CA 1
ATOM 2696 C C . GLU B 1 88 ? 11.492 -29.625 -1.341 1 93.44 88 GLU B C 1
ATOM 2698 O O . GLU B 1 88 ? 12.711 -29.766 -1.45 1 93.44 88 GLU B O 1
ATOM 2703 N N . THR B 1 89 ? 10.773 -28.922 -2.107 1 94.38 89 THR B N 1
ATOM 2704 C CA . THR B 1 89 ? 11.398 -28.25 -3.24 1 94.38 89 THR B CA 1
ATOM 2705 C C . THR B 1 89 ? 12.289 -27.094 -2.762 1 94.38 89 THR B C 1
ATOM 2707 O O . THR B 1 89 ? 13.32 -26.812 -3.371 1 94.38 89 THR B O 1
ATOM 2710 N N . PHE B 1 90 ? 11.93 -26.453 -1.69 1 94.56 90 PHE B N 1
ATOM 2711 C CA . PHE B 1 90 ? 12.672 -25.328 -1.166 1 94.56 90 PHE B CA 1
ATOM 2712 C C . PHE B 1 90 ? 14.008 -25.781 -0.584 1 94.56 90 PHE B C 1
ATOM 2714 O O . PHE B 1 90 ? 14.953 -24.984 -0.499 1 94.56 90 PHE B O 1
ATOM 2721 N N . LYS B 1 91 ? 14.062 -27.031 -0.211 1 91.44 91 LYS B N 1
ATOM 2722 C CA . LYS B 1 91 ? 15.297 -27.578 0.331 1 91.44 91 LYS B CA 1
ATOM 2723 C C . LYS B 1 91 ? 16.438 -27.469 -0.683 1 91.44 91 LYS B C 1
ATOM 2725 O O . LYS B 1 91 ? 17.594 -27.266 -0.308 1 91.44 91 LYS B O 1
ATOM 2730 N N . LYS B 1 92 ? 16.125 -27.531 -1.866 1 92.25 92 LYS B N 1
ATOM 2731 C CA . LYS B 1 92 ? 17.125 -27.547 -2.932 1 92.25 92 LYS B CA 1
ATOM 2732 C C . LYS B 1 92 ? 17.453 -26.141 -3.4 1 92.25 92 LYS B C 1
ATOM 2734 O O . LYS B 1 92 ? 18.406 -25.922 -4.141 1 92.25 92 LYS B O 1
ATOM 2739 N N . LYS B 1 93 ? 16.688 -25.234 -2.914 1 94.69 93 LYS B N 1
ATOM 2740 C CA . LYS B 1 93 ? 16.891 -23.844 -3.309 1 94.69 93 LYS B CA 1
ATOM 2741 C C . LYS B 1 93 ? 17.938 -23.172 -2.422 1 94.69 93 LYS B C 1
ATOM 2743 O O . LYS B 1 93 ? 17.953 -23.375 -1.206 1 94.69 93 LYS B O 1
ATOM 2748 N N . GLU B 1 94 ? 18.844 -22.406 -3.082 1 95.06 94 GLU B N 1
ATOM 2749 C CA . GLU B 1 94 ? 19.812 -21.641 -2.307 1 95.06 94 GLU B CA 1
ATOM 2750 C C . GLU B 1 94 ? 19.125 -20.594 -1.433 1 95.06 94 GLU B C 1
ATOM 2752 O O . GLU B 1 94 ? 19.469 -20.438 -0.257 1 95.06 94 GLU B O 1
ATOM 2757 N N . HIS B 1 95 ? 18.219 -19.891 -2.084 1 97.5 95 HIS B N 1
ATOM 2758 C CA . HIS B 1 95 ? 17.422 -18.875 -1.387 1 97.5 95 HIS B CA 1
ATOM 2759 C C . HIS B 1 95 ? 15.93 -19.172 -1.514 1 97.5 95 HIS B C 1
ATOM 2761 O O . HIS B 1 95 ? 15.461 -19.594 -2.574 1 97.5 95 HIS B O 1
ATOM 2767 N N . ALA B 1 96 ? 15.203 -19.062 -0.428 1 98.31 96 ALA B N 1
ATOM 2768 C CA . ALA B 1 96 ? 13.742 -19.156 -0.436 1 98.31 96 ALA B CA 1
ATOM 2769 C C . ALA B 1 96 ? 13.117 -18.094 0.46 1 98.31 96 ALA B C 1
ATOM 2771 O O . ALA B 1 96 ? 13.617 -17.828 1.552 1 98.31 96 ALA B O 1
ATOM 2772 N N . PHE B 1 97 ? 12.117 -17.422 -0.028 1 98.69 97 PHE B N 1
ATOM 2773 C CA . PHE B 1 97 ? 11.422 -16.359 0.686 1 98.69 97 PHE B CA 1
ATOM 2774 C C . PHE B 1 97 ? 9.922 -16.609 0.708 1 98.69 97 PHE B C 1
ATOM 2776 O O . PHE B 1 97 ? 9.266 -16.578 -0.334 1 98.69 97 PHE B O 1
ATOM 2783 N N . ILE B 1 98 ? 9.367 -16.859 1.912 1 98.69 98 ILE B N 1
ATOM 2784 C CA . ILE B 1 98 ? 7.957 -17.188 2.104 1 98.69 98 ILE B CA 1
ATOM 2785 C C . ILE B 1 98 ? 7.281 -16.078 2.906 1 98.69 98 ILE B C 1
ATOM 2787 O O . ILE B 1 98 ? 7.855 -15.555 3.865 1 98.69 98 ILE B O 1
ATOM 2791 N N . LEU B 1 99 ? 6.09 -15.734 2.494 1 98.81 99 LEU B N 1
ATOM 2792 C CA . LEU B 1 99 ? 5.285 -14.734 3.195 1 98.81 99 LEU B CA 1
ATOM 2793 C C . LEU B 1 99 ? 4.125 -15.391 3.932 1 98.81 99 LEU B C 1
ATOM 2795 O O . LEU B 1 99 ? 3.34 -16.125 3.33 1 98.81 99 LEU B O 1
ATOM 2799 N N . LEU B 1 100 ? 4.039 -15.211 5.219 1 98.75 100 LEU B N 1
ATOM 2800 C CA . LEU B 1 100 ? 2.918 -15.672 6.035 1 98.75 100 LEU B CA 1
ATOM 2801 C C . LEU B 1 100 ? 2.025 -14.5 6.438 1 98.75 100 LEU B C 1
ATOM 2803 O O . LEU B 1 100 ? 2.488 -13.547 7.074 1 98.75 100 LEU B O 1
ATOM 2807 N N . LEU B 1 101 ? 0.787 -14.602 6.09 1 98.5 101 LEU B N 1
ATOM 2808 C CA . LEU B 1 101 ? -0.177 -13.555 6.41 1 98.5 101 LEU B CA 1
ATOM 2809 C C . LEU B 1 101 ? -1.115 -14 7.523 1 98.5 101 LEU B C 1
ATOM 2811 O O . LEU B 1 101 ? -1.977 -14.859 7.312 1 98.5 101 LEU B O 1
ATOM 2815 N N . ASP B 1 102 ? -0.925 -13.406 8.672 1 97.88 102 ASP B N 1
ATOM 2816 C CA . ASP B 1 102 ? -1.706 -13.734 9.859 1 97.88 102 ASP B CA 1
ATOM 2817 C C . ASP B 1 102 ? -3.01 -12.945 9.898 1 97.88 102 ASP B C 1
ATOM 2819 O O . ASP B 1 102 ? -3.078 -11.883 10.523 1 97.88 102 ASP B O 1
ATOM 2823 N N . GLU B 1 103 ? -3.99 -13.469 9.25 1 97.38 103 GLU B N 1
ATOM 2824 C CA . GLU B 1 103 ? -5.363 -12.969 9.297 1 97.38 103 GLU B CA 1
ATOM 2825 C C . GLU B 1 103 ? -5.477 -11.594 8.656 1 97.38 103 GLU B C 1
ATOM 2827 O O . GLU B 1 103 ? -6.008 -10.664 9.266 1 97.38 103 GLU B O 1
ATOM 2832 N N . ILE B 1 104 ? -5.016 -11.422 7.426 1 97.75 104 ILE B N 1
ATOM 2833 C CA . ILE B 1 104 ? -5.281 -10.242 6.605 1 97.75 104 ILE B CA 1
ATOM 2834 C C . ILE B 1 104 ? -6.695 -10.32 6.035 1 97.75 104 ILE B C 1
ATOM 2836 O O . ILE B 1 104 ? -6.98 -11.156 5.176 1 97.75 104 ILE B O 1
ATOM 2840 N N . GLU B 1 105 ? -7.559 -9.398 6.41 1 96.62 105 GLU B N 1
ATOM 2841 C CA . GLU B 1 105 ? -8.984 -9.555 6.137 1 96.62 105 GLU B CA 1
ATOM 2842 C C . GLU B 1 105 ? -9.422 -8.688 4.957 1 96.62 105 GLU B C 1
ATOM 2844 O O . GLU B 1 105 ? -10.375 -9.016 4.25 1 96.62 105 GLU B O 1
ATOM 2849 N N . ASP B 1 106 ? -8.805 -7.574 4.758 1 95.94 106 ASP B N 1
ATOM 2850 C CA . ASP B 1 106 ? -9.203 -6.633 3.713 1 95.94 106 ASP B CA 1
ATOM 2851 C C . ASP B 1 106 ? -8.734 -7.109 2.34 1 95.94 106 ASP B C 1
ATOM 2853 O O . ASP B 1 106 ? -7.527 -7.195 2.086 1 95.94 106 ASP B O 1
ATOM 2857 N N . PRO B 1 107 ? -9.648 -7.344 1.454 1 96.69 107 PRO B N 1
ATOM 2858 C CA . PRO B 1 107 ? -9.258 -7.836 0.132 1 96.69 107 PRO B CA 1
ATOM 2859 C C . PRO B 1 107 ? -8.391 -6.844 -0.638 1 96.69 107 PRO B C 1
ATOM 2861 O O . PRO B 1 107 ? -7.59 -7.242 -1.483 1 96.69 107 PRO B O 1
ATOM 2864 N N . GLN B 1 108 ? -8.531 -5.52 -0.385 1 96.25 108 GLN B N 1
ATOM 2865 C CA . GLN B 1 108 ? -7.688 -4.52 -1.027 1 96.25 108 GLN B CA 1
ATOM 2866 C C . GLN B 1 108 ? -6.227 -4.691 -0.62 1 96.25 108 GLN B C 1
ATOM 2868 O O . GLN B 1 108 ? -5.332 -4.688 -1.471 1 96.25 108 GLN B O 1
ATOM 2873 N N . ASN B 1 109 ? -6.059 -4.879 0.672 1 97.81 109 ASN B N 1
ATOM 2874 C CA . ASN B 1 109 ? -4.711 -5.121 1.178 1 97.81 109 ASN B CA 1
ATOM 2875 C C . ASN B 1 109 ? -4.148 -6.441 0.658 1 97.81 109 ASN B C 1
ATOM 2877 O O . ASN B 1 109 ? -2.996 -6.504 0.226 1 97.81 109 ASN B O 1
ATOM 2881 N N . PHE B 1 110 ? -4.98 -7.434 0.708 1 98.56 110 PHE B N 1
ATOM 2882 C CA . PHE B 1 110 ? -4.539 -8.758 0.268 1 98.56 110 PHE B CA 1
ATOM 2883 C C . PHE B 1 110 ? -4.117 -8.727 -1.195 1 98.56 110 PHE B C 1
ATOM 2885 O O . PHE B 1 110 ? -3.051 -9.234 -1.55 1 98.56 110 PHE B O 1
ATOM 2892 N N . GLY B 1 111 ? -4.91 -8.109 -2.037 1 98.19 111 GLY B N 1
ATOM 2893 C CA . GLY B 1 111 ? -4.559 -7.977 -3.441 1 98.19 111 GLY B CA 1
ATOM 2894 C C . GLY B 1 111 ? -3.254 -7.23 -3.658 1 98.19 111 GLY B C 1
ATOM 2895 O O . GLY B 1 111 ? -2.408 -7.664 -4.441 1 98.19 111 GLY B O 1
ATOM 2896 N N . ALA B 1 112 ? -3.08 -6.113 -2.949 1 98.31 112 ALA B N 1
ATOM 2897 C CA . ALA B 1 112 ? -1.853 -5.332 -3.064 1 98.31 112 ALA B CA 1
ATOM 2898 C C . ALA B 1 112 ? -0.642 -6.141 -2.611 1 98.31 112 ALA B C 1
ATOM 2900 O O . ALA B 1 112 ? 0.432 -6.051 -3.211 1 98.31 112 ALA B O 1
ATOM 2901 N N . ILE B 1 113 ? -0.8 -6.922 -1.582 1 98.81 113 ILE B N 1
ATOM 2902 C CA . ILE B 1 113 ? 0.274 -7.758 -1.061 1 98.81 113 ILE B CA 1
ATOM 2903 C C . ILE B 1 113 ? 0.649 -8.82 -2.094 1 98.81 113 ILE B C 1
ATOM 2905 O O . ILE B 1 113 ? 1.833 -9.07 -2.334 1 98.81 113 ILE B O 1
ATOM 2909 N N . LEU B 1 114 ? -0.37 -9.43 -2.713 1 98.56 114 LEU B N 1
ATOM 2910 C CA . LEU B 1 114 ? -0.1 -10.438 -3.736 1 98.56 114 LEU B CA 1
ATOM 2911 C C . LEU B 1 114 ? 0.615 -9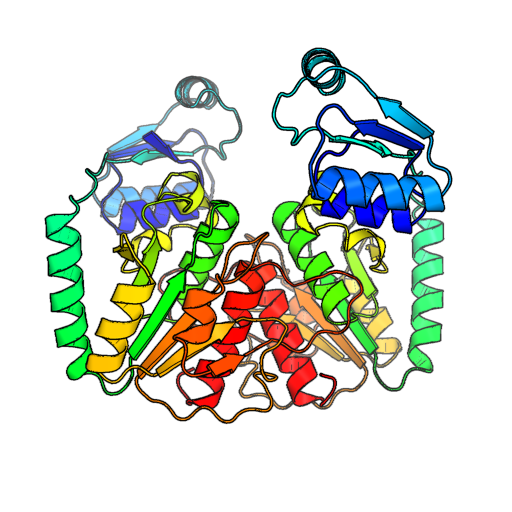.812 -4.93 1 98.56 114 LEU B C 1
ATOM 2913 O O . LEU B 1 114 ? 1.483 -10.445 -5.539 1 98.56 114 LEU B O 1
ATOM 2917 N N . ARG B 1 115 ? 0.232 -8.602 -5.266 1 98.62 115 ARG B N 1
ATOM 2918 C CA . ARG B 1 115 ? 0.929 -7.879 -6.324 1 98.62 115 ARG B CA 1
ATOM 2919 C C . ARG B 1 115 ? 2.398 -7.672 -5.973 1 98.62 115 ARG B C 1
ATOM 2921 O O . ARG B 1 115 ? 3.277 -7.898 -6.809 1 98.62 115 ARG B O 1
ATOM 2928 N N . THR B 1 116 ? 2.631 -7.305 -4.781 1 98.88 116 THR B N 1
ATOM 2929 C CA . THR B 1 116 ? 3.994 -7.137 -4.289 1 98.88 116 THR B CA 1
ATOM 2930 C C . THR B 1 116 ? 4.746 -8.461 -4.309 1 98.88 116 THR B C 1
ATOM 2932 O O . THR B 1 116 ? 5.902 -8.523 -4.73 1 98.88 116 THR B O 1
ATOM 2935 N N . ALA B 1 117 ? 4.07 -9.5 -3.85 1 98.81 117 ALA B N 1
ATOM 2936 C CA . ALA B 1 117 ? 4.676 -10.828 -3.818 1 98.81 117 ALA B CA 1
ATOM 2937 C C . ALA B 1 117 ? 5.09 -11.273 -5.219 1 98.81 117 ALA B C 1
ATOM 2939 O O . ALA B 1 117 ? 6.18 -11.82 -5.402 1 98.81 117 ALA B O 1
ATOM 2940 N N . GLU B 1 118 ? 4.195 -11.047 -6.16 1 98.62 118 GLU B N 1
ATOM 2941 C CA . GLU B 1 118 ? 4.496 -11.391 -7.547 1 98.62 118 GLU B CA 1
ATOM 2942 C C . GLU B 1 118 ? 5.68 -10.578 -8.07 1 98.62 118 GLU B C 1
ATOM 2944 O O . GLU B 1 118 ? 6.605 -11.133 -8.664 1 98.62 118 GLU B O 1
ATOM 2949 N N . GLN B 1 119 ? 5.734 -9.312 -7.812 1 98.38 119 GLN B N 1
ATOM 2950 C CA . GLN B 1 119 ? 6.738 -8.398 -8.344 1 98.38 119 GLN B CA 1
ATOM 2951 C C . GLN B 1 119 ? 8.117 -8.695 -7.754 1 98.38 119 GLN B C 1
ATOM 2953 O O . GLN B 1 119 ? 9.141 -8.469 -8.406 1 98.38 119 GLN B O 1
ATOM 2958 N N . PHE B 1 120 ? 8.148 -9.242 -6.551 1 98.69 120 PHE B N 1
ATOM 2959 C CA . PHE B 1 120 ? 9.422 -9.523 -5.902 1 98.69 120 PHE B CA 1
ATOM 2960 C C . PHE B 1 120 ? 9.727 -11.016 -5.922 1 98.69 120 PHE B C 1
ATOM 2962 O O . PHE B 1 120 ? 10.648 -11.477 -5.25 1 98.69 120 PHE B O 1
ATOM 2969 N N . SER B 1 121 ? 8.961 -11.812 -6.617 1 97.94 121 SER B N 1
ATOM 2970 C CA . SER B 1 121 ? 9.172 -13.242 -6.812 1 97.94 121 SER B CA 1
ATOM 2971 C C . SER B 1 121 ? 9.219 -13.984 -5.48 1 97.94 121 SER B C 1
ATOM 2973 O O . SER B 1 121 ? 10.125 -14.789 -5.242 1 97.94 121 SER B O 1
ATOM 2975 N N . ILE B 1 122 ? 8.297 -13.695 -4.652 1 98.56 122 ILE B N 1
ATOM 2976 C CA . ILE B 1 122 ? 8.125 -14.453 -3.414 1 98.56 122 ILE B CA 1
ATOM 2977 C C . ILE B 1 122 ? 7.742 -15.891 -3.74 1 98.56 122 ILE B C 1
ATOM 2979 O O . ILE B 1 122 ? 6.91 -16.141 -4.617 1 98.56 122 ILE B O 1
ATOM 2983 N N . ASP B 1 123 ? 8.328 -16.828 -3.062 1 98.19 123 ASP B N 1
ATOM 2984 C CA . ASP B 1 123 ? 8.227 -18.234 -3.445 1 98.19 123 ASP B CA 1
ATOM 2985 C C . ASP B 1 123 ? 6.855 -18.797 -3.078 1 98.19 123 ASP B C 1
ATOM 2987 O O . ASP B 1 123 ? 6.352 -19.703 -3.748 1 98.19 123 ASP B O 1
ATOM 2991 N N . LEU B 1 124 ? 6.281 -18.312 -2 1 98.31 124 LEU B N 1
ATOM 2992 C CA . LEU B 1 124 ? 5.012 -18.812 -1.49 1 98.31 124 LEU B CA 1
ATOM 2993 C C . LEU B 1 124 ? 4.352 -17.812 -0.56 1 98.31 124 LEU B C 1
ATOM 2995 O O . LEU B 1 124 ? 5.027 -17.188 0.269 1 98.31 124 LEU B O 1
ATOM 2999 N N . VAL B 1 125 ? 3.061 -17.656 -0.727 1 98.38 125 VAL B N 1
ATOM 3000 C CA . VAL B 1 125 ? 2.26 -16.891 0.218 1 98.38 125 VAL B CA 1
ATOM 3001 C C . VAL B 1 125 ? 1.317 -17.812 0.978 1 98.38 125 VAL B C 1
ATOM 3003 O O . VAL B 1 125 ? 0.565 -18.578 0.368 1 98.38 125 VAL B O 1
ATOM 3006 N N . VAL B 1 126 ? 1.37 -17.75 2.303 1 97.69 126 VAL B N 1
ATOM 3007 C CA . VAL B 1 126 ? 0.54 -18.578 3.164 1 97.69 126 VAL B CA 1
ATOM 3008 C C . VAL B 1 126 ? -0.496 -17.719 3.881 1 97.69 126 VAL B C 1
ATOM 3010 O O . VAL B 1 126 ? -0.154 -16.688 4.477 1 97.69 126 VAL B O 1
ATOM 3013 N N . THR B 1 127 ? -1.709 -18.109 3.781 1 96.69 127 THR B N 1
ATOM 3014 C CA . THR B 1 127 ? -2.793 -17.422 4.473 1 96.69 127 THR B CA 1
ATOM 3015 C C . THR B 1 127 ? -3.52 -18.375 5.422 1 96.69 127 THR B C 1
ATOM 3017 O O . THR B 1 127 ? -3.283 -19.578 5.398 1 96.69 127 THR B O 1
ATOM 3020 N N . THR B 1 128 ? -4.383 -17.781 6.254 1 95.19 128 THR B N 1
ATOM 3021 C CA . THR B 1 128 ? -5.156 -18.594 7.191 1 95.19 128 THR B CA 1
ATOM 3022 C C . THR B 1 128 ? -6.551 -18.875 6.637 1 95.19 128 THR B C 1
ATOM 3024 O O . THR B 1 128 ? -7.09 -18.078 5.859 1 95.19 128 THR B O 1
ATOM 3027 N N . GLN B 1 129 ? -7.078 -19.953 7.074 1 92.5 129 GLN B N 1
ATOM 3028 C CA . GLN B 1 129 ? -8.422 -20.344 6.648 1 92.5 129 GLN B CA 1
ATOM 3029 C C . GLN B 1 129 ? -9.469 -19.359 7.184 1 92.5 129 GLN B C 1
ATOM 3031 O O . GLN B 1 129 ? -10.414 -19 6.477 1 92.5 129 GLN B O 1
ATOM 3036 N N . LYS B 1 130 ? -9.273 -19.016 8.398 1 92.25 130 LYS B N 1
ATOM 3037 C CA . LYS B 1 130 ? -10.227 -18.125 9.047 1 92.25 130 LYS B CA 1
ATOM 3038 C C . LYS B 1 130 ? -9.711 -16.688 9.086 1 92.25 130 LYS B C 1
ATOM 3040 O O . LYS B 1 130 ? -8.5 -16.469 9.18 1 92.25 130 LYS B O 1
ATOM 3045 N N . ARG B 1 131 ? -10.625 -15.734 8.977 1 93.44 131 ARG B N 1
ATOM 3046 C CA . ARG B 1 131 ? -10.344 -14.312 9.148 1 93.44 131 ARG B CA 1
ATOM 3047 C C . ARG B 1 131 ? -9.312 -13.828 8.133 1 93.44 131 ARG B C 1
ATOM 3049 O O . ARG B 1 131 ? -8.352 -13.148 8.492 1 93.44 131 ARG B O 1
ATOM 3056 N N . SER B 1 132 ? -9.414 -14.352 6.961 1 95 132 SER B N 1
ATOM 3057 C CA . SER B 1 132 ? -8.547 -13.953 5.852 1 95 132 SER B CA 1
ATOM 3058 C C . SER B 1 132 ? -9.359 -13.664 4.594 1 95 132 SER B C 1
ATOM 3060 O O . SER B 1 132 ? -10.359 -14.336 4.324 1 95 132 SER B O 1
ATOM 3062 N N . ALA B 1 133 ? -8.898 -12.633 3.934 1 94.31 133 ALA B N 1
ATOM 3063 C CA . ALA B 1 133 ? -9.539 -12.352 2.652 1 94.31 133 ALA B CA 1
ATOM 3064 C C . ALA B 1 133 ? -9.445 -13.547 1.714 1 94.31 133 ALA B C 1
ATOM 3066 O O . ALA B 1 133 ? -8.422 -14.227 1.663 1 94.31 133 ALA B O 1
ATOM 3067 N N . LYS B 1 134 ? -10.5 -13.789 1.024 1 90.19 134 LYS B N 1
ATOM 3068 C CA . LYS B 1 134 ? -10.508 -14.852 0.027 1 90.19 134 LYS B CA 1
ATOM 3069 C C . LYS B 1 134 ? -10.039 -14.344 -1.332 1 90.19 134 LYS B C 1
ATOM 3071 O O . LYS B 1 134 ? -10.055 -13.133 -1.584 1 90.19 134 LYS B O 1
ATOM 3076 N N . ASP B 1 135 ? -9.578 -15.266 -2.111 1 88.19 135 ASP B N 1
ATOM 3077 C CA . ASP B 1 135 ? -9.156 -14.938 -3.471 1 88.19 135 ASP B CA 1
ATOM 3078 C C . ASP B 1 135 ? -10.359 -14.727 -4.387 1 88.19 135 ASP B C 1
ATOM 3080 O O . ASP B 1 135 ? -10.719 -15.625 -5.156 1 88.19 135 ASP B O 1
ATOM 3084 N N . ASN B 1 136 ? -10.867 -13.547 -4.359 1 90.06 136 ASN B N 1
ATOM 3085 C CA . ASN B 1 136 ? -12.078 -13.227 -5.109 1 90.06 136 ASN B CA 1
ATOM 3086 C C . ASN B 1 136 ? -11.812 -12.172 -6.18 1 90.06 136 ASN B C 1
ATOM 3088 O O . ASN B 1 136 ? -10.656 -11.875 -6.492 1 90.06 136 ASN B O 1
ATOM 3092 N N . LEU B 1 137 ? -12.836 -11.594 -6.719 1 89.81 137 LEU B N 1
ATOM 3093 C CA . LEU B 1 137 ? -12.734 -10.641 -7.82 1 89.81 137 LEU B CA 1
ATOM 3094 C C . LEU B 1 137 ? -12.055 -9.352 -7.363 1 89.81 137 LEU B C 1
ATOM 3096 O O . LEU B 1 137 ? -11.336 -8.719 -8.141 1 89.81 137 LEU B O 1
ATOM 3100 N N . THR B 1 138 ? -12.352 -9.039 -6.156 1 92.56 138 THR B N 1
ATOM 3101 C CA . THR B 1 138 ? -11.711 -7.848 -5.605 1 92.56 138 THR B CA 1
ATOM 3102 C C . THR B 1 138 ? -10.195 -8.016 -5.555 1 92.56 138 THR B C 1
ATOM 3104 O O . THR B 1 138 ? -9.453 -7.121 -5.949 1 92.56 138 THR B O 1
ATOM 3107 N N . VAL B 1 139 ? -9.797 -9.203 -5.117 1 96.06 139 VAL B N 1
ATOM 3108 C CA . VAL B 1 139 ? -8.375 -9.5 -5.02 1 96.06 139 VAL B CA 1
ATOM 3109 C C . VAL B 1 139 ? -7.758 -9.539 -6.418 1 96.06 139 VAL B C 1
ATOM 3111 O O . VAL B 1 139 ? -6.664 -9.016 -6.637 1 96.06 139 VAL B O 1
ATOM 3114 N N . LEU B 1 140 ? -8.445 -10.125 -7.352 1 94.56 140 LEU B N 1
ATOM 3115 C CA . LEU B 1 140 ? -7.98 -10.141 -8.734 1 94.56 140 LEU B CA 1
ATOM 3116 C C . LEU B 1 140 ? -7.793 -8.727 -9.266 1 94.56 140 LEU B C 1
ATOM 3118 O O . LEU B 1 140 ? -6.77 -8.422 -9.883 1 94.56 140 LEU B O 1
ATOM 3122 N N . ARG B 1 141 ? -8.695 -7.875 -8.953 1 94.06 141 ARG B N 1
ATOM 3123 C CA . ARG B 1 141 ? -8.656 -6.488 -9.406 1 94.06 141 ARG B CA 1
ATOM 3124 C C . ARG B 1 141 ? -7.543 -5.715 -8.711 1 94.06 141 ARG B C 1
ATOM 3126 O O . ARG B 1 141 ? -6.719 -5.074 -9.367 1 94.06 141 ARG B O 1
ATOM 3133 N N . THR B 1 142 ? -7.484 -5.84 -7.391 1 95.12 142 THR B N 1
ATOM 3134 C CA . THR B 1 142 ? -6.57 -5.012 -6.613 1 95.12 142 THR B CA 1
ATOM 3135 C C . THR B 1 142 ? -5.137 -5.512 -6.758 1 95.12 142 THR B C 1
ATOM 3137 O O . THR B 1 142 ? -4.188 -4.773 -6.477 1 95.12 142 THR B O 1
ATOM 3140 N N . SER B 1 143 ? -4.961 -6.711 -7.199 1 97.31 143 SER B N 1
ATOM 3141 C CA . SER B 1 143 ? -3.629 -7.219 -7.516 1 97.31 143 SER B CA 1
ATOM 3142 C C . SER B 1 143 ? -3.25 -6.922 -8.961 1 97.31 143 SER B C 1
ATOM 3144 O O . SER B 1 143 ? -2.143 -7.242 -9.398 1 97.31 143 SER B O 1
ATOM 3146 N N . SER B 1 144 ? -4.227 -6.359 -9.719 1 95.56 144 SER B N 1
ATOM 3147 C CA . SER B 1 144 ? -4.047 -6.098 -11.141 1 95.56 144 SER B CA 1
ATOM 3148 C C . SER B 1 144 ? -3.764 -7.387 -11.906 1 95.56 144 SER B C 1
ATOM 3150 O O . SER B 1 144 ? -2.965 -7.395 -12.852 1 95.56 144 SER B O 1
ATOM 3152 N N . GLY B 1 145 ? -4.297 -8.516 -11.398 1 95.31 145 GLY B N 1
ATOM 3153 C CA . GLY B 1 145 ? -4.141 -9.812 -12.047 1 95.31 145 GLY B CA 1
ATOM 3154 C C . GLY B 1 145 ? -2.955 -10.602 -11.523 1 95.31 145 GLY B C 1
ATOM 3155 O O . GLY B 1 145 ? -2.814 -11.789 -11.812 1 95.31 145 GLY B O 1
ATOM 3156 N N . ALA B 1 146 ? -2.123 -9.977 -10.695 1 97 146 ALA B N 1
ATOM 3157 C CA . ALA B 1 146 ? -0.903 -10.602 -10.188 1 97 146 ALA B CA 1
ATOM 3158 C C . ALA B 1 146 ? -1.225 -11.828 -9.344 1 97 146 ALA B C 1
ATOM 3160 O O . ALA B 1 146 ? -0.432 -12.773 -9.281 1 97 146 ALA B O 1
ATOM 3161 N N . SER B 1 147 ? -2.406 -11.836 -8.734 1 96.44 147 SER B N 1
ATOM 3162 C CA . SER B 1 147 ? -2.816 -12.922 -7.852 1 96.44 147 SER B CA 1
ATOM 3163 C C . SER B 1 147 ? -2.789 -14.266 -8.578 1 96.44 147 SER B C 1
ATOM 3165 O O . SER B 1 147 ? -2.635 -15.312 -7.945 1 96.44 147 SER B O 1
ATOM 3167 N N . GLN B 1 148 ? -2.848 -14.258 -9.906 1 94.19 148 GLN B N 1
ATOM 3168 C CA . GLN B 1 148 ? -2.91 -15.477 -10.711 1 94.19 148 GLN B CA 1
ATOM 3169 C C . GLN B 1 148 ? -1.529 -16.109 -10.859 1 94.19 148 GLN B C 1
ATOM 3171 O O . GLN B 1 148 ? -1.414 -17.266 -11.25 1 94.19 148 GLN B O 1
ATOM 3176 N N . TYR B 1 149 ? -0.502 -15.352 -10.531 1 96.62 149 TYR B N 1
ATOM 3177 C CA . TYR B 1 149 ? 0.863 -15.82 -10.734 1 96.62 149 TYR B CA 1
ATOM 3178 C C . TYR B 1 149 ? 1.512 -16.203 -9.406 1 96.62 149 TYR B C 1
ATOM 3180 O O . TYR B 1 149 ? 2.623 -16.734 -9.383 1 96.62 149 TYR B O 1
ATOM 3188 N N . VAL B 1 150 ? 0.86 -15.969 -8.312 1 96.88 150 VAL B N 1
ATOM 3189 C CA . VAL B 1 150 ? 1.433 -16.172 -6.984 1 96.88 150 VAL B CA 1
ATOM 3190 C C . VAL B 1 150 ? 1.034 -17.547 -6.461 1 96.88 150 VAL B C 1
ATOM 3192 O O . VAL B 1 150 ? -0.142 -17.922 -6.496 1 96.88 150 VAL B O 1
ATOM 3195 N N . LYS B 1 151 ? 2.018 -18.375 -6.043 1 95.69 151 LYS B N 1
ATOM 3196 C CA . LYS B 1 151 ? 1.705 -19.609 -5.336 1 95.69 151 LYS B CA 1
ATOM 3197 C C . LYS B 1 151 ? 1.167 -19.312 -3.938 1 95.69 151 LYS B C 1
ATOM 3199 O O . LYS B 1 151 ? 1.806 -18.609 -3.152 1 95.69 151 LYS B O 1
ATOM 3204 N N . LYS B 1 152 ? -0.007 -19.875 -3.719 1 95.44 152 LYS B N 1
ATOM 3205 C CA . LYS B 1 152 ? -0.67 -19.609 -2.443 1 95.44 152 LYS B CA 1
ATOM 3206 C C . LYS B 1 152 ? -1.122 -20.906 -1.784 1 95.44 152 LYS B C 1
ATOM 3208 O O . LYS B 1 152 ? -1.52 -21.859 -2.471 1 95.44 152 LYS B O 1
ATOM 3213 N N . ILE B 1 153 ? -1.118 -20.891 -0.494 1 94.75 153 ILE B N 1
ATOM 3214 C CA . ILE B 1 153 ? -1.696 -21.984 0.274 1 94.75 153 ILE B CA 1
ATOM 3215 C C . ILE B 1 153 ? -2.41 -21.438 1.506 1 94.75 153 ILE B C 1
ATOM 3217 O O . ILE B 1 153 ? -2 -20.422 2.062 1 94.75 153 ILE B O 1
ATOM 3221 N N . THR B 1 154 ? -3.43 -22.078 1.855 1 94.44 154 THR B N 1
ATOM 3222 C CA . THR B 1 154 ? -4.18 -21.734 3.059 1 94.44 154 THR B CA 1
ATOM 3223 C C . THR B 1 154 ? -3.984 -22.797 4.141 1 94.44 154 THR B C 1
ATOM 3225 O O . THR B 1 154 ? -4.055 -24 3.861 1 94.44 154 THR B O 1
ATOM 3228 N N . VAL B 1 155 ? -3.768 -22.312 5.34 1 93.81 155 VAL B N 1
ATOM 3229 C CA . VAL B 1 155 ? -3.527 -23.234 6.441 1 93.81 155 VAL B CA 1
ATOM 3230 C C . VAL B 1 155 ? -4.512 -22.953 7.574 1 93.81 155 VAL B C 1
ATOM 3232 O O . VAL B 1 155 ? -5.117 -21.891 7.633 1 93.81 155 VAL B O 1
ATOM 3235 N N . THR B 1 156 ? -4.633 -23.891 8.43 1 91.31 156 THR B N 1
ATOM 3236 C CA . THR B 1 156 ? -5.527 -23.75 9.57 1 91.31 156 THR B CA 1
ATOM 3237 C C . THR B 1 156 ? -4.809 -23.078 10.742 1 91.31 156 THR B C 1
ATOM 3239 O O . THR B 1 156 ? -5.434 -22.359 11.523 1 91.31 156 THR B O 1
ATOM 3242 N N . ASN B 1 157 ? -3.482 -23.391 10.844 1 92.19 157 ASN B N 1
ATOM 3243 C CA . ASN B 1 157 ? -2.707 -22.906 11.977 1 92.19 157 ASN B CA 1
ATOM 3244 C C . ASN B 1 157 ? -1.316 -22.438 11.555 1 92.19 157 ASN B C 1
ATOM 3246 O O . ASN B 1 157 ? -0.471 -23.25 11.188 1 92.19 157 ASN B O 1
ATOM 3250 N N . ILE B 1 158 ? -1.119 -21.156 11.805 1 95.19 158 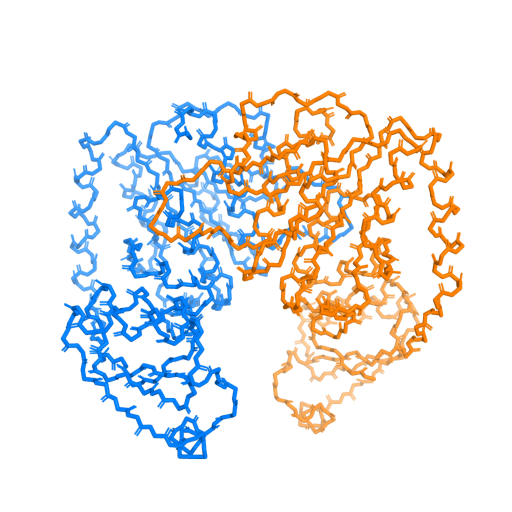ILE B N 1
ATOM 3251 C CA . ILE B 1 158 ? 0.139 -20.562 11.367 1 95.19 158 ILE B CA 1
ATOM 3252 C C . ILE B 1 158 ? 1.281 -21.078 12.242 1 95.19 158 ILE B C 1
ATOM 3254 O O . ILE B 1 158 ? 2.396 -21.281 11.758 1 95.19 158 ILE B O 1
ATOM 3258 N N . ASN B 1 159 ? 0.978 -21.328 13.508 1 96.19 159 ASN B N 1
ATOM 3259 C CA . ASN B 1 159 ? 2.025 -21.812 14.406 1 96.19 159 ASN B CA 1
ATOM 3260 C C . ASN B 1 159 ? 2.576 -23.156 13.953 1 96.19 159 ASN B C 1
ATOM 3262 O O . ASN B 1 159 ? 3.787 -23.391 13.992 1 96.19 159 ASN B O 1
ATOM 3266 N N . ASN B 1 160 ? 1.729 -24.047 13.562 1 95.62 160 ASN B N 1
ATOM 3267 C CA . ASN B 1 160 ? 2.178 -25.312 13.008 1 95.62 160 ASN B CA 1
ATOM 3268 C C . ASN B 1 160 ? 3.029 -25.109 11.766 1 95.62 160 ASN B C 1
ATOM 3270 O O . ASN B 1 160 ? 4.008 -25.828 11.547 1 95.62 160 ASN B O 1
ATOM 3274 N N . THR B 1 161 ? 2.629 -24.156 10.984 1 96.62 161 THR B N 1
ATOM 3275 C CA . THR B 1 161 ? 3.373 -23.828 9.781 1 96.62 161 THR B CA 1
ATOM 3276 C C . THR B 1 161 ? 4.777 -23.344 10.125 1 96.62 161 THR B C 1
ATOM 3278 O O . THR B 1 161 ? 5.754 -23.734 9.484 1 96.62 161 THR B O 1
ATOM 3281 N N . ILE B 1 162 ? 4.879 -22.516 11.133 1 98 162 ILE B N 1
ATOM 3282 C CA . ILE B 1 162 ? 6.156 -22 11.602 1 98 162 ILE B CA 1
ATOM 3283 C C . ILE B 1 162 ? 7.078 -23.156 11.984 1 98 162 ILE B C 1
ATOM 3285 O O . ILE B 1 162 ? 8.242 -23.188 11.578 1 98 162 ILE B O 1
ATOM 3289 N N . TYR B 1 163 ? 6.555 -24.094 12.703 1 97.12 163 TYR B N 1
ATOM 3290 C CA . TYR B 1 163 ? 7.34 -25.234 13.141 1 97.12 163 TYR B CA 1
ATOM 3291 C C . TYR B 1 163 ? 7.867 -26.031 11.945 1 97.12 163 TYR B C 1
ATOM 3293 O O . TYR B 1 163 ? 9.039 -26.406 11.906 1 97.12 163 TYR B O 1
ATOM 3301 N N . SER B 1 164 ? 6.992 -26.266 11.023 1 96.19 164 SER B N 1
ATOM 3302 C CA . SER B 1 164 ? 7.383 -27 9.812 1 96.19 164 SER B CA 1
ATOM 3303 C C . SER B 1 164 ? 8.469 -26.25 9.047 1 96.19 164 SER B C 1
ATOM 3305 O O . SER B 1 164 ? 9.438 -26.859 8.578 1 96.19 164 SER B O 1
ATOM 3307 N N . LEU B 1 165 ? 8.32 -24.953 8.93 1 97.88 165 LEU B N 1
ATOM 3308 C CA . LEU B 1 165 ? 9.289 -24.141 8.211 1 97.88 165 LEU B CA 1
ATOM 3309 C C . LEU B 1 165 ? 10.648 -24.172 8.898 1 97.88 165 LEU B C 1
ATOM 3311 O O . LEU B 1 165 ? 11.68 -24.312 8.234 1 97.88 165 LEU B O 1
ATOM 3315 N N . LYS B 1 166 ? 10.633 -24.078 10.219 1 97.56 166 LYS B N 1
ATOM 3316 C CA . LYS B 1 166 ? 11.883 -24.125 10.969 1 97.56 166 LYS B CA 1
ATOM 3317 C C . LYS B 1 166 ? 12.594 -25.453 10.773 1 97.56 166 LYS B C 1
ATOM 3319 O O . LYS B 1 166 ? 13.812 -25.5 10.602 1 97.56 166 LYS B O 1
ATOM 3324 N N . LYS B 1 167 ? 11.82 -26.5 10.727 1 95.81 167 LYS B N 1
ATOM 3325 C CA . LYS B 1 167 ? 12.375 -27.828 10.492 1 95.81 167 LYS B CA 1
ATOM 3326 C C . LYS B 1 167 ? 13.039 -27.922 9.125 1 95.81 167 LYS B C 1
ATOM 3328 O O . LYS B 1 167 ? 13.938 -28.734 8.914 1 95.81 167 LYS B O 1
ATOM 3333 N N . HIS B 1 168 ? 12.648 -27.078 8.25 1 96.31 168 HIS B N 1
ATOM 3334 C CA . HIS B 1 168 ? 13.18 -27.109 6.895 1 96.31 168 HIS B CA 1
ATOM 3335 C C . HIS B 1 168 ? 14.188 -25.984 6.676 1 96.31 168 HIS B C 1
ATOM 3337 O O . HIS B 1 168 ? 14.438 -25.594 5.535 1 96.31 168 HIS B O 1
ATOM 3343 N N . GLY B 1 169 ? 14.656 -25.312 7.746 1 96.62 169 GLY B N 1
ATOM 3344 C CA . GLY B 1 169 ? 15.805 -24.422 7.68 1 96.62 169 GLY B CA 1
ATOM 3345 C C . GLY B 1 169 ? 15.422 -22.953 7.512 1 96.62 169 GLY B C 1
ATOM 3346 O O . GLY B 1 169 ? 16.281 -22.109 7.242 1 96.62 169 GLY B O 1
ATOM 3347 N N . PHE B 1 170 ? 14.148 -22.609 7.68 1 98.38 170 PHE B N 1
ATOM 3348 C CA . PHE B 1 170 ? 13.711 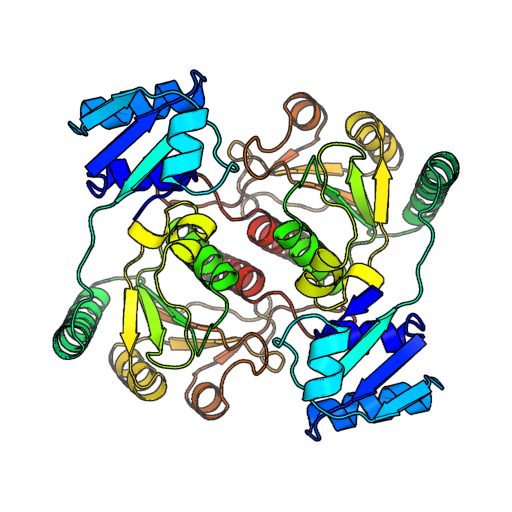-21.234 7.523 1 98.38 170 PHE B CA 1
ATOM 3349 C C . PHE B 1 170 ? 13.898 -20.453 8.828 1 98.38 170 PHE B C 1
ATOM 3351 O O . PHE B 1 170 ? 13.641 -20.984 9.906 1 98.38 170 PHE B O 1
ATOM 3358 N N . TRP B 1 171 ? 14.336 -19.266 8.719 1 98.69 171 TRP B N 1
ATOM 3359 C CA . TRP B 1 171 ? 14.312 -18.297 9.805 1 98.69 171 TRP B CA 1
ATOM 3360 C C . TRP B 1 171 ? 13.055 -17.438 9.742 1 98.69 171 TRP B C 1
ATOM 3362 O O . TRP B 1 171 ? 12.695 -16.938 8.672 1 98.69 171 TRP B O 1
ATOM 3372 N N . ILE B 1 172 ? 12.414 -17.281 10.859 1 98.88 172 ILE B N 1
ATOM 3373 C CA . ILE B 1 172 ? 11.094 -16.656 10.922 1 98.88 172 ILE B CA 1
ATOM 3374 C C . ILE B 1 172 ? 11.234 -15.211 11.406 1 98.88 172 ILE B C 1
ATOM 3376 O O . ILE B 1 172 ? 11.656 -14.961 12.539 1 98.88 172 ILE B O 1
ATOM 3380 N N . TYR B 1 173 ? 10.891 -14.25 10.586 1 98.81 173 TYR B N 1
ATOM 3381 C CA . TYR B 1 173 ? 10.828 -12.836 10.906 1 98.81 173 TYR B CA 1
ATOM 3382 C C . TYR B 1 173 ? 9.383 -12.359 11.016 1 98.81 173 TYR B C 1
ATOM 3384 O O . TYR B 1 173 ? 8.586 -12.555 10.094 1 98.81 173 TYR B O 1
ATOM 3392 N N . ALA B 1 174 ? 9.016 -11.758 12.117 1 98.81 174 ALA B N 1
ATOM 3393 C CA . ALA B 1 174 ? 7.66 -11.234 12.297 1 98.81 174 ALA B CA 1
ATOM 3394 C C . ALA B 1 174 ? 7.672 -9.719 12.414 1 98.81 174 ALA B C 1
ATOM 3396 O O . ALA B 1 174 ? 8.477 -9.156 13.164 1 98.81 174 ALA B O 1
ATOM 3397 N N . GLY B 1 175 ? 6.832 -9.047 11.648 1 97.94 175 GLY B N 1
ATOM 3398 C CA . GLY B 1 175 ? 6.672 -7.605 11.797 1 97.94 175 GLY B CA 1
ATOM 3399 C C . GLY B 1 175 ? 5.945 -7.215 13.07 1 97.94 175 GLY B C 1
ATOM 3400 O O . GLY B 1 175 ? 4.828 -7.676 13.32 1 97.94 175 GLY B O 1
ATOM 3401 N N . ASP B 1 176 ? 6.547 -6.383 13.828 1 96.81 176 ASP B N 1
ATOM 3402 C CA . ASP B 1 176 ? 5.961 -5.91 15.078 1 96.81 176 ASP B CA 1
ATOM 3403 C C . ASP B 1 176 ? 6.562 -4.57 15.492 1 96.81 176 ASP B C 1
ATOM 3405 O O . ASP B 1 176 ? 7.77 -4.359 15.367 1 96.81 176 ASP B O 1
ATOM 3409 N N . ILE B 1 177 ? 5.699 -3.695 16.016 1 92.62 177 ILE B N 1
ATOM 3410 C CA . ILE B 1 177 ? 6.125 -2.35 16.391 1 92.62 177 ILE B CA 1
ATOM 3411 C C . ILE B 1 177 ? 7.199 -2.428 17.469 1 92.62 177 ILE B C 1
ATOM 3413 O O . ILE B 1 177 ? 8.016 -1.511 17.609 1 92.62 177 ILE B O 1
ATOM 3417 N N . LYS B 1 178 ? 7.262 -3.494 18.172 1 94.31 178 LYS B N 1
ATOM 3418 C CA . LYS B 1 178 ? 8.227 -3.65 19.25 1 94.31 178 LYS B CA 1
ATOM 3419 C C . LYS B 1 178 ? 9.508 -4.312 18.75 1 94.31 178 LYS B C 1
ATOM 3421 O O . LYS B 1 178 ? 10.445 -4.535 19.531 1 94.31 178 LYS B O 1
ATOM 3426 N N . GLY B 1 179 ? 9.586 -4.652 17.5 1 97.38 179 GLY B N 1
ATOM 3427 C CA . GLY B 1 179 ? 10.742 -5.328 16.953 1 97.38 179 GLY B CA 1
ATOM 3428 C C . GLY B 1 179 ? 11.922 -4.402 16.719 1 97.38 179 GLY B C 1
ATOM 3429 O O . GLY B 1 179 ? 11.867 -3.221 17.062 1 97.38 179 GLY B O 1
ATOM 3430 N N . GLN B 1 180 ? 13 -4.977 16.188 1 98.12 180 GLN B N 1
ATOM 3431 C CA . GLN B 1 180 ? 14.203 -4.227 15.828 1 98.12 180 GLN B CA 1
ATOM 3432 C C . GLN B 1 180 ? 14.039 -3.523 14.484 1 98.12 180 GLN B C 1
ATOM 3434 O O . GLN B 1 180 ? 13.383 -4.051 13.578 1 98.12 180 GLN B O 1
ATOM 3439 N N . ASP B 1 181 ? 14.688 -2.32 14.406 1 98.44 181 ASP B N 1
ATOM 3440 C CA . ASP B 1 181 ? 14.656 -1.592 13.141 1 98.44 181 ASP B CA 1
ATOM 3441 C C . ASP B 1 181 ? 15.266 -2.42 12.016 1 98.44 181 ASP B C 1
ATOM 3443 O O . ASP B 1 181 ? 16.422 -2.834 12.102 1 98.44 181 ASP B O 1
ATOM 3447 N N . ILE B 1 182 ? 14.484 -2.607 10.953 1 98.44 182 ILE B N 1
ATOM 3448 C CA . ILE B 1 182 ? 14.867 -3.504 9.867 1 98.44 182 ILE B CA 1
ATOM 3449 C C . ILE B 1 182 ? 16.141 -2.984 9.195 1 98.44 182 ILE B C 1
ATOM 3451 O O . ILE B 1 182 ? 16.953 -3.77 8.695 1 98.44 182 ILE B O 1
ATOM 3455 N N . ASN B 1 183 ? 16.328 -1.667 9.203 1 97.19 183 ASN B N 1
ATOM 3456 C CA . ASN B 1 183 ? 17.484 -1.084 8.539 1 97.19 183 ASN B CA 1
ATOM 3457 C C . ASN B 1 183 ? 18.734 -1.154 9.414 1 97.19 183 ASN B C 1
ATOM 3459 O O . ASN B 1 183 ? 19.828 -0.81 8.969 1 97.19 183 ASN B O 1
ATOM 3463 N N . LYS B 1 184 ? 18.594 -1.622 10.609 1 97.44 184 LYS B N 1
ATOM 3464 C CA . LYS B 1 184 ? 19.734 -1.658 11.539 1 97.44 184 LYS B CA 1
ATOM 3465 C C . LYS B 1 184 ? 20.141 -3.096 11.852 1 97.44 184 LYS B C 1
ATOM 3467 O O . LYS B 1 184 ? 21.156 -3.328 12.508 1 97.44 184 LYS B O 1
ATOM 3472 N N . ILE B 1 185 ? 19.375 -4.023 11.414 1 96.94 185 ILE B N 1
ATOM 3473 C CA . ILE B 1 185 ? 19.734 -5.422 11.625 1 96.94 185 ILE B CA 1
ATOM 3474 C C . ILE B 1 185 ? 20.375 -5.992 10.367 1 96.94 185 ILE B C 1
ATOM 3476 O O . ILE B 1 185 ? 20.016 -5.605 9.25 1 96.94 185 ILE B O 1
ATOM 3480 N N . LYS B 1 186 ? 21.25 -6.863 10.602 1 97.25 186 LYS B N 1
ATOM 3481 C CA . LYS B 1 186 ? 21.891 -7.539 9.484 1 97.25 186 LYS B CA 1
ATOM 3482 C C . LYS B 1 186 ? 21.203 -8.867 9.18 1 97.25 186 LYS B C 1
ATOM 3484 O O . LYS B 1 186 ? 21.125 -9.75 10.039 1 97.25 186 LYS B O 1
ATOM 3489 N N . ILE B 1 187 ? 20.719 -9.023 7.992 1 97.81 187 ILE B N 1
ATOM 3490 C CA . ILE B 1 187 ? 20.031 -10.242 7.555 1 97.81 187 ILE B CA 1
ATOM 3491 C C . ILE B 1 187 ? 20.891 -10.977 6.539 1 97.81 187 ILE B C 1
ATOM 3493 O O . ILE B 1 187 ? 21.219 -10.438 5.473 1 97.81 187 ILE B O 1
ATOM 3497 N N . ASN B 1 188 ? 21.297 -12.18 6.871 1 97.12 188 ASN B N 1
ATOM 3498 C CA . ASN B 1 188 ? 22.125 -13.008 6 1 97.12 188 ASN B CA 1
ATOM 3499 C C . ASN B 1 188 ? 21.5 -14.383 5.785 1 97.12 188 ASN B C 1
ATOM 3501 O O . ASN B 1 188 ? 22.094 -15.234 5.113 1 97.12 188 ASN B O 1
ATOM 3505 N N . ASP B 1 189 ? 20.312 -14.617 6.32 1 97 189 ASP B N 1
ATOM 3506 C CA . ASP B 1 189 ? 19.641 -15.914 6.223 1 97 189 ASP B CA 1
ATOM 3507 C C . ASP B 1 189 ? 19.203 -16.203 4.789 1 97 189 ASP B C 1
ATOM 3509 O O . ASP B 1 189 ? 18.625 -15.336 4.125 1 97 189 ASP B O 1
ATOM 3513 N N . LYS B 1 190 ? 19.406 -17.359 4.398 1 96.06 190 LYS B N 1
ATOM 3514 C CA . LYS B 1 190 ? 19.141 -17.734 3.01 1 96.06 190 LYS B CA 1
ATOM 3515 C C . LYS B 1 190 ? 17.688 -18.156 2.826 1 96.06 190 LYS B C 1
ATOM 3517 O O . LYS B 1 190 ? 17.125 -18 1.74 1 96.06 190 LYS B O 1
ATOM 3522 N N . LYS B 1 191 ? 17.125 -18.797 3.816 1 98.19 191 LYS B N 1
ATOM 3523 C CA . LYS B 1 191 ? 15.719 -19.188 3.814 1 98.19 191 LYS B CA 1
ATOM 3524 C C . LYS B 1 191 ? 14.922 -18.391 4.836 1 98.19 191 LYS B C 1
ATOM 3526 O O . LYS B 1 191 ? 15.133 -18.516 6.043 1 98.19 191 LYS B O 1
ATOM 3531 N N . ILE B 1 192 ? 13.969 -17.578 4.348 1 98.69 192 ILE B N 1
ATOM 3532 C CA . ILE B 1 192 ? 13.305 -16.594 5.191 1 98.69 192 ILE B CA 1
ATOM 3533 C C . ILE B 1 192 ? 11.797 -16.75 5.082 1 98.69 192 ILE B C 1
ATOM 3535 O O . ILE B 1 192 ? 11.266 -16.969 3.988 1 98.69 192 ILE B O 1
ATOM 3539 N N . ALA B 1 193 ? 11.141 -16.734 6.18 1 98.81 193 ALA B N 1
ATOM 3540 C CA . ALA B 1 193 ? 9.695 -16.547 6.258 1 98.81 193 ALA B CA 1
ATOM 3541 C C . ALA B 1 193 ? 9.359 -15.234 6.965 1 98.81 193 ALA B C 1
ATOM 3543 O O . ALA B 1 193 ? 9.805 -14.992 8.086 1 98.81 193 ALA B O 1
ATOM 3544 N N . LEU B 1 194 ? 8.664 -14.375 6.309 1 98.94 194 LEU B N 1
ATOM 3545 C CA . LEU B 1 194 ? 8.234 -13.094 6.855 1 98.94 194 LEU B CA 1
ATOM 3546 C C . LEU B 1 194 ? 6.754 -13.117 7.211 1 98.94 194 LEU B C 1
ATOM 3548 O O . LEU B 1 194 ? 5.918 -13.484 6.383 1 98.94 194 LEU B O 1
ATOM 3552 N N . ILE B 1 195 ? 6.438 -12.781 8.422 1 98.88 195 ILE B N 1
ATOM 3553 C CA . ILE B 1 195 ? 5.059 -12.805 8.898 1 98.88 195 ILE B CA 1
ATOM 3554 C C . ILE B 1 195 ? 4.543 -11.375 9.047 1 98.88 195 ILE B C 1
ATOM 3556 O O . ILE B 1 195 ? 5.191 -10.539 9.688 1 98.88 195 ILE B O 1
ATOM 3560 N N . LEU B 1 196 ? 3.432 -11.062 8.453 1 98.56 196 LEU B N 1
ATOM 3561 C CA . LEU B 1 196 ? 2.689 -9.828 8.656 1 98.56 196 LEU B CA 1
ATOM 3562 C C . LEU B 1 196 ? 1.345 -10.102 9.32 1 98.56 196 LEU B C 1
ATOM 3564 O O . LEU B 1 196 ? 0.709 -11.117 9.047 1 98.56 196 LEU B O 1
ATOM 3568 N N . GLY B 1 197 ? 0.967 -9.219 10.141 1 96.81 197 GLY B N 1
ATOM 3569 C CA . GLY B 1 197 ? -0.202 -9.469 10.977 1 96.81 197 GLY B CA 1
ATOM 3570 C C . GLY B 1 197 ? -1.428 -8.695 10.523 1 96.81 197 GLY B C 1
ATOM 3571 O O . GLY B 1 197 ? -1.371 -7.945 9.547 1 96.81 197 GLY B O 1
ATOM 3572 N N . ASN B 1 198 ? -2.482 -8.898 11.297 1 93.94 198 ASN B N 1
ATOM 3573 C CA . ASN B 1 198 ? -3.799 -8.312 11.078 1 93.94 198 ASN B CA 1
ATOM 3574 C C . ASN B 1 198 ? -3.748 -6.785 11.109 1 93.94 198 ASN B C 1
ATOM 3576 O O . ASN B 1 198 ? -2.988 -6.203 11.891 1 93.94 198 ASN B O 1
ATOM 3580 N N . GLU B 1 199 ? -4.574 -6.082 10.312 1 90.19 199 GLU B N 1
ATOM 3581 C CA . GLU B 1 199 ? -4.621 -4.629 10.156 1 90.19 199 GLU B CA 1
ATOM 3582 C C . GLU B 1 199 ? -4.992 -3.951 11.477 1 90.19 199 GLU B C 1
ATOM 3584 O O . GLU B 1 199 ? -4.605 -2.805 11.719 1 90.19 199 GLU B O 1
ATOM 3589 N N . GLY B 1 200 ? -5.66 -4.621 12.359 1 86.12 200 GLY B N 1
ATOM 3590 C CA . GLY B 1 200 ? -6.078 -4.062 13.633 1 86.12 200 GLY B CA 1
ATOM 3591 C C . GLY B 1 200 ? -5.254 -4.57 14.805 1 86.12 200 GLY B C 1
ATOM 3592 O O . GLY B 1 200 ? -4.648 -3.783 15.531 1 86.12 200 GLY B O 1
ATOM 3593 N N . LYS B 1 201 ? -4.996 -5.836 14.828 1 89.81 201 LYS B N 1
ATOM 3594 C CA . LYS B 1 201 ? -4.441 -6.488 16 1 89.81 201 LYS B CA 1
ATOM 3595 C C . LYS B 1 201 ? -2.951 -6.773 15.82 1 89.81 201 LYS B C 1
ATOM 3597 O O . LYS B 1 201 ? -2.24 -7.035 16.797 1 89.81 201 LYS B O 1
ATOM 3602 N N . GLY B 1 202 ? -2.5 -6.695 14.633 1 94.56 202 GLY B N 1
ATOM 3603 C CA . GLY B 1 202 ? -1.129 -7.102 14.359 1 94.56 202 GLY B CA 1
ATOM 3604 C C . GLY B 1 202 ? -0.926 -8.602 14.422 1 94.56 202 GLY B C 1
ATOM 3605 O O . GLY B 1 202 ? -1.85 -9.375 14.148 1 94.56 202 GLY B O 1
ATOM 3606 N N . VAL B 1 203 ? 0.284 -8.984 14.641 1 96.19 203 VAL B N 1
ATOM 3607 C CA . VAL B 1 203 ? 0.631 -10.398 14.719 1 96.19 203 VAL B CA 1
ATOM 3608 C C . VAL B 1 203 ? 0.227 -10.953 16.078 1 96.19 203 VAL B C 1
ATOM 3610 O O . VAL B 1 203 ? 0.455 -10.312 17.109 1 96.19 203 VAL B O 1
ATOM 3613 N N . HIS B 1 204 ? -0.34 -12.094 16.062 1 96 204 HIS B N 1
ATOM 3614 C CA . HIS B 1 204 ? -0.778 -12.719 17.297 1 96 204 HIS B CA 1
ATOM 3615 C C . HIS B 1 204 ? 0.404 -13 18.219 1 96 204 HIS B C 1
ATOM 3617 O O . HIS B 1 204 ? 1.505 -13.297 17.75 1 96 204 HIS B O 1
ATOM 3623 N N . LYS B 1 205 ? 0.114 -13.039 19.469 1 96.19 205 LYS B N 1
ATOM 3624 C CA . LYS B 1 205 ? 1.141 -13.156 20.5 1 96.19 205 LYS B CA 1
ATOM 3625 C C . LYS B 1 205 ? 1.924 -14.453 20.344 1 96.19 205 LYS B C 1
ATOM 3627 O O . LYS B 1 205 ? 3.156 -14.445 20.344 1 96.19 205 LYS B O 1
ATOM 3632 N N . LEU B 1 206 ? 1.226 -15.562 20.219 1 97.19 206 LEU B N 1
ATOM 3633 C CA . LEU B 1 206 ? 1.877 -16.859 20.125 1 97.19 206 LEU B CA 1
ATOM 3634 C C . LEU B 1 206 ? 2.783 -16.938 18.906 1 97.19 206 LEU B C 1
ATOM 3636 O O . LEU B 1 206 ? 3.85 -17.562 18.953 1 97.19 206 LEU B O 1
ATOM 3640 N N . ILE B 1 207 ? 2.369 -16.344 17.844 1 97.88 207 ILE B N 1
ATOM 3641 C CA . ILE B 1 207 ? 3.152 -16.312 16.609 1 97.88 207 ILE B CA 1
ATOM 3642 C C . ILE B 1 207 ? 4.434 -15.516 16.828 1 97.88 207 ILE B C 1
ATOM 3644 O O . ILE B 1 207 ? 5.512 -15.93 16.406 1 97.88 207 ILE B O 1
ATOM 3648 N N . LYS B 1 208 ? 4.293 -14.383 17.531 1 97.94 208 LYS B N 1
ATOM 3649 C CA . LYS B 1 208 ? 5.465 -13.586 17.875 1 97.94 208 LYS B CA 1
ATOM 3650 C C . LYS B 1 208 ? 6.453 -14.383 18.719 1 97.94 208 LYS B C 1
ATOM 3652 O O . LYS B 1 208 ? 7.656 -14.375 18.453 1 97.94 208 LYS B O 1
ATOM 3657 N N . GLU B 1 209 ? 5.922 -15.094 19.625 1 97.94 209 GLU B N 1
ATOM 3658 C CA . GLU B 1 209 ? 6.738 -15.883 20.547 1 97.94 209 GLU B CA 1
ATOM 3659 C C . GLU B 1 209 ? 7.457 -17.016 19.812 1 97.94 209 GLU B C 1
ATOM 3661 O O . GLU B 1 209 ? 8.57 -17.391 20.188 1 97.94 209 GLU B O 1
ATOM 3666 N N . ASN B 1 210 ? 6.855 -17.547 18.828 1 98.12 210 ASN B N 1
ATOM 3667 C CA . ASN B 1 210 ? 7.414 -18.672 18.094 1 98.12 210 ASN B CA 1
ATOM 3668 C C . ASN B 1 210 ? 8.305 -18.203 16.938 1 98.12 210 ASN B C 1
ATOM 3670 O O . ASN B 1 210 ? 8.922 -19.016 16.266 1 98.12 210 ASN B O 1
ATOM 3674 N N . SER B 1 211 ? 8.391 -16.906 16.703 1 98.5 211 SER B N 1
ATOM 3675 C CA . SER B 1 211 ? 9.242 -16.359 15.656 1 98.5 211 SER B CA 1
ATOM 3676 C C . SER B 1 211 ? 10.688 -16.219 16.125 1 98.5 211 SER B C 1
ATOM 3678 O O . SER B 1 211 ? 10.953 -16.188 17.328 1 98.5 211 SER B O 1
ATOM 3680 N N . ASP B 1 212 ? 11.633 -16.203 15.219 1 98.56 212 ASP B N 1
ATOM 3681 C CA . ASP B 1 212 ? 13.039 -16.062 15.555 1 98.56 212 ASP B CA 1
ATOM 3682 C C . ASP B 1 212 ? 13.414 -14.602 15.773 1 98.56 212 ASP B C 1
ATOM 3684 O O . ASP B 1 212 ? 14.266 -14.289 16.609 1 98.56 212 ASP B O 1
ATOM 3688 N N . PHE B 1 213 ? 12.805 -13.648 15.023 1 98.44 213 PHE B N 1
ATOM 3689 C CA . PHE B 1 213 ? 13.102 -12.227 15.102 1 98.44 213 PHE B CA 1
ATOM 3690 C C . PHE B 1 213 ? 11.828 -11.398 14.992 1 98.44 213 PHE B C 1
ATOM 3692 O O . PHE B 1 213 ? 10.938 -11.727 14.211 1 98.44 213 PHE B O 1
ATOM 3699 N N . LEU B 1 214 ? 11.758 -10.391 15.812 1 98.5 214 LEU B N 1
ATOM 3700 C CA . LEU B 1 214 ? 10.781 -9.32 15.617 1 98.5 214 LEU B CA 1
ATOM 3701 C C . LEU B 1 214 ? 11.422 -8.117 14.945 1 98.5 214 LEU B C 1
ATOM 3703 O O . LEU B 1 214 ? 12.484 -7.648 15.375 1 98.5 214 LEU B O 1
ATOM 3707 N N . ILE B 1 215 ? 10.828 -7.66 13.852 1 98.56 215 ILE B N 1
ATOM 3708 C CA . ILE B 1 215 ? 11.406 -6.551 13.102 1 98.56 215 ILE B CA 1
ATOM 3709 C C . ILE B 1 215 ? 10.359 -5.465 12.891 1 98.56 215 ILE B C 1
ATOM 3711 O O . ILE B 1 215 ? 9.156 -5.742 12.914 1 98.56 215 ILE B O 1
ATOM 3715 N N . ARG B 1 216 ? 10.781 -4.262 12.734 1 98.06 216 ARG B N 1
ATOM 3716 C CA . ARG B 1 216 ? 9.875 -3.146 12.477 1 98.06 216 ARG B CA 1
ATOM 3717 C C . ARG B 1 216 ? 10.477 -2.176 11.469 1 98.06 216 ARG B C 1
ATOM 3719 O O . ARG B 1 216 ? 11.68 -2.197 11.219 1 98.06 216 ARG B O 1
ATOM 3726 N N . ILE B 1 217 ? 9.664 -1.441 10.805 1 98.56 217 ILE B N 1
ATOM 3727 C CA . ILE B 1 217 ? 10.055 -0.285 10.008 1 98.56 217 ILE B CA 1
ATOM 3728 C C . ILE B 1 217 ? 10.125 0.955 10.891 1 98.56 217 ILE B C 1
ATOM 3730 O O . ILE B 1 217 ? 9.133 1.318 11.539 1 98.56 217 ILE B O 1
ATOM 3734 N N . PRO B 1 218 ? 11.258 1.56 11 1 97.88 218 PRO B N 1
ATOM 3735 C CA . PRO B 1 218 ? 11.305 2.754 11.852 1 97.88 218 PRO B CA 1
ATOM 3736 C C . PRO B 1 218 ? 10.461 3.9 11.297 1 97.88 218 PRO B C 1
ATOM 3738 O O . PRO B 1 218 ? 10.68 4.348 10.172 1 97.88 218 PRO B O 1
ATOM 3741 N N . THR B 1 219 ? 9.508 4.355 12.031 1 96.75 219 THR B N 1
ATOM 3742 C CA . THR B 1 219 ? 8.641 5.473 11.688 1 96.75 219 THR B CA 1
ATOM 3743 C C . THR B 1 219 ? 8.523 6.445 12.859 1 96.75 219 THR B C 1
ATOM 3745 O O . THR B 1 219 ? 8.977 6.152 13.961 1 96.75 219 THR B O 1
ATOM 3748 N N . SER B 1 220 ? 8.008 7.637 12.625 1 93.5 220 SER B N 1
ATOM 3749 C CA . SER B 1 220 ? 7.953 8.648 13.672 1 93.5 220 SER B CA 1
ATOM 3750 C C . SER B 1 220 ? 6.621 9.391 13.656 1 93.5 220 SER B C 1
ATOM 3752 O O . SER B 1 220 ? 6.488 10.445 14.273 1 93.5 220 SER B O 1
ATOM 3754 N N . GLY B 1 221 ? 5.617 8.969 13.078 1 93.12 221 GLY B N 1
ATOM 3755 C CA . GLY B 1 221 ? 4.355 9.68 12.961 1 93.12 221 GLY B CA 1
ATOM 3756 C C . GLY B 1 221 ? 3.48 9.555 14.195 1 93.12 221 GLY B C 1
ATOM 3757 O O . GLY B 1 221 ? 3.9 8.984 15.203 1 93.12 221 GLY B O 1
ATOM 3758 N N . LYS B 1 222 ? 2.375 10.195 14.148 1 92.62 222 LYS B N 1
ATOM 3759 C CA . LYS B 1 222 ? 1.438 10.25 15.266 1 92.62 222 LYS B CA 1
ATOM 3760 C C . LYS B 1 222 ? 0.504 9.047 15.266 1 92.62 222 LYS B C 1
ATOM 3762 O O . LYS B 1 222 ? 0.047 8.602 16.328 1 92.62 222 LYS B O 1
ATOM 3767 N N . ILE B 1 223 ? 0.335 8.562 14.109 1 91.31 223 ILE B N 1
ATOM 3768 C CA . ILE B 1 223 ? -0.588 7.434 14.039 1 91.31 223 ILE B CA 1
ATOM 3769 C C . ILE B 1 223 ? 0.152 6.141 14.383 1 91.31 223 ILE B C 1
ATOM 3771 O O . ILE B 1 223 ? 1.373 6.145 14.547 1 91.31 223 ILE B O 1
ATOM 3775 N N . ASP B 1 224 ? -0.57 5.023 14.375 1 84.88 224 ASP B N 1
ATOM 3776 C CA . ASP B 1 224 ? -0.065 3.801 14.992 1 84.88 224 ASP B CA 1
ATOM 3777 C C . ASP B 1 224 ? 0.875 3.057 14.047 1 84.88 224 ASP B C 1
ATOM 3779 O O . ASP B 1 224 ? 1.81 2.387 14.5 1 84.88 224 ASP B O 1
ATOM 3783 N N . SER B 1 225 ? 0.533 3.092 12.789 1 93.75 225 SER B N 1
ATOM 3784 C CA . SER B 1 225 ? 1.322 2.219 11.922 1 93.75 225 SER B CA 1
ATOM 3785 C C . SER B 1 225 ? 1.085 2.537 10.453 1 93.75 225 SER B C 1
ATOM 3787 O O . SER B 1 225 ? 0.234 3.365 10.117 1 93.75 225 SER B O 1
ATOM 3789 N N . LEU B 1 226 ? 1.902 1.924 9.609 1 97.5 226 LEU B N 1
ATOM 3790 C CA . LEU B 1 226 ? 1.732 1.951 8.156 1 97.5 226 LEU B CA 1
ATOM 3791 C C . LEU B 1 226 ? 0.622 1.001 7.723 1 97.5 226 LEU B C 1
ATOM 3793 O O . LEU B 1 226 ? 0.176 0.16 8.508 1 97.5 226 LEU B O 1
ATOM 3797 N N . ASN B 1 227 ? 0.074 1.23 6.543 1 97.31 227 ASN B N 1
ATOM 3798 C CA . ASN B 1 227 ? -0.77 0.23 5.898 1 97.31 227 ASN B CA 1
ATOM 3799 C C . ASN B 1 227 ? -0.03 -1.093 5.715 1 97.31 227 ASN B C 1
ATOM 3801 O O . ASN B 1 227 ? 1.144 -1.105 5.34 1 97.31 227 ASN B O 1
ATOM 3805 N N . VAL B 1 228 ? -0.667 -2.18 5.918 1 98.31 228 VAL B N 1
ATOM 3806 C CA . VAL B 1 228 ? -0.004 -3.479 5.973 1 98.31 228 VAL B CA 1
ATOM 3807 C C . VAL B 1 228 ? 0.598 -3.807 4.605 1 98.31 228 VAL B C 1
ATOM 3809 O O . VAL B 1 228 ? 1.655 -4.438 4.523 1 98.31 228 VAL B O 1
ATOM 3812 N N . SER B 1 229 ? -0.081 -3.441 3.479 1 98.69 229 SER B N 1
ATOM 3813 C CA . SER B 1 229 ? 0.486 -3.723 2.164 1 98.69 229 SER B CA 1
ATOM 3814 C C . SER B 1 229 ? 1.753 -2.908 1.923 1 98.69 229 SER B C 1
ATOM 3816 O O . SER B 1 229 ? 2.699 -3.395 1.301 1 98.69 229 SER B O 1
ATOM 3818 N N . VAL B 1 230 ? 1.778 -1.649 2.449 1 98.81 230 VAL B N 1
ATOM 3819 C CA . VAL B 1 230 ? 2.963 -0.801 2.354 1 98.81 230 VAL B CA 1
ATOM 3820 C C . VAL B 1 230 ? 4.09 -1.392 3.193 1 98.81 230 VAL B C 1
ATOM 3822 O O . VAL B 1 230 ? 5.227 -1.502 2.729 1 98.81 230 VAL B O 1
ATOM 3825 N N . SER B 1 231 ? 3.756 -1.826 4.43 1 98.81 231 SER B N 1
ATOM 3826 C CA . SER B 1 231 ? 4.742 -2.463 5.297 1 98.81 231 SER B CA 1
ATOM 3827 C C . SER B 1 231 ? 5.355 -3.689 4.633 1 98.81 231 SER B C 1
ATOM 3829 O O . SER B 1 231 ? 6.57 -3.895 4.695 1 98.81 231 SER B O 1
ATOM 3831 N N . THR B 1 232 ? 4.484 -4.473 4.016 1 98.88 232 THR B N 1
ATOM 3832 C CA . THR B 1 232 ? 4.938 -5.676 3.328 1 98.88 232 THR B CA 1
ATOM 3833 C C . THR B 1 232 ? 5.961 -5.336 2.25 1 98.88 232 THR B C 1
ATOM 3835 O O . THR B 1 232 ? 7.027 -5.949 2.184 1 98.88 232 THR B O 1
ATOM 3838 N N . GLY B 1 233 ? 5.648 -4.316 1.45 1 98.88 233 GLY B N 1
ATOM 3839 C CA . GLY B 1 233 ? 6.551 -3.904 0.385 1 98.88 233 GLY B CA 1
ATOM 3840 C C . GLY B 1 233 ? 7.898 -3.432 0.895 1 98.88 233 GLY B C 1
ATOM 3841 O O . GLY B 1 233 ? 8.938 -3.826 0.364 1 98.88 233 GLY B O 1
ATOM 3842 N N . ILE B 1 234 ? 7.902 -2.627 1.957 1 98.94 234 ILE B N 1
ATOM 3843 C CA . ILE B 1 234 ? 9.133 -2.064 2.51 1 98.94 234 ILE B CA 1
ATOM 3844 C C . ILE B 1 234 ? 10 -3.182 3.08 1 98.94 234 ILE B C 1
ATOM 3846 O O . ILE B 1 234 ? 11.203 -3.244 2.807 1 98.94 234 ILE B O 1
ATOM 3850 N N . LEU B 1 235 ? 9.406 -4.074 3.828 1 98.88 235 LEU B N 1
ATOM 3851 C CA . LEU B 1 235 ? 10.156 -5.129 4.496 1 98.88 235 LEU B CA 1
ATOM 3852 C C . LEU B 1 235 ? 10.75 -6.102 3.479 1 98.88 235 LEU B C 1
ATOM 3854 O O . LEU B 1 235 ? 11.914 -6.48 3.584 1 98.88 235 LEU B O 1
ATOM 3858 N N . ILE B 1 236 ? 9.945 -6.5 2.475 1 98.88 236 ILE B N 1
ATOM 3859 C CA . ILE B 1 236 ? 10.438 -7.395 1.433 1 98.88 236 ILE B CA 1
ATOM 3860 C C . ILE B 1 236 ? 11.602 -6.738 0.695 1 98.88 236 ILE B C 1
ATOM 3862 O O . ILE B 1 236 ? 12.648 -7.355 0.495 1 98.88 236 ILE B O 1
ATOM 3866 N N . PHE B 1 237 ? 11.477 -5.469 0.328 1 98.88 237 PHE B N 1
ATOM 3867 C CA . PHE B 1 237 ? 12.508 -4.734 -0.4 1 98.88 237 PHE B CA 1
ATOM 3868 C C . PHE B 1 237 ? 13.805 -4.684 0.398 1 98.88 237 PHE B C 1
ATOM 3870 O O . PHE B 1 237 ? 14.875 -4.992 -0.129 1 98.88 237 PHE B O 1
ATOM 3877 N N . GLU B 1 238 ? 13.672 -4.297 1.675 1 98.81 238 GLU B N 1
ATOM 3878 C CA . GLU B 1 238 ? 14.859 -4.148 2.516 1 98.81 238 GLU B CA 1
ATOM 3879 C C . GLU B 1 238 ? 15.57 -5.488 2.713 1 98.81 238 GLU B C 1
ATOM 3881 O O . GLU B 1 238 ? 16.797 -5.562 2.645 1 98.81 238 GLU B O 1
ATOM 3886 N N . ILE B 1 239 ? 14.805 -6.559 2.941 1 98.69 239 ILE B N 1
ATOM 3887 C CA . ILE B 1 239 ? 15.383 -7.883 3.139 1 98.69 239 ILE B CA 1
ATOM 3888 C C . ILE B 1 239 ? 16.109 -8.328 1.869 1 98.69 239 ILE B C 1
ATOM 3890 O O . ILE B 1 239 ? 17.266 -8.758 1.925 1 98.69 239 ILE B O 1
ATOM 3894 N N . LYS B 1 240 ? 15.461 -8.172 0.731 1 98.44 240 LYS B N 1
ATOM 3895 C CA . LYS B 1 240 ? 16.078 -8.594 -0.527 1 98.44 240 LYS B CA 1
ATOM 3896 C C . LYS B 1 240 ? 17.281 -7.723 -0.867 1 98.44 240 LYS B C 1
ATOM 3898 O O . LYS B 1 240 ? 18.266 -8.211 -1.43 1 98.44 240 LYS B O 1
ATOM 3903 N N . ARG B 1 241 ? 17.188 -6.434 -0.564 1 98.06 241 ARG B N 1
ATOM 3904 C CA . ARG B 1 241 ? 18.328 -5.555 -0.772 1 98.06 241 ARG B CA 1
ATOM 3905 C C . ARG B 1 241 ? 19.547 -6.035 0.013 1 98.06 241 ARG B C 1
ATOM 3907 O O . ARG B 1 241 ? 20.641 -6.133 -0.534 1 98.06 241 ARG B O 1
ATOM 3914 N N . GLN B 1 242 ? 19.344 -6.379 1.273 1 98 242 GLN B N 1
ATOM 3915 C CA . GLN B 1 242 ? 20.438 -6.812 2.139 1 98 242 GLN B CA 1
ATOM 3916 C C . GLN B 1 242 ? 21.031 -8.133 1.656 1 98 242 GLN B C 1
ATOM 3918 O O . GLN B 1 242 ? 22.234 -8.367 1.81 1 98 242 GLN B O 1
ATOM 3923 N N . LEU B 1 243 ? 20.234 -8.938 1.027 1 97.88 243 LEU B N 1
ATOM 3924 C CA . LEU B 1 243 ? 20.672 -10.258 0.58 1 97.88 243 LEU B CA 1
ATOM 3925 C C . LEU B 1 243 ? 21.188 -10.195 -0.853 1 97.88 243 LEU B C 1
ATOM 3927 O O . LEU B 1 243 ? 21.562 -11.227 -1.427 1 97.88 243 LEU B O 1
ATOM 3931 N N . ASN B 1 244 ? 21.203 -9.008 -1.488 1 96.94 244 ASN B N 1
ATOM 3932 C CA . ASN B 1 244 ? 21.625 -8.797 -2.871 1 96.94 244 ASN B CA 1
ATOM 3933 C C . ASN B 1 244 ? 20.812 -9.648 -3.84 1 96.94 244 ASN B C 1
ATOM 3935 O O . ASN B 1 244 ? 21.359 -10.312 -4.711 1 96.94 244 ASN B O 1
ATOM 3939 N N . LEU B 1 245 ? 19.516 -9.656 -3.604 1 97.12 245 LEU B N 1
ATOM 3940 C CA . LEU B 1 245 ? 18.625 -10.477 -4.418 1 97.12 245 LEU B CA 1
ATOM 3941 C C . LEU B 1 245 ? 17.703 -9.609 -5.27 1 97.12 245 LEU B C 1
ATOM 3943 O O . LEU B 1 245 ? 16.672 -10.07 -5.75 1 97.12 245 LEU B O 1
ATOM 3947 N N . LEU B 1 246 ? 18.047 -8.305 -5.383 1 95.94 246 LEU B N 1
ATOM 3948 C CA . LEU B 1 246 ? 17.25 -7.402 -6.203 1 95.94 246 LEU B CA 1
ATOM 3949 C C . LEU B 1 246 ? 17.844 -7.277 -7.605 1 95.94 246 LEU B C 1
ATOM 3951 O O . LEU B 1 246 ? 19.047 -7.445 -7.793 1 95.94 246 LEU B O 1
#

Sequence (492 aa):
MYITHANSIIESIKNNKGFELYISKKSSKTKEIERLAKTQNIKIIRISTNELDKILKSKDHRGFALKLKLEKNKNEKTQTKDFENLLETFKKKEHAFILLLDEIEDPQNFGAILRTAEQFSIDLVVTTQKRSAKDNLTVLRTSSGASQYVKKITVTNINNTIYSLKKHGFWIYAGDIKGQDINKIKINDKKIALILGNEGKGVHKLIKENSDFLIRIPTSGKIDSLNVSVSTGILIFEIKRQLNLLMYITHANSIIESIKNNKGFELYISKKSSKTKEIERLAKTQNIKIIRISTNELDKILKSKDHRGFALKLKLEKNKNEKTQTKDFENLLETFKKKEHAFILLLDEIEDPQNFGAILRTAEQFSIDLVVTTQKRSAKDNLTVLRTSSGASQYVKKITVTNINNTIYSLKKHGFWIYAGDIKGQDINKIKINDKKIALILGNEGKGVHKLIKENSDFLIRIPTSGKIDSLNVSVSTGILIFEIKRQLNLL

InterPro domains:
  IPR001537 tRNA/rRNA methyltransferase, SpoU type [PF00588] (97-236)
  IPR004441 RNA methyltransferase TrmH [PTHR46429] (5-243)
  IPR004441 RNA methyltransferase TrmH [TIGR00186] (2-242)
  IPR013123 RNA 2-O ribose methyltransferase, substrate binding [PF08032] (7-69)
  IPR013123 RNA 2-O ribose methyltransferase, substrate binding [SM00967] (2-74)
  IPR029026 tRNA (guanine-N1-)-methyltransferase, N-terminal [G3DSA:3.40.1280.10] (74-245)
  IPR029028 Alpha/beta knot methyltransferases [SSF75217] (83-244)
  IPR029064 Ribosomal protein eL30-like superfamily [G3DSA:3.30.1330.30] (2-69)
  IPR029064 Ribosomal protein eL30-like superfamily [SSF55315] (6-68)

Foldseek 3Di:
DKDAALLLLLLCLVVVFFAEKEFADDDPSVVVSVVSCVVSVHHYHYDHLVVVCVVVVHNPHPGMMTDGDDDDDDDPVVLVVVLVVLLVVCLPPQAAEEEEEAQAQDLLLLLLLLLLCLVLVHPEYEYEPPNHHDPDNSSSNSVSNSNVVHHYGYDHDVLVVLVVLVVSQEAEEEEDPPFAELLPDQDQGRHYYYYWYYQPPIDDPVSVVSHRGYYYHDDDDDDDDDRRSVRSNVNSVSNCVSNVND/DKDAALLLLLLCLVVVFFAEKEFADDDPSVVVSVVSCVVSVHHYHYDHLVVVCVVVVHNPHPGMMTDGDDDDDDDPVVLVVVLVVLLVVCLPPQAAEEEEEAQAQDLLLLLLLLLLCLVLVHPEYEYEPPNHHDPDNSSSNSVSNSNVVHHYGYDHDVLVVLVVLVVSQEAEEEEDPPFAELLPDQDQGRHYYYYWYYQPPIDDPVSVVSHPGYYYHDDDDDDDDDRRSVRSNVNSVSNCVSNVND

Organism: NCBI:txid498743

Radius of gyration: 23.48 Å; Cα contacts (8 Å, |Δi|>4): 956; chains: 2; bounding box: 55×64×58 Å